Protein AF-A0A7S2YFL3-F1 (afdb_monomer_lite)

Organism: NCBI:txid265537

pLDDT: mean 71.17, std 20.52, range [33.47, 97.75]

Structure (mmCIF, N/CA/C/O backbone):
data_AF-A0A7S2YFL3-F1
#
_entry.id   AF-A0A7S2YFL3-F1
#
loop_
_atom_site.group_PDB
_atom_site.id
_atom_site.type_symbol
_atom_site.label_atom_id
_atom_site.label_alt_id
_atom_site.label_comp_id
_atom_site.label_asym_id
_atom_site.label_entity_id
_atom_site.label_seq_id
_atom_site.pdbx_PDB_ins_code
_atom_site.Cartn_x
_atom_site.Cartn_y
_atom_site.Cartn_z
_atom_site.occupancy
_atom_site.B_iso_or_equiv
_atom_site.auth_seq_id
_atom_site.auth_comp_id
_atom_site.auth_asym_id
_atom_site.auth_atom_id
_atom_site.pdbx_PDB_model_num
ATOM 1 N N . MET A 1 1 ? 20.846 2.052 51.255 1.00 55.03 1 MET A N 1
ATOM 2 C CA . MET A 1 1 ? 21.401 2.050 49.883 1.00 55.03 1 MET A CA 1
ATOM 3 C C . MET A 1 1 ? 22.553 3.037 49.890 1.00 55.03 1 MET A C 1
ATOM 5 O O . MET A 1 1 ? 22.279 4.226 49.940 1.00 55.03 1 MET A O 1
ATOM 9 N N . SER A 1 2 ? 23.793 2.555 50.015 1.00 68.94 2 SER A N 1
ATOM 10 C CA . SER A 1 2 ? 24.969 3.416 50.210 1.00 68.94 2 SER A CA 1
ATOM 11 C C . SER A 1 2 ? 25.243 4.272 48.972 1.00 68.94 2 SER A C 1
ATOM 13 O O . SER A 1 2 ? 24.961 3.845 47.849 1.00 68.94 2 SER A O 1
ATOM 15 N N . GLU A 1 3 ? 25.784 5.472 49.179 1.00 79.31 3 GLU A N 1
ATOM 16 C CA . GLU A 1 3 ? 26.173 6.408 48.111 1.00 79.31 3 GLU A CA 1
ATOM 17 C C . GLU A 1 3 ? 27.114 5.750 47.087 1.00 79.31 3 GLU A C 1
ATOM 19 O O . GLU A 1 3 ? 26.948 5.937 45.882 1.00 79.31 3 GLU A O 1
ATOM 24 N N . GLU A 1 4 ? 27.975 4.835 47.539 1.00 80.38 4 GLU A N 1
ATOM 25 C CA . GLU A 1 4 ? 28.845 4.023 46.676 1.00 80.38 4 GLU A CA 1
ATOM 26 C C . GLU A 1 4 ? 28.070 3.210 45.621 1.00 80.38 4 GLU A C 1
ATOM 28 O O . GLU A 1 4 ? 28.537 3.012 44.499 1.00 80.38 4 GLU A O 1
ATOM 33 N N . SER A 1 5 ? 26.848 2.762 45.931 1.00 79.00 5 SER A N 1
ATOM 34 C CA . SER A 1 5 ? 26.019 2.004 44.985 1.00 79.00 5 SER A CA 1
ATOM 35 C C . SER A 1 5 ? 25.449 2.886 43.868 1.00 79.00 5 SER A C 1
ATOM 37 O O . SER A 1 5 ? 25.236 2.418 42.744 1.00 79.00 5 SER A O 1
ATOM 39 N N . GLN A 1 6 ? 25.208 4.168 44.156 1.00 85.62 6 GLN A N 1
ATOM 40 C CA . GLN A 1 6 ? 24.747 5.132 43.157 1.00 85.62 6 GLN A CA 1
ATOM 41 C C . GLN A 1 6 ? 25.897 5.574 42.251 1.00 85.62 6 GLN A C 1
ATOM 43 O O . GLN A 1 6 ? 25.722 5.647 41.032 1.00 85.62 6 GLN A O 1
ATOM 48 N N . GLU A 1 7 ? 27.088 5.759 42.816 1.00 89.12 7 GLU A N 1
ATOM 49 C CA . GLU A 1 7 ? 28.276 6.146 42.059 1.00 89.12 7 GLU A CA 1
ATOM 50 C C . GLU A 1 7 ? 28.731 5.034 41.099 1.00 89.12 7 GLU A C 1
ATOM 52 O O . GLU A 1 7 ? 28.982 5.289 39.917 1.00 89.12 7 GLU A O 1
ATOM 57 N N . LEU A 1 8 ? 28.679 3.768 41.534 1.00 90.19 8 LEU A N 1
ATOM 58 C CA . LEU A 1 8 ? 28.994 2.620 40.677 1.00 90.19 8 LEU A CA 1
ATOM 59 C C . LEU A 1 8 ? 28.005 2.465 39.504 1.00 90.19 8 LEU A C 1
ATOM 61 O O . LEU A 1 8 ? 28.386 2.060 38.400 1.00 90.19 8 LEU A O 1
ATOM 65 N N . LYS A 1 9 ? 26.723 2.802 39.712 1.00 88.31 9 LYS A N 1
ATOM 66 C CA . LYS A 1 9 ? 25.710 2.807 38.641 1.00 88.31 9 LYS A CA 1
ATOM 67 C C . LYS A 1 9 ? 25.957 3.936 37.642 1.00 88.31 9 LYS A C 1
ATOM 69 O O . LYS A 1 9 ? 25.920 3.680 36.437 1.00 88.31 9 LYS A O 1
ATOM 74 N N . ALA A 1 10 ? 26.277 5.138 38.120 1.00 87.00 10 ALA A N 1
ATOM 75 C CA . ALA A 1 10 ? 26.606 6.274 37.262 1.00 87.00 10 ALA A CA 1
ATOM 76 C C . ALA A 1 10 ? 27.873 6.012 36.427 1.00 87.00 10 ALA A C 1
ATOM 78 O O . ALA A 1 10 ? 27.911 6.310 35.230 1.00 87.00 10 ALA A O 1
ATOM 79 N N . GLN A 1 11 ? 28.887 5.373 37.018 1.00 90.62 11 GLN A N 1
ATOM 80 C CA . GLN A 1 11 ? 30.124 5.024 36.322 1.00 90.62 11 GLN A CA 1
ATOM 81 C C . GLN A 1 11 ? 29.896 3.965 35.230 1.00 90.62 11 GLN A C 1
ATOM 83 O O . GLN A 1 11 ? 30.401 4.110 34.113 1.00 90.62 11 GLN A O 1
ATOM 88 N N . ARG A 1 12 ? 29.065 2.944 35.494 1.00 87.56 12 ARG A N 1
ATOM 89 C CA . ARG A 1 12 ? 28.670 1.941 34.484 1.00 87.56 12 ARG A CA 1
ATOM 90 C C . ARG A 1 12 ? 27.856 2.542 33.339 1.00 87.56 12 ARG A C 1
ATOM 92 O O . ARG A 1 12 ? 28.002 2.106 32.197 1.00 87.56 12 ARG A O 1
ATOM 99 N N . GLN A 1 13 ? 27.025 3.542 33.623 1.00 83.44 13 GLN A N 1
ATOM 100 C CA . GLN A 1 13 ? 26.236 4.225 32.599 1.00 83.44 13 GLN A CA 1
ATOM 101 C C . GLN A 1 13 ? 27.126 5.066 31.672 1.00 83.44 13 GLN A C 1
ATOM 103 O O . GLN A 1 13 ? 27.022 4.932 30.453 1.00 83.44 13 GLN A O 1
ATOM 108 N N . ARG A 1 14 ? 28.111 5.792 32.223 1.00 79.56 14 ARG A N 1
ATOM 109 C CA . ARG A 1 14 ? 29.118 6.516 31.422 1.00 79.56 14 ARG A CA 1
ATOM 110 C C . ARG A 1 14 ? 29.983 5.583 30.571 1.00 79.56 14 ARG A C 1
ATOM 112 O O . ARG A 1 14 ? 30.260 5.886 29.414 1.00 79.56 14 ARG A O 1
ATOM 119 N N . GLN A 1 15 ? 30.378 4.421 31.098 1.00 76.25 15 GLN A N 1
ATOM 120 C CA . GLN A 1 15 ? 31.144 3.437 30.319 1.00 76.25 15 GLN A CA 1
ATOM 121 C C . GLN A 1 15 ? 30.340 2.861 29.140 1.00 76.25 15 GLN A C 1
ATOM 123 O O . GLN A 1 15 ? 30.905 2.638 28.068 1.00 76.25 15 GLN A O 1
ATOM 128 N N . ARG A 1 16 ? 29.021 2.671 29.293 1.00 70.69 16 ARG A N 1
ATOM 129 C CA . ARG A 1 16 ? 28.143 2.234 28.191 1.00 70.69 16 ARG A CA 1
ATOM 130 C C . ARG A 1 16 ? 28.005 3.291 27.095 1.00 70.69 16 ARG A C 1
ATOM 132 O O . ARG A 1 16 ? 28.038 2.941 25.917 1.00 70.69 16 ARG A O 1
ATOM 139 N N . GLU A 1 17 ? 27.913 4.565 27.462 1.00 71.25 17 GLU A N 1
ATOM 140 C CA . GLU A 1 17 ? 27.829 5.663 26.491 1.00 71.25 17 GLU A CA 1
ATOM 141 C C . GLU A 1 17 ? 29.124 5.798 25.675 1.00 71.25 17 GLU A C 1
ATOM 143 O O . GLU A 1 17 ? 29.066 5.878 24.445 1.00 71.25 17 GLU A O 1
ATOM 148 N N . ILE A 1 18 ? 30.292 5.693 26.320 1.00 69.94 18 ILE A N 1
ATOM 149 C CA . ILE A 1 18 ? 31.605 5.786 25.654 1.00 69.94 18 ILE A CA 1
ATOM 150 C C . ILE A 1 18 ? 31.826 4.628 24.663 1.00 69.94 18 ILE A C 1
ATOM 152 O O . ILE A 1 18 ? 32.326 4.847 23.556 1.00 69.94 18 ILE A O 1
ATOM 156 N N . LEU A 1 19 ? 31.408 3.406 25.011 1.00 57.44 19 LEU A N 1
ATOM 157 C CA . LEU A 1 19 ? 31.523 2.248 24.116 1.00 57.44 19 LEU A CA 1
ATOM 158 C C . LEU A 1 19 ? 30.571 2.335 22.909 1.00 57.44 19 LEU A C 1
ATOM 160 O O . LEU A 1 19 ? 30.933 1.885 21.821 1.00 57.44 19 LEU A O 1
ATOM 164 N N . SER A 1 20 ? 29.403 2.972 23.057 1.00 57.84 20 SER A N 1
ATOM 165 C CA . SER A 1 20 ? 28.452 3.158 21.948 1.00 57.84 20 SER A CA 1
ATOM 166 C C . SER A 1 20 ? 28.956 4.151 20.890 1.00 57.84 20 SER A C 1
ATOM 168 O O . SER A 1 20 ? 28.834 3.900 19.691 1.00 57.84 20 SER A O 1
ATOM 170 N N . VAL A 1 21 ? 29.621 5.234 21.313 1.00 50.88 21 VAL A N 1
ATOM 171 C CA . VAL A 1 21 ? 30.167 6.257 20.404 1.00 50.88 21 VAL A CA 1
ATOM 172 C C . VAL A 1 21 ? 31.430 5.756 19.694 1.00 50.88 21 VAL A C 1
ATOM 174 O O . VAL A 1 21 ? 31.652 6.067 18.521 1.00 50.88 21 VAL A O 1
ATOM 177 N N . ALA A 1 22 ? 32.239 4.926 20.360 1.00 47.16 22 ALA A N 1
ATOM 178 C CA . ALA A 1 22 ? 33.417 4.305 19.755 1.00 47.16 22 ALA A CA 1
ATOM 179 C C . ALA A 1 22 ? 33.060 3.237 18.699 1.00 47.16 22 ALA A C 1
ATOM 181 O O . ALA A 1 22 ? 33.794 3.084 17.719 1.00 47.16 22 ALA A O 1
ATOM 182 N N . ALA A 1 23 ? 31.925 2.544 18.851 1.00 48.50 23 ALA A N 1
ATOM 183 C CA . ALA A 1 23 ? 31.435 1.566 17.877 1.00 48.50 23 ALA A CA 1
ATOM 184 C C . ALA A 1 23 ? 30.904 2.218 16.583 1.00 48.50 23 ALA A C 1
ATOM 186 O O . ALA A 1 23 ? 31.067 1.656 15.503 1.00 48.50 23 ALA A O 1
ATOM 187 N N . LEU A 1 24 ? 30.363 3.440 16.660 1.00 45.41 24 LEU A N 1
ATOM 188 C CA . LEU A 1 24 ? 29.862 4.201 15.503 1.00 45.41 24 LEU A CA 1
ATOM 189 C C . LEU A 1 24 ? 30.964 4.811 14.615 1.00 45.41 24 LEU A C 1
ATOM 191 O O . LEU A 1 24 ? 30.684 5.218 13.491 1.00 45.41 24 LEU A O 1
ATOM 195 N N . ARG A 1 25 ? 32.223 4.863 15.074 1.00 47.62 25 ARG A N 1
ATOM 196 C CA . ARG A 1 25 ? 33.345 5.445 14.307 1.00 47.62 25 ARG A CA 1
ATOM 197 C C . ARG A 1 25 ? 34.208 4.432 13.545 1.00 47.62 25 ARG A C 1
ATOM 199 O O . ARG A 1 25 ? 35.135 4.850 12.859 1.00 47.62 25 ARG A O 1
ATOM 206 N N . ARG A 1 26 ? 33.942 3.121 13.637 1.00 43.28 26 ARG A N 1
ATOM 207 C CA . ARG A 1 26 ? 34.804 2.076 13.035 1.00 43.28 26 ARG A CA 1
ATOM 208 C C . ARG A 1 26 ? 34.277 1.426 11.747 1.00 43.28 26 ARG A C 1
ATOM 210 O O . ARG A 1 26 ? 34.902 0.485 11.273 1.00 43.28 26 ARG A O 1
ATOM 217 N N . SER A 1 27 ? 33.199 1.924 11.139 1.00 40.47 27 SER A N 1
ATOM 218 C CA . SER A 1 27 ? 32.648 1.354 9.892 1.00 40.47 27 SER A CA 1
ATOM 219 C C . SER A 1 27 ? 32.588 2.334 8.710 1.00 40.47 27 SER A C 1
ATOM 221 O O . SER A 1 27 ? 31.642 2.293 7.928 1.00 40.47 27 SER A O 1
ATOM 223 N N . SER A 1 28 ? 33.587 3.207 8.549 1.00 39.91 28 SER A N 1
ATOM 224 C CA . SER A 1 28 ? 33.808 3.952 7.300 1.00 39.91 28 SER A CA 1
ATOM 225 C C . SER A 1 28 ? 34.981 3.345 6.524 1.00 39.91 28 SER A C 1
ATOM 227 O O . SER A 1 28 ? 36.141 3.724 6.675 1.00 39.91 28 SER A O 1
ATOM 229 N N . SER A 1 29 ? 34.679 2.360 5.679 1.00 39.62 29 SER A N 1
ATOM 230 C CA . SER A 1 29 ? 35.618 1.875 4.667 1.00 39.62 29 SER A CA 1
ATOM 231 C C . SER A 1 29 ? 35.897 2.990 3.656 1.00 39.62 29 SER A C 1
ATOM 233 O O . SER A 1 29 ? 34.984 3.484 2.993 1.00 39.62 29 SER A O 1
ATOM 235 N N . GLN A 1 30 ? 37.164 3.384 3.544 1.00 41.31 30 GLN A N 1
ATOM 236 C CA . GLN A 1 30 ? 37.657 4.315 2.535 1.00 41.31 30 GLN A CA 1
ATOM 237 C C . GLN A 1 30 ? 37.505 3.700 1.136 1.00 41.31 30 GLN A C 1
ATOM 239 O O . GLN A 1 30 ? 38.250 2.793 0.770 1.00 41.31 30 GLN A O 1
ATOM 244 N N . HIS A 1 31 ? 36.568 4.213 0.339 1.00 38.38 31 HIS A N 1
ATOM 245 C CA . HIS A 1 31 ? 36.616 4.058 -1.111 1.00 38.38 31 HIS A CA 1
ATOM 246 C C . HIS A 1 31 ? 37.280 5.287 -1.734 1.00 38.38 31 HIS A C 1
ATOM 248 O O . HIS A 1 31 ? 36.893 6.431 -1.512 1.00 38.38 31 HIS A O 1
ATOM 254 N N . THR A 1 32 ? 38.319 5.005 -2.510 1.00 40.81 32 THR A N 1
ATOM 255 C CA . THR A 1 32 ? 39.086 5.911 -3.364 1.00 40.81 32 THR A CA 1
ATOM 256 C C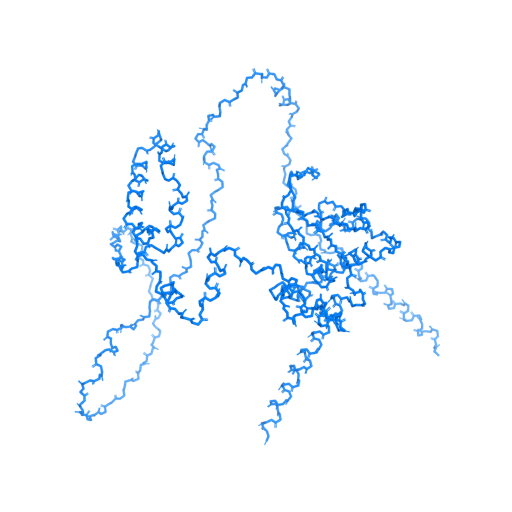 . THR A 1 32 ? 38.192 6.648 -4.372 1.00 40.81 32 THR A C 1
ATOM 258 O O . THR A 1 32 ? 37.488 5.975 -5.129 1.00 40.81 32 THR A O 1
ATOM 261 N N . PRO A 1 33 ? 38.248 7.989 -4.484 1.00 43.12 33 PRO A N 1
ATOM 262 C CA . PRO A 1 33 ? 37.564 8.699 -5.556 1.00 43.12 33 PRO A CA 1
ATOM 263 C C . PRO A 1 33 ? 38.352 8.561 -6.864 1.00 43.12 33 PRO A C 1
ATOM 265 O O . PRO A 1 33 ? 39.467 9.065 -7.013 1.00 43.12 33 PRO A O 1
ATOM 268 N N . THR A 1 34 ? 37.770 7.867 -7.837 1.00 37.84 34 THR A N 1
ATOM 269 C CA . THR A 1 34 ? 38.304 7.790 -9.196 1.00 37.84 34 THR A CA 1
ATOM 270 C C . THR A 1 34 ? 37.905 9.049 -9.973 1.00 37.84 34 THR A C 1
ATOM 272 O O . THR A 1 34 ? 36.742 9.257 -10.289 1.00 37.84 34 THR A O 1
ATOM 275 N N . ARG A 1 35 ? 38.914 9.873 -10.275 1.00 33.66 35 ARG A N 1
ATOM 276 C CA . ARG A 1 35 ? 39.102 10.642 -11.519 1.00 33.66 35 ARG A CA 1
ATOM 277 C C . ARG A 1 35 ? 37.896 11.457 -12.028 1.00 33.66 35 ARG A C 1
ATOM 279 O O . ARG A 1 35 ? 37.161 11.041 -12.916 1.00 33.66 35 ARG A O 1
ATOM 286 N N . THR A 1 36 ? 37.792 12.692 -11.546 1.00 34.31 36 THR A N 1
ATOM 287 C CA . THR A 1 36 ? 37.024 13.768 -12.185 1.00 34.31 36 THR A CA 1
ATOM 288 C C . THR A 1 36 ? 37.634 14.126 -13.545 1.00 34.31 36 THR A C 1
ATOM 290 O O . THR A 1 36 ? 38.773 14.584 -13.637 1.00 34.31 36 THR A O 1
ATOM 293 N N . ILE A 1 37 ? 36.869 13.924 -14.618 1.00 39.00 37 ILE A N 1
ATOM 294 C CA . ILE A 1 37 ? 37.142 14.522 -15.928 1.00 39.00 37 ILE A CA 1
ATOM 295 C C . ILE A 1 37 ? 36.659 15.971 -15.844 1.00 39.00 37 ILE A C 1
ATOM 297 O O . ILE A 1 37 ? 35.464 16.232 -15.726 1.00 39.00 37 ILE A O 1
ATOM 301 N N . ARG A 1 38 ? 37.603 16.917 -15.841 1.00 38.78 38 ARG A N 1
ATOM 302 C CA . ARG A 1 38 ? 37.312 18.342 -16.020 1.00 38.78 38 ARG A CA 1
ATOM 303 C C . ARG A 1 38 ? 36.912 18.557 -17.477 1.00 38.78 38 ARG A C 1
ATOM 305 O O . ARG A 1 38 ? 37.774 18.546 -18.349 1.00 38.78 38 ARG A O 1
ATOM 312 N N . LEU A 1 39 ? 35.619 18.732 -17.719 1.00 37.25 39 LEU A N 1
ATOM 313 C CA . LEU A 1 39 ? 35.116 19.335 -18.949 1.00 37.25 39 LEU A CA 1
ATOM 314 C C . LEU A 1 39 ? 35.449 20.827 -18.896 1.00 37.25 39 LEU A C 1
ATOM 316 O O . LEU A 1 39 ? 35.107 21.514 -17.932 1.00 37.25 39 LEU A O 1
ATOM 320 N N . THR A 1 40 ? 36.200 21.299 -19.884 1.00 52.91 40 THR A N 1
ATOM 321 C CA . THR A 1 40 ? 36.564 22.704 -20.036 1.00 52.91 40 THR A CA 1
ATOM 322 C C . THR A 1 40 ? 35.387 23.496 -20.599 1.00 52.91 40 THR A C 1
ATOM 324 O O . THR A 1 40 ? 34.601 23.020 -21.414 1.00 52.91 40 THR A O 1
ATOM 327 N N . GLU A 1 41 ? 35.309 24.757 -20.188 1.00 47.28 41 GLU A N 1
ATOM 328 C CA . GLU A 1 41 ? 34.313 25.777 -20.548 1.00 47.28 41 GLU A CA 1
ATOM 329 C C . GLU A 1 41 ? 34.207 26.061 -22.068 1.00 47.28 41 GLU A C 1
ATOM 331 O O . GLU A 1 41 ? 33.320 26.777 -22.527 1.00 47.28 41 GLU A O 1
ATOM 336 N N . GLN A 1 42 ? 35.077 25.446 -22.875 1.00 45.19 42 GLN A N 1
ATOM 337 C CA . GLN A 1 42 ? 35.158 25.607 -24.325 1.00 45.19 42 GLN A CA 1
ATOM 338 C C . GLN A 1 42 ? 34.064 24.836 -25.093 1.00 45.19 42 GLN A C 1
ATOM 340 O O . GLN A 1 42 ? 33.657 25.276 -26.167 1.00 45.19 42 GLN A O 1
ATOM 345 N N . GLU A 1 43 ? 33.522 23.744 -24.540 1.00 52.56 43 GLU A N 1
ATOM 346 C CA . GLU A 1 43 ? 32.467 22.958 -25.209 1.00 52.56 43 GLU A CA 1
ATOM 347 C C . GLU A 1 43 ? 31.071 23.596 -25.092 1.00 52.56 43 GLU A C 1
ATOM 349 O O . GLU A 1 43 ? 30.226 23.415 -25.969 1.00 52.56 43 GLU A O 1
ATOM 354 N N . HIS A 1 44 ? 30.828 24.426 -24.070 1.00 52.59 44 HIS A N 1
ATOM 355 C CA . HIS A 1 44 ? 29.552 25.144 -23.939 1.00 52.59 44 HIS A CA 1
ATOM 356 C C . HIS A 1 44 ? 29.400 26.303 -24.936 1.00 52.59 44 HIS A C 1
ATOM 358 O O . HIS A 1 44 ? 28.275 26.684 -25.256 1.00 52.59 44 HIS A O 1
ATOM 364 N N . GLN A 1 45 ? 30.498 26.835 -25.485 1.00 49.62 45 GLN A N 1
ATOM 365 C CA . GLN A 1 45 ? 30.431 27.907 -26.488 1.00 49.62 45 GLN A CA 1
ATOM 366 C C . GLN A 1 45 ? 30.225 27.393 -27.922 1.00 49.62 45 GLN A C 1
ATOM 368 O O . GLN A 1 45 ? 29.754 28.151 -28.769 1.00 49.62 45 GLN A O 1
ATOM 373 N N . GLN A 1 46 ? 30.499 26.114 -28.205 1.00 50.69 46 GLN A N 1
ATOM 374 C CA . GLN A 1 46 ? 30.244 25.526 -29.528 1.00 50.69 46 GLN A CA 1
ATOM 375 C C . GLN A 1 46 ? 28.798 25.031 -29.695 1.00 50.69 46 GLN A C 1
ATOM 377 O O . GLN A 1 46 ? 28.246 25.133 -30.788 1.00 50.69 46 GLN A O 1
ATOM 382 N N . ALA A 1 47 ? 28.125 24.623 -28.614 1.00 47.56 47 ALA A N 1
ATOM 383 C CA . ALA A 1 47 ? 26.725 24.182 -28.664 1.00 47.56 47 ALA A CA 1
ATOM 384 C C . ALA A 1 47 ? 25.709 25.315 -28.940 1.00 47.56 47 ALA A C 1
ATOM 386 O O . ALA A 1 47 ? 24.565 25.047 -29.298 1.00 47.56 47 ALA A O 1
ATOM 387 N N . ALA A 1 48 ? 26.109 26.584 -28.802 1.00 49.22 48 ALA A N 1
ATOM 388 C CA . ALA A 1 48 ? 25.230 27.736 -29.016 1.00 49.22 48 ALA A CA 1
ATOM 389 C C . ALA A 1 48 ? 25.204 28.254 -30.470 1.00 49.22 48 ALA A C 1
ATOM 391 O O . ALA A 1 48 ? 24.494 29.222 -30.746 1.00 49.22 48 ALA A O 1
ATOM 392 N N . ARG A 1 49 ? 25.969 27.657 -31.401 1.00 48.94 49 ARG A N 1
ATOM 393 C CA . ARG A 1 49 ? 26.185 28.238 -32.742 1.00 48.94 49 ARG A CA 1
ATOM 394 C C . ARG A 1 49 ? 25.654 27.452 -33.942 1.00 48.94 49 ARG A C 1
ATOM 396 O O . ARG A 1 49 ? 25.782 27.947 -35.056 1.00 48.94 49 ARG A O 1
ATOM 403 N N . GLU A 1 50 ? 24.996 26.311 -33.756 1.00 42.66 50 GLU A N 1
ATOM 404 C CA . GLU A 1 50 ? 24.507 25.503 -34.883 1.00 42.66 50 GLU A CA 1
ATOM 405 C C . GLU A 1 50 ? 22.980 25.350 -34.868 1.00 42.66 50 GLU A C 1
ATOM 407 O O . GLU A 1 50 ? 22.406 24.497 -34.197 1.00 42.66 50 GLU A O 1
ATOM 412 N N . GLN A 1 51 ? 22.304 26.203 -35.644 1.00 49.66 51 GLN A N 1
ATOM 413 C CA . GLN A 1 51 ? 20.904 26.028 -36.028 1.00 49.66 51 GLN A CA 1
ATOM 414 C C . GLN A 1 51 ? 20.821 25.174 -37.301 1.00 49.66 51 GLN A C 1
ATOM 416 O O . GLN A 1 51 ? 20.703 25.713 -38.394 1.00 49.66 51 GLN A O 1
ATOM 421 N N . THR A 1 52 ? 20.865 23.846 -37.181 1.00 51.81 52 THR A N 1
ATOM 422 C CA . THR A 1 52 ? 20.245 22.920 -38.154 1.00 51.81 52 THR A CA 1
ATOM 423 C C . THR A 1 52 ? 19.878 21.595 -37.464 1.00 51.81 52 THR A C 1
ATOM 425 O O . THR A 1 52 ? 20.557 21.188 -36.522 1.00 51.81 52 THR A O 1
ATOM 428 N N . PRO A 1 53 ? 18.784 20.918 -37.867 1.00 41.84 53 PRO A N 1
ATOM 429 C CA . PRO A 1 53 ? 18.324 19.697 -37.203 1.00 41.84 53 PRO A CA 1
ATOM 430 C C . PRO A 1 53 ? 19.208 18.487 -37.568 1.00 41.84 53 PRO A C 1
ATOM 432 O O . PRO A 1 53 ? 19.473 18.274 -38.753 1.00 41.84 53 PRO A O 1
ATOM 435 N N . PRO A 1 54 ? 19.637 17.643 -36.607 1.00 47.25 54 PRO A N 1
ATOM 436 C CA . PRO A 1 54 ? 20.513 16.524 -36.919 1.00 47.25 54 PRO A CA 1
ATOM 437 C C . PRO A 1 54 ? 19.722 15.300 -37.399 1.00 47.25 54 PRO A C 1
ATOM 439 O O . PRO A 1 54 ? 18.962 14.675 -36.658 1.00 47.25 54 PRO A O 1
ATOM 442 N N . THR A 1 55 ? 19.977 14.883 -38.637 1.00 47.28 55 THR A N 1
ATOM 443 C CA . THR A 1 55 ? 19.799 13.491 -39.071 1.00 47.28 55 THR A CA 1
ATOM 444 C C . THR A 1 55 ? 20.807 12.606 -38.336 1.00 47.28 55 THR A C 1
ATOM 446 O O . THR A 1 55 ? 22.004 12.639 -38.622 1.00 47.28 55 THR A O 1
ATOM 449 N N . HIS A 1 56 ? 20.331 11.806 -37.381 1.00 44.47 56 HIS A N 1
ATOM 450 C CA . HIS A 1 56 ? 21.152 10.854 -36.631 1.00 44.47 56 HIS A CA 1
ATOM 451 C C . HIS A 1 56 ? 21.687 9.746 -37.554 1.00 44.47 56 HIS A C 1
ATOM 453 O O . HIS A 1 56 ? 20.986 8.791 -37.886 1.00 44.47 56 HIS A O 1
ATOM 459 N N . ARG A 1 57 ? 22.957 9.851 -37.953 1.00 46.75 57 ARG A N 1
ATOM 460 C CA . ARG A 1 57 ? 23.690 8.770 -38.620 1.00 46.75 57 ARG A CA 1
ATOM 461 C C . ARG A 1 57 ? 24.374 7.923 -37.546 1.00 46.75 57 ARG A C 1
ATOM 463 O O . ARG A 1 57 ? 25.301 8.380 -36.885 1.00 46.75 57 ARG A O 1
ATOM 470 N N . VAL A 1 58 ? 23.878 6.706 -37.335 1.00 49.50 58 VAL A N 1
ATOM 471 C CA . VAL A 1 58 ? 24.455 5.740 -36.386 1.00 49.50 58 VAL A CA 1
ATOM 472 C C . VAL A 1 58 ? 25.805 5.266 -36.931 1.00 49.50 58 VAL A C 1
ATOM 474 O O . VAL A 1 58 ? 25.860 4.640 -37.988 1.00 49.50 58 VAL A O 1
ATOM 477 N N . THR A 1 59 ? 26.899 5.582 -36.237 1.00 67.94 59 THR A N 1
ATOM 478 C CA . THR A 1 59 ? 28.251 5.133 -36.599 1.00 67.94 59 THR A CA 1
ATOM 479 C C . THR A 1 59 ? 28.532 3.736 -36.043 1.00 67.94 59 THR A C 1
ATOM 481 O O . THR A 1 59 ? 28.009 3.352 -34.994 1.00 67.94 59 THR A O 1
ATOM 484 N N . LEU A 1 60 ? 29.369 2.962 -36.741 1.00 61.12 60 LEU A N 1
ATOM 485 C CA . LEU A 1 60 ? 29.703 1.574 -36.390 1.00 61.12 60 LEU A CA 1
ATOM 486 C C . LEU A 1 60 ? 30.330 1.447 -34.983 1.00 61.12 60 LEU A C 1
ATOM 488 O O . LEU A 1 60 ? 30.100 0.456 -34.292 1.00 61.12 60 LEU A O 1
ATOM 492 N N . GLU A 1 61 ? 31.049 2.473 -34.522 1.00 59.47 61 GLU A N 1
ATOM 493 C CA . GLU A 1 61 ? 31.624 2.542 -33.168 1.00 59.47 61 GLU A CA 1
ATOM 494 C C . GLU A 1 61 ? 30.556 2.648 -32.070 1.00 59.47 61 GLU A C 1
ATOM 496 O O . GLU A 1 61 ? 30.686 2.018 -31.020 1.00 59.47 61 GLU A O 1
ATOM 501 N N . SER A 1 62 ? 29.441 3.344 -32.329 1.00 57.47 62 SER A N 1
ATOM 502 C CA . SER A 1 62 ? 28.336 3.468 -31.361 1.00 57.47 62 SER A CA 1
ATOM 503 C C . SER A 1 62 ? 27.601 2.140 -31.110 1.00 57.47 62 SER A C 1
ATOM 505 O O . SER A 1 62 ? 27.004 1.937 -30.052 1.00 57.47 62 SER A O 1
ATOM 507 N N . LEU A 1 63 ? 27.684 1.193 -32.054 1.00 56.31 63 LEU A N 1
ATOM 508 C CA . LEU A 1 63 ? 27.139 -0.160 -31.901 1.00 56.31 63 LEU A CA 1
ATOM 509 C C . LEU A 1 63 ? 28.061 -1.080 -31.090 1.00 56.31 63 LEU A C 1
ATOM 511 O O . LEU A 1 63 ? 27.571 -2.008 -30.446 1.00 56.31 63 LEU A O 1
ATOM 515 N N . GLN A 1 64 ? 29.371 -0.820 -31.076 1.00 63.47 64 GLN A N 1
ATOM 516 C CA . GLN A 1 64 ? 30.348 -1.634 -30.343 1.00 63.47 64 GLN A CA 1
ATOM 517 C C . GLN A 1 64 ? 30.408 -1.303 -28.845 1.00 63.47 64 GLN A C 1
ATOM 519 O O . GLN A 1 64 ? 30.802 -2.156 -28.052 1.00 63.47 64 GLN A O 1
ATOM 524 N N . GLN A 1 65 ? 29.960 -0.109 -28.445 1.00 55.97 65 GLN A N 1
ATOM 525 C CA . GLN A 1 65 ? 29.967 0.352 -2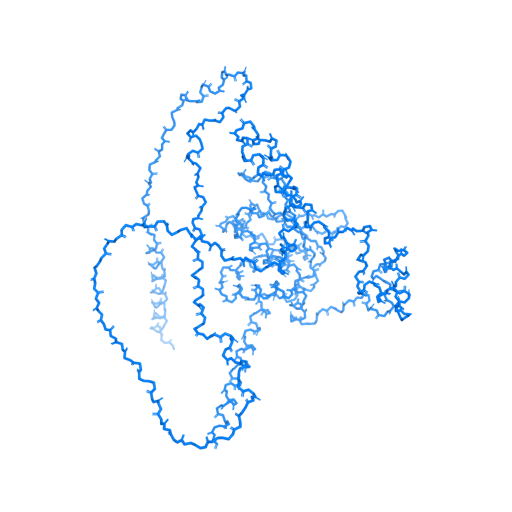7.050 1.00 55.97 65 GLN A CA 1
ATOM 526 C C . GLN A 1 65 ? 28.684 0.026 -26.267 1.00 55.97 65 GLN A C 1
ATOM 528 O O . GLN A 1 65 ? 28.551 0.405 -25.103 1.00 55.97 65 GLN A O 1
ATOM 533 N N . ARG A 1 66 ? 27.723 -0.697 -26.861 1.00 51.25 66 ARG A N 1
ATOM 534 C CA . ARG A 1 66 ? 26.531 -1.126 -26.119 1.00 51.25 66 ARG A CA 1
ATOM 535 C C . ARG A 1 66 ? 26.912 -2.167 -25.056 1.00 51.25 66 ARG A C 1
ATOM 537 O O . ARG A 1 66 ? 27.552 -3.164 -25.398 1.00 51.25 66 ARG A O 1
ATOM 544 N N . PRO A 1 67 ? 26.482 -2.003 -23.790 1.00 46.97 67 PRO A N 1
ATOM 545 C CA . PRO A 1 67 ? 26.714 -2.999 -22.753 1.00 46.97 67 PRO A CA 1
ATOM 546 C C . PRO A 1 67 ? 26.073 -4.321 -23.181 1.00 46.97 67 PRO A C 1
ATOM 548 O O . PRO A 1 67 ? 24.858 -4.415 -23.373 1.00 46.97 67 PRO A O 1
ATOM 551 N N . ARG A 1 68 ? 26.906 -5.347 -23.389 1.00 50.31 68 ARG A N 1
ATOM 552 C CA . ARG A 1 68 ? 26.440 -6.695 -23.720 1.00 50.31 68 ARG A CA 1
ATOM 553 C C . ARG A 1 68 ? 25.558 -7.182 -22.574 1.00 50.31 68 ARG A C 1
ATOM 555 O O . ARG A 1 68 ? 25.985 -7.202 -21.424 1.00 50.31 68 ARG A O 1
ATOM 562 N N . SER A 1 69 ? 24.323 -7.560 -22.897 1.00 50.03 69 SER A N 1
ATOM 563 C CA . SER A 1 69 ? 23.390 -8.169 -21.952 1.00 50.03 69 SER A CA 1
ATOM 564 C C . SER A 1 69 ? 24.066 -9.326 -21.213 1.00 50.03 69 SER A C 1
ATOM 566 O O . SER A 1 69 ? 24.663 -10.184 -21.866 1.00 50.03 69 SER A O 1
ATOM 568 N N . ASN A 1 70 ? 23.939 -9.349 -19.884 1.00 44.59 70 ASN A N 1
ATOM 569 C CA . ASN A 1 70 ? 24.436 -10.399 -18.992 1.00 44.59 70 ASN A CA 1
ATOM 570 C C . ASN A 1 70 ? 24.368 -11.799 -19.623 1.00 44.59 70 ASN A C 1
ATOM 572 O O . ASN A 1 70 ? 23.292 -12.245 -20.038 1.00 44.59 70 ASN A O 1
ATOM 576 N N . GLN A 1 71 ? 25.503 -12.509 -19.638 1.00 47.53 71 GLN A N 1
ATOM 577 C CA . GLN A 1 71 ? 25.524 -13.947 -19.892 1.00 47.53 71 GLN A CA 1
ATOM 578 C C . GLN A 1 71 ? 24.614 -14.614 -18.860 1.00 47.53 71 GLN A C 1
ATOM 580 O O . GLN A 1 71 ? 24.905 -14.650 -17.667 1.00 47.53 71 GLN A O 1
ATOM 585 N N . ARG A 1 72 ? 23.466 -15.118 -19.315 1.00 50.09 72 ARG A N 1
ATOM 586 C CA . ARG A 1 72 ? 22.646 -16.005 -18.499 1.00 50.09 72 ARG A CA 1
ATOM 587 C C . ARG A 1 72 ? 23.439 -17.289 -18.317 1.00 50.09 72 ARG A C 1
ATOM 589 O O . ARG A 1 72 ? 23.566 -18.057 -19.269 1.00 50.09 72 ARG A O 1
ATOM 596 N N . ASN A 1 73 ? 23.949 -17.511 -17.108 1.00 41.53 73 ASN A N 1
ATOM 597 C CA . ASN A 1 73 ? 24.413 -18.826 -16.690 1.00 41.53 73 ASN A CA 1
ATOM 598 C C . ASN A 1 73 ? 23.281 -19.817 -16.972 1.00 41.53 73 ASN A C 1
ATOM 600 O O . ASN A 1 73 ? 22.187 -19.714 -16.410 1.00 41.53 73 ASN A O 1
ATOM 604 N N . ARG A 1 74 ? 23.526 -20.714 -17.932 1.00 49.25 74 ARG A N 1
ATOM 605 C CA . ARG A 1 74 ? 22.644 -21.837 -18.231 1.00 49.25 74 ARG A CA 1
ATOM 606 C C . ARG A 1 74 ? 22.442 -22.607 -16.932 1.00 49.25 74 ARG A C 1
ATOM 608 O O . ARG A 1 74 ? 23.411 -22.965 -16.269 1.00 49.25 74 ARG A O 1
ATOM 615 N N . THR A 1 75 ? 21.188 -22.862 -16.584 1.00 44.12 75 THR A N 1
ATOM 616 C CA . THR A 1 75 ? 20.845 -23.908 -15.622 1.00 44.12 75 THR A CA 1
ATOM 617 C C . THR A 1 75 ? 21.538 -25.189 -16.102 1.00 44.12 75 THR A C 1
ATOM 619 O O . THR A 1 75 ? 21.374 -25.517 -17.283 1.00 44.12 75 THR A O 1
ATOM 622 N N . PRO A 1 76 ? 22.363 -25.863 -15.280 1.00 45.94 76 PRO A N 1
ATOM 623 C CA . PRO A 1 76 ? 23.003 -27.099 -15.707 1.00 45.94 76 PRO A CA 1
ATOM 624 C C . PRO A 1 76 ? 21.916 -28.085 -16.135 1.00 45.94 76 PRO A C 1
ATOM 626 O O . PRO A 1 76 ? 20.874 -28.183 -15.477 1.00 45.94 76 PRO A O 1
ATOM 629 N N . LEU A 1 77 ? 22.133 -28.746 -17.278 1.00 48.03 77 LEU A N 1
ATOM 630 C CA . LEU A 1 77 ? 21.244 -29.802 -17.744 1.00 48.03 77 LEU A CA 1
ATOM 631 C C . LEU A 1 77 ? 21.083 -30.810 -16.609 1.00 48.03 77 LEU A C 1
ATOM 633 O O . LEU A 1 77 ? 22.058 -31.294 -16.038 1.00 48.03 77 LEU A O 1
ATOM 637 N N . ARG A 1 78 ? 19.828 -31.081 -16.262 1.00 47.66 78 ARG A N 1
ATOM 638 C CA . ARG A 1 78 ? 19.474 -32.162 -15.356 1.00 47.66 78 ARG A CA 1
ATOM 639 C C . ARG A 1 78 ? 19.917 -33.449 -16.049 1.00 47.66 78 ARG A C 1
ATOM 641 O O . ARG A 1 78 ? 19.412 -33.729 -17.130 1.00 47.66 78 ARG A O 1
ATOM 648 N N . ASN A 1 79 ? 20.878 -34.163 -15.462 1.00 42.78 79 ASN A N 1
ATOM 649 C CA . ASN A 1 79 ? 21.324 -35.453 -15.980 1.00 42.78 79 ASN A CA 1
ATOM 650 C C . ASN A 1 79 ? 20.098 -36.345 -16.188 1.00 42.78 79 ASN A C 1
ATOM 652 O O . ASN A 1 79 ? 19.281 -36.503 -15.273 1.00 42.78 79 ASN A O 1
ATOM 656 N N . GLU A 1 80 ? 19.954 -36.857 -17.406 1.00 48.06 80 GLU A N 1
ATOM 657 C CA . GLU A 1 80 ? 18.938 -37.844 -17.729 1.00 48.06 80 GLU A CA 1
ATOM 658 C C . GLU A 1 80 ? 19.163 -39.064 -16.832 1.00 48.06 80 GLU A C 1
ATOM 660 O O . GLU A 1 80 ? 20.296 -39.479 -16.575 1.00 48.06 80 GLU A O 1
ATOM 665 N N . SER A 1 81 ? 18.073 -39.558 -16.251 1.00 47.88 81 SER A N 1
ATOM 666 C CA . SER A 1 81 ? 18.107 -40.747 -15.409 1.00 47.88 81 SER A CA 1
ATOM 667 C C . SER A 1 81 ? 18.581 -41.921 -16.275 1.00 47.88 81 SER A C 1
ATOM 669 O O . SER A 1 81 ? 18.058 -42.069 -17.376 1.00 47.88 81 SER A O 1
ATOM 671 N N . PRO A 1 82 ? 19.527 -42.762 -15.823 1.00 51.50 82 PRO A N 1
ATOM 672 C CA . PRO A 1 82 ? 20.052 -43.882 -16.613 1.00 51.50 82 PRO A CA 1
ATOM 673 C C . PRO A 1 82 ? 19.056 -45.049 -16.738 1.00 51.50 82 PRO A C 1
ATOM 675 O O . PRO A 1 82 ? 19.450 -46.159 -17.075 1.00 51.50 82 PRO A O 1
ATOM 678 N N . LEU A 1 83 ? 17.783 -44.819 -16.417 1.00 49.41 83 LEU A N 1
ATOM 679 C CA . LEU A 1 83 ? 16.735 -45.825 -16.438 1.00 49.41 83 LEU A CA 1
ATOM 680 C C . LEU A 1 83 ? 15.962 -45.693 -17.745 1.00 49.41 83 LEU A C 1
ATOM 682 O O . LEU A 1 83 ? 15.234 -44.720 -17.960 1.00 49.41 83 LEU A O 1
ATOM 686 N N . ASP A 1 84 ? 16.170 -46.682 -18.606 1.00 51.19 84 ASP A N 1
ATOM 687 C CA . ASP A 1 84 ? 15.497 -46.849 -19.883 1.00 51.19 84 ASP A CA 1
ATOM 688 C C . ASP A 1 84 ? 13.981 -47.030 -19.641 1.00 51.19 84 ASP A C 1
ATOM 690 O O . ASP A 1 84 ? 13.571 -47.975 -18.957 1.00 51.19 84 ASP A O 1
ATOM 694 N N . PRO A 1 85 ? 13.107 -46.132 -20.138 1.00 55.72 85 PRO A N 1
ATOM 695 C CA . PRO A 1 85 ? 11.663 -46.240 -19.923 1.00 55.72 85 PRO A CA 1
ATOM 696 C C . PRO A 1 85 ? 11.041 -47.494 -20.565 1.00 55.72 85 PRO A C 1
ATOM 698 O O . PRO A 1 85 ? 9.900 -47.832 -20.235 1.00 55.72 85 PRO A O 1
ATOM 701 N N . ASP A 1 86 ? 11.774 -48.206 -21.429 1.00 54.88 86 ASP A N 1
ATOM 702 C CA . ASP A 1 86 ? 11.335 -49.471 -22.026 1.00 54.88 86 ASP A CA 1
ATOM 703 C C . ASP A 1 86 ? 11.598 -50.709 -21.147 1.00 54.88 86 ASP A C 1
ATOM 705 O O . ASP A 1 86 ? 11.030 -51.777 -21.408 1.00 54.88 86 ASP A O 1
ATOM 709 N N . GLU A 1 87 ? 12.367 -50.584 -20.059 1.00 54.59 87 GLU A N 1
ATOM 710 C CA . GLU A 1 87 ? 12.658 -51.707 -19.155 1.00 54.59 87 GLU A CA 1
ATOM 711 C C . GLU A 1 87 ? 11.446 -52.057 -18.263 1.00 54.59 87 GLU A 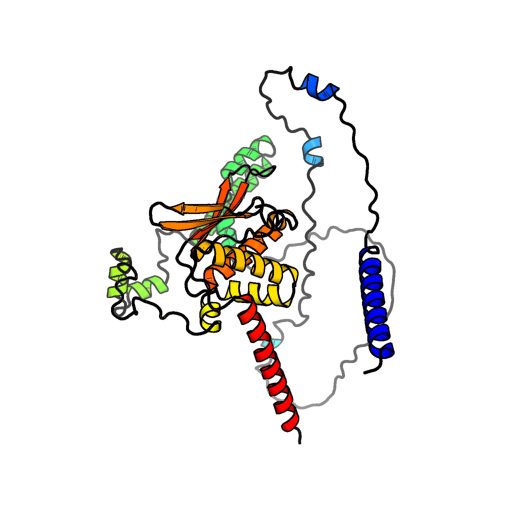C 1
ATOM 713 O O . GLU A 1 87 ? 11.161 -53.226 -18.011 1.00 54.59 87 GLU A O 1
ATOM 718 N N . PHE A 1 88 ? 10.608 -51.071 -17.917 1.00 50.31 88 PHE A N 1
ATOM 719 C CA . PHE A 1 88 ? 9.401 -51.272 -17.094 1.00 50.31 88 PHE A CA 1
ATOM 720 C C . PHE A 1 88 ? 8.209 -51.910 -17.827 1.00 50.31 88 PHE A C 1
ATOM 722 O O . PHE A 1 88 ? 7.188 -52.213 -17.205 1.00 50.31 88 PHE A O 1
ATOM 729 N N . ARG A 1 89 ? 8.293 -52.121 -19.148 1.00 50.66 89 ARG A N 1
ATOM 730 C CA . ARG A 1 89 ? 7.182 -52.678 -19.943 1.00 50.66 89 ARG A CA 1
ATOM 731 C C . ARG A 1 89 ? 7.275 -54.174 -20.227 1.00 50.66 89 ARG A C 1
ATOM 733 O O . ARG A 1 89 ? 6.326 -54.718 -20.788 1.00 50.66 89 ARG A O 1
ATOM 740 N N . ARG A 1 90 ? 8.360 -54.858 -19.845 1.00 49.34 90 ARG A N 1
ATOM 741 C CA . ARG A 1 90 ? 8.556 -56.283 -20.187 1.00 49.34 90 ARG A CA 1
ATOM 742 C C . ARG A 1 90 ? 8.274 -57.288 -19.066 1.00 49.34 90 ARG A C 1
ATOM 744 O O . ARG A 1 90 ? 8.333 -58.483 -19.330 1.00 49.34 90 ARG A O 1
ATOM 751 N N . GLU A 1 91 ? 7.895 -56.860 -17.862 1.00 44.53 91 GLU A N 1
ATOM 752 C CA . GLU A 1 91 ? 7.870 -57.765 -16.695 1.00 44.53 91 GLU A CA 1
ATOM 753 C C . GLU A 1 91 ? 6.506 -58.349 -16.280 1.00 44.53 91 GLU A C 1
ATOM 755 O O . GLU A 1 91 ? 6.420 -59.057 -15.283 1.00 44.53 91 GLU A O 1
ATOM 760 N N . THR A 1 92 ? 5.424 -58.147 -17.041 1.00 49.44 92 THR A N 1
ATOM 761 C CA . THR A 1 92 ? 4.091 -58.684 -16.668 1.00 49.44 92 THR A CA 1
ATOM 762 C C . THR A 1 92 ? 3.676 -59.984 -17.363 1.00 49.44 92 THR A C 1
ATOM 764 O O . THR A 1 92 ? 2.528 -60.402 -17.237 1.00 49.44 92 THR A O 1
ATOM 767 N N . SER A 1 93 ? 4.570 -60.693 -18.061 1.00 48.66 93 SER A N 1
ATOM 768 C CA . SER A 1 93 ? 4.196 -61.984 -18.668 1.00 48.66 93 SER A CA 1
ATOM 769 C C . SER A 1 93 ? 5.347 -62.987 -18.807 1.00 48.66 93 SER A C 1
ATOM 771 O O . SER A 1 93 ? 5.946 -63.105 -19.871 1.00 48.66 93 SER A O 1
ATOM 773 N N . ARG A 1 94 ? 5.613 -63.730 -17.717 1.00 39.03 94 ARG A N 1
ATOM 774 C CA . ARG A 1 94 ? 6.152 -65.116 -17.597 1.00 39.03 94 ARG A CA 1
ATOM 775 C C . ARG A 1 94 ? 6.596 -65.276 -16.130 1.00 39.03 94 ARG A C 1
ATOM 777 O O . ARG A 1 94 ? 7.402 -64.500 -15.656 1.00 39.03 94 ARG A O 1
ATOM 784 N N . GLY A 1 95 ? 6.040 -66.143 -15.289 1.00 37.47 95 GLY A N 1
ATOM 785 C CA . GLY A 1 95 ? 5.845 -67.573 -15.500 1.00 37.47 95 GLY A CA 1
ATOM 786 C C . GLY A 1 95 ? 7.073 -68.345 -14.994 1.00 37.47 95 GLY A C 1
ATOM 787 O O . GLY A 1 95 ? 7.989 -68.557 -15.770 1.00 37.47 95 GLY A O 1
ATOM 788 N N . ARG A 1 96 ? 7.058 -68.736 -13.706 1.00 40.62 96 ARG A N 1
ATOM 789 C CA . ARG A 1 96 ? 7.801 -69.842 -13.048 1.00 40.62 96 ARG A CA 1
ATOM 790 C C . ARG A 1 96 ? 9.215 -70.197 -13.563 1.00 40.62 96 ARG A C 1
ATOM 792 O O . ARG A 1 96 ? 9.334 -70.934 -14.532 1.00 40.62 96 ARG A O 1
ATOM 799 N N . SER A 1 97 ? 10.231 -69.941 -12.734 1.00 37.78 97 SER A N 1
ATOM 800 C CA . SER A 1 97 ? 11.192 -70.971 -12.285 1.00 37.78 97 SER A CA 1
ATOM 801 C C . SER A 1 97 ? 12.116 -70.436 -11.186 1.00 37.78 97 SER A C 1
ATOM 803 O O . SER A 1 97 ? 12.605 -69.315 -11.265 1.00 37.78 97 SER A O 1
ATOM 805 N N . ASN A 1 98 ? 12.344 -71.276 -10.178 1.00 41.47 98 ASN A N 1
ATOM 806 C CA . ASN A 1 98 ? 13.369 -71.138 -9.146 1.00 41.47 98 ASN A CA 1
ATOM 807 C C . ASN A 1 98 ? 14.773 -70.990 -9.758 1.00 41.47 98 ASN A C 1
ATOM 809 O O . ASN A 1 98 ? 15.031 -71.585 -10.800 1.00 41.47 98 ASN A O 1
ATOM 813 N N . VAL A 1 99 ? 15.667 -70.272 -9.072 1.00 41.00 99 VAL A N 1
ATOM 814 C CA . VAL A 1 99 ? 17.020 -70.676 -8.620 1.00 41.00 99 VAL A CA 1
ATOM 815 C C . VAL A 1 99 ? 17.797 -69.408 -8.209 1.00 41.00 99 VAL A C 1
ATOM 817 O O . VAL A 1 99 ? 17.622 -68.328 -8.763 1.00 41.00 99 VAL A O 1
ATOM 820 N N . SER A 1 100 ? 18.587 -69.569 -7.150 1.00 40.28 100 SER A N 1
ATOM 821 C CA . SER A 1 100 ? 19.460 -68.621 -6.458 1.00 40.28 100 SER A CA 1
ATOM 822 C C . SER A 1 100 ? 20.454 -67.854 -7.337 1.00 40.28 100 SER A C 1
ATOM 824 O O . SER A 1 100 ? 21.020 -68.437 -8.249 1.00 40.28 100 SER A O 1
ATOM 826 N N . GLU A 1 101 ? 20.788 -66.617 -6.961 1.00 39.81 101 GLU A N 1
ATOM 827 C CA . GLU A 1 101 ? 22.100 -66.222 -6.400 1.00 39.81 101 GLU A CA 1
ATOM 828 C C . GLU A 1 101 ? 22.232 -64.693 -6.318 1.00 39.81 101 GLU A C 1
ATOM 830 O O . GLU A 1 101 ? 21.697 -63.942 -7.130 1.00 39.81 101 GLU A O 1
ATOM 835 N N . GLY A 1 102 ? 22.917 -64.225 -5.272 1.00 48.06 102 GLY A N 1
ATOM 836 C CA . GLY A 1 102 ? 23.061 -62.812 -4.947 1.00 48.06 102 GLY A CA 1
ATOM 837 C C . GLY A 1 102 ? 24.094 -62.086 -5.808 1.00 48.06 102 GLY A C 1
ATOM 838 O O . GLY A 1 102 ? 25.261 -62.460 -5.846 1.00 48.06 102 GLY A O 1
ATOM 839 N N . GLY A 1 103 ? 23.680 -60.969 -6.406 1.00 38.50 103 GLY A N 1
ATOM 840 C CA . GLY A 1 103 ? 24.564 -59.982 -7.025 1.00 38.50 103 GLY A CA 1
ATOM 841 C C . GLY A 1 103 ? 24.666 -58.717 -6.174 1.00 38.50 103 GLY A C 1
ATOM 842 O O . GLY A 1 103 ? 23.882 -57.786 -6.334 1.00 38.50 103 GLY A O 1
ATOM 843 N N . ARG A 1 104 ? 25.642 -58.671 -5.260 1.00 38.53 104 ARG A N 1
ATOM 844 C CA . ARG A 1 104 ? 26.078 -57.441 -4.576 1.00 38.53 104 ARG A CA 1
ATOM 845 C C . ARG A 1 104 ? 26.630 -56.461 -5.621 1.00 38.53 104 ARG A C 1
ATOM 847 O O . ARG A 1 104 ? 27.673 -56.722 -6.213 1.00 38.53 104 ARG A O 1
ATOM 854 N N . ILE A 1 105 ? 25.980 -55.314 -5.809 1.00 43.41 105 ILE A N 1
ATOM 855 C CA . ILE A 1 105 ? 26.520 -54.211 -6.617 1.00 43.41 105 ILE A CA 1
ATOM 856 C C . ILE A 1 105 ? 27.574 -53.478 -5.774 1.00 43.41 105 ILE A C 1
ATOM 858 O O . ILE A 1 105 ? 27.261 -52.632 -4.939 1.00 43.41 105 ILE A O 1
ATOM 862 N N . THR A 1 106 ? 28.844 -53.839 -5.955 1.00 34.22 106 THR A N 1
ATOM 863 C CA . THR A 1 106 ? 29.997 -53.123 -5.389 1.00 34.22 106 THR A CA 1
ATOM 864 C C . THR A 1 106 ? 30.370 -51.938 -6.279 1.00 34.22 106 THR A C 1
ATOM 866 O O . THR A 1 106 ? 30.930 -52.121 -7.357 1.00 34.22 106 THR A O 1
ATOM 869 N N . ILE A 1 107 ? 30.111 -50.715 -5.813 1.00 40.56 107 ILE A N 1
ATOM 870 C CA . ILE A 1 107 ? 30.631 -49.480 -6.417 1.00 40.56 107 ILE A CA 1
ATOM 871 C C . ILE A 1 107 ? 32.087 -49.308 -5.957 1.00 40.56 107 ILE A C 1
ATOM 873 O O . ILE A 1 107 ? 32.344 -49.046 -4.783 1.00 40.56 107 ILE A O 1
ATOM 877 N N . ARG A 1 108 ? 33.052 -49.466 -6.870 1.00 38.09 108 ARG A N 1
ATOM 878 C CA . ARG A 1 108 ? 34.453 -49.055 -6.659 1.00 38.09 108 ARG A CA 1
ATOM 879 C C . ARG A 1 108 ? 34.673 -47.653 -7.244 1.00 38.09 108 ARG A C 1
ATOM 881 O O . ARG A 1 108 ? 34.364 -47.465 -8.419 1.00 38.09 108 ARG A O 1
ATOM 888 N N . PRO A 1 109 ? 35.267 -46.697 -6.510 1.00 42.38 109 PRO A N 1
ATOM 889 C CA . PRO A 1 109 ? 35.790 -45.472 -7.100 1.00 42.38 109 PRO A CA 1
ATOM 890 C C . PRO A 1 109 ? 37.233 -45.708 -7.575 1.00 42.38 109 PRO A C 1
ATOM 892 O O . PRO A 1 109 ? 38.146 -45.886 -6.771 1.00 42.38 109 PRO A O 1
ATOM 895 N N . GLY A 1 110 ? 37.436 -45.745 -8.893 1.00 34.66 110 GLY A N 1
ATOM 896 C CA . GLY A 1 110 ? 38.760 -45.754 -9.517 1.00 34.66 110 GLY A CA 1
ATOM 897 C C . GLY A 1 110 ? 39.221 -44.330 -9.813 1.00 34.66 110 GLY A C 1
ATOM 898 O O . GLY A 1 110 ? 38.594 -43.622 -10.596 1.00 34.66 110 GLY A O 1
ATOM 899 N N . ALA A 1 111 ? 40.301 -43.915 -9.159 1.00 39.38 111 ALA A N 1
ATOM 900 C CA . ALA A 1 111 ? 40.971 -42.641 -9.364 1.00 39.38 111 ALA A CA 1
ATOM 901 C C . ALA A 1 111 ? 41.852 -42.642 -10.627 1.00 39.38 111 ALA A C 1
ATOM 903 O O . ALA A 1 111 ? 42.533 -43.622 -10.908 1.00 39.38 111 ALA A O 1
ATOM 904 N N . GLY A 1 112 ? 41.907 -41.484 -11.293 1.00 37.09 112 GLY A N 1
ATOM 905 C CA . GLY A 1 112 ? 43.097 -40.971 -11.976 1.00 37.09 112 GLY A CA 1
ATOM 906 C C . GLY A 1 112 ? 43.422 -41.519 -13.367 1.00 37.09 112 GLY A C 1
ATOM 907 O O . GLY A 1 112 ? 44.076 -42.546 -13.505 1.00 37.09 112 GLY A O 1
ATOM 908 N N . THR A 1 113 ? 43.144 -40.731 -14.408 1.00 34.03 113 THR A N 1
ATOM 909 C CA . THR A 1 113 ? 44.071 -40.598 -15.547 1.00 34.03 113 THR A CA 1
ATOM 910 C C . THR A 1 113 ? 43.876 -39.246 -16.225 1.00 34.03 113 THR A C 1
ATOM 912 O O . THR A 1 113 ? 42.753 -38.787 -16.426 1.00 34.03 113 THR A O 1
ATOM 915 N N . ALA A 1 114 ? 44.990 -38.581 -16.506 1.00 35.34 114 ALA A N 1
ATOM 916 C CA . ALA A 1 114 ? 45.072 -37.229 -17.026 1.00 35.34 114 ALA A CA 1
ATOM 917 C C . ALA A 1 114 ? 45.516 -37.214 -18.501 1.00 35.34 114 ALA A C 1
ATOM 919 O O . ALA A 1 114 ? 46.140 -38.157 -18.974 1.00 35.34 114 ALA A O 1
ATOM 920 N N . VAL A 1 115 ? 45.294 -36.050 -19.124 1.00 36.03 115 VAL A N 1
ATOM 921 C CA . VAL A 1 115 ? 45.961 -35.486 -20.316 1.00 36.03 115 VAL A CA 1
ATOM 922 C C . VAL A 1 115 ? 45.529 -36.006 -21.694 1.00 36.03 115 VAL A C 1
ATOM 924 O O . VAL A 1 115 ? 45.740 -37.154 -22.062 1.00 36.03 115 VAL A O 1
ATOM 927 N N . GLY A 1 116 ? 45.029 -35.071 -22.510 1.00 33.47 116 GLY A N 1
ATOM 928 C CA . GLY A 1 116 ? 44.864 -35.236 -23.952 1.00 33.47 116 GLY A CA 1
ATOM 929 C C . GLY A 1 116 ? 44.072 -34.092 -24.580 1.00 33.47 116 GLY A C 1
ATOM 930 O O . GLY A 1 116 ? 42.875 -34.213 -24.812 1.00 33.47 116 GLY A O 1
ATOM 931 N N . THR A 1 117 ? 44.728 -32.961 -24.841 1.00 44.72 117 THR A N 1
ATOM 932 C CA . THR A 1 117 ? 44.209 -31.884 -25.696 1.00 44.72 117 THR A CA 1
ATOM 933 C C . THR A 1 117 ? 44.016 -32.402 -27.119 1.00 44.72 117 THR A C 1
ATOM 935 O O . THR A 1 117 ? 44.999 -32.636 -27.821 1.00 44.72 117 THR A O 1
ATOM 938 N N . VAL A 1 118 ? 42.765 -32.544 -27.559 1.00 36.66 118 VAL A N 1
ATOM 939 C CA . VAL A 1 118 ? 42.423 -32.808 -28.962 1.00 36.66 118 VAL A CA 1
ATOM 940 C C . VAL A 1 118 ? 41.413 -31.758 -29.426 1.00 36.66 118 VAL A C 1
ATOM 942 O O . VAL A 1 118 ? 40.478 -31.408 -28.709 1.00 36.66 118 VAL A O 1
ATOM 945 N N . ALA A 1 119 ? 41.688 -31.202 -30.604 1.00 37.06 119 ALA A N 1
ATOM 946 C CA . ALA A 1 119 ? 41.000 -30.098 -31.262 1.00 37.06 119 ALA A CA 1
ATOM 947 C C . ALA A 1 119 ? 39.463 -30.246 -31.315 1.00 37.06 119 ALA A C 1
ATOM 949 O O . ALA A 1 119 ? 38.956 -31.368 -31.355 1.00 37.06 119 ALA A O 1
ATOM 950 N N . PRO A 1 120 ? 38.699 -29.136 -31.394 1.00 41.78 120 PRO A N 1
ATOM 951 C CA . PRO A 1 120 ? 37.251 -29.209 -31.506 1.00 41.78 120 PRO A CA 1
ATOM 952 C C . PRO A 1 120 ? 36.870 -29.700 -32.907 1.00 41.78 120 PRO A C 1
ATOM 954 O O . PRO A 1 120 ? 36.719 -28.918 -33.848 1.00 41.78 120 PRO A O 1
ATOM 957 N N . MET A 1 121 ? 36.686 -31.012 -33.047 1.00 37.38 121 MET A N 1
ATOM 958 C CA . MET A 1 121 ? 35.855 -31.563 -34.108 1.00 37.38 121 MET A CA 1
ATOM 959 C C . MET A 1 121 ? 34.460 -30.955 -33.948 1.00 37.38 121 MET A C 1
ATOM 961 O O . MET A 1 121 ? 33.794 -31.149 -32.931 1.00 37.38 121 MET A O 1
ATOM 965 N N . ARG A 1 122 ? 34.022 -30.183 -34.948 1.00 44.91 122 ARG A N 1
ATOM 966 C CA . ARG A 1 122 ? 32.625 -29.766 -35.083 1.00 44.91 122 ARG A CA 1
ATOM 967 C C . ARG A 1 122 ? 31.783 -31.018 -35.299 1.00 44.91 122 ARG A C 1
ATOM 969 O O . ARG A 1 122 ? 31.571 -31.441 -36.432 1.00 44.91 122 ARG A O 1
ATOM 976 N N . ILE A 1 123 ? 31.313 -31.598 -34.202 1.00 38.72 123 ILE A N 1
ATOM 977 C CA . ILE A 1 123 ? 30.181 -32.512 -34.213 1.00 38.72 123 ILE A CA 1
ATOM 978 C C . ILE A 1 123 ? 29.013 -31.687 -34.746 1.00 38.72 123 ILE A C 1
ATOM 980 O O . ILE A 1 123 ? 28.612 -30.681 -34.157 1.00 38.72 123 ILE A O 1
ATOM 984 N N . ARG A 1 124 ? 28.531 -32.062 -35.928 1.00 46.47 124 ARG A N 1
ATOM 985 C CA . ARG A 1 124 ? 27.272 -31.572 -36.469 1.00 46.47 124 ARG A CA 1
ATOM 986 C C . ARG A 1 124 ? 26.198 -32.140 -35.544 1.00 46.47 124 ARG A C 1
ATOM 988 O O . ARG A 1 124 ? 25.818 -33.290 -35.702 1.00 46.47 124 ARG A O 1
ATOM 995 N N . GLU A 1 125 ? 25.819 -31.375 -34.518 1.00 45.72 125 GLU A N 1
ATOM 996 C CA . GLU A 1 125 ? 24.687 -31.694 -33.645 1.00 45.72 125 GLU A CA 1
ATOM 997 C C . GLU A 1 125 ? 23.441 -31.812 -34.529 1.00 45.72 125 GLU A C 1
ATOM 999 O O . GLU A 1 125 ? 22.808 -30.816 -34.891 1.00 45.72 125 GLU A O 1
ATOM 1004 N N . GLU A 1 126 ? 23.109 -33.040 -34.921 1.00 46.06 126 GLU A N 1
ATOM 1005 C CA . GLU A 1 126 ? 21.761 -33.373 -35.344 1.00 46.06 126 GLU A CA 1
ATOM 1006 C C . GLU A 1 126 ? 20.868 -33.107 -34.139 1.00 46.06 126 GLU A C 1
ATOM 1008 O O . GLU A 1 126 ? 20.943 -33.757 -33.098 1.00 46.06 126 GLU A O 1
ATOM 1013 N N . SER A 1 127 ? 20.111 -32.020 -34.247 1.00 47.47 127 SER A N 1
ATOM 1014 C CA . SER A 1 127 ? 19.179 -31.609 -33.213 1.00 47.47 127 SER A CA 1
ATOM 1015 C C . SER A 1 127 ? 18.173 -32.745 -33.039 1.00 47.47 127 SER A C 1
ATOM 1017 O O . SER A 1 127 ? 17.570 -33.121 -34.045 1.00 47.47 127 SER A O 1
ATOM 1019 N N . PRO A 1 128 ? 17.960 -33.282 -31.824 1.00 49.00 128 PRO A N 1
ATOM 1020 C CA . PRO A 1 128 ? 16.971 -34.329 -31.626 1.00 49.00 128 PRO A CA 1
ATOM 1021 C C . PRO A 1 128 ? 15.630 -33.829 -32.158 1.00 49.00 128 PRO A C 1
ATOM 1023 O O . PRO A 1 128 ? 15.208 -32.708 -31.836 1.00 49.00 128 PRO A O 1
ATOM 1026 N N . GLU A 1 129 ? 15.009 -34.634 -33.021 1.00 52.91 129 GLU A N 1
ATOM 1027 C CA . GLU A 1 129 ? 13.714 -34.346 -33.623 1.00 52.91 129 GLU A CA 1
ATOM 1028 C C . GLU A 1 129 ? 12.732 -34.012 -32.502 1.00 52.91 129 GLU A C 1
ATOM 1030 O O . GLU A 1 129 ? 12.332 -34.853 -31.694 1.00 52.91 129 GLU A O 1
ATOM 1035 N N . ARG A 1 130 ? 12.397 -32.725 -32.382 1.00 48.97 130 ARG A N 1
ATOM 1036 C CA . ARG A 1 130 ? 11.440 -32.275 -31.378 1.00 48.97 130 ARG A CA 1
ATOM 1037 C C . ARG A 1 130 ? 10.120 -32.968 -31.676 1.00 48.97 130 ARG A C 1
ATOM 1039 O O . ARG A 1 130 ? 9.602 -32.836 -32.779 1.00 48.97 130 ARG A O 1
ATOM 1046 N N . SER A 1 131 ? 9.581 -33.658 -30.674 1.00 51.75 131 SER A N 1
ATOM 1047 C CA . SER A 1 131 ? 8.250 -34.263 -30.705 1.00 51.75 131 SER A CA 1
ATOM 1048 C C . SER A 1 131 ? 7.240 -33.344 -31.400 1.00 51.75 131 SER A C 1
ATOM 1050 O O . SER A 1 131 ? 6.892 -32.279 -30.885 1.00 51.75 131 SER A O 1
ATOM 1052 N N . ALA A 1 132 ? 6.749 -33.780 -32.564 1.00 56.22 132 ALA A N 1
ATOM 1053 C CA . ALA A 1 132 ? 5.766 -33.062 -33.377 1.00 56.22 132 ALA A CA 1
ATOM 1054 C C . ALA A 1 132 ? 4.413 -32.858 -32.664 1.00 56.22 132 ALA A C 1
ATOM 1056 O O . ALA A 1 132 ? 3.546 -32.145 -33.160 1.00 56.22 132 ALA A O 1
ATOM 1057 N N . LYS A 1 133 ? 4.216 -33.476 -31.490 1.00 56.69 133 LYS A N 1
ATOM 1058 C CA . LYS A 1 133 ? 2.945 -33.472 -30.754 1.00 56.69 133 LYS A CA 1
ATOM 1059 C C . LYS A 1 133 ? 2.733 -32.248 -29.865 1.00 56.69 133 LYS A C 1
ATOM 1061 O O . LYS A 1 133 ? 1.621 -32.046 -29.389 1.00 56.69 133 LYS A O 1
ATOM 1066 N N . GLN A 1 134 ? 3.758 -31.433 -29.619 1.00 58.78 134 GLN A N 1
ATOM 1067 C CA . GLN A 1 134 ? 3.601 -30.197 -28.852 1.00 58.78 134 GLN A CA 1
ATOM 1068 C C . GLN A 1 134 ? 3.979 -29.004 -29.717 1.00 58.78 134 GLN A C 1
ATOM 1070 O O . GLN A 1 134 ? 5.137 -28.591 -29.788 1.00 58.78 134 GLN A O 1
ATOM 1075 N N . GLY A 1 135 ? 2.964 -28.445 -30.376 1.00 59.59 135 GLY A N 1
ATOM 1076 C CA . GLY A 1 135 ? 3.083 -27.156 -31.038 1.00 59.59 135 GLY A CA 1
ATOM 1077 C C . GLY A 1 135 ? 3.572 -26.057 -30.077 1.00 59.59 135 GLY A C 1
ATOM 1078 O O . GLY A 1 135 ? 3.613 -26.234 -28.853 1.00 59.59 135 GLY A O 1
ATOM 1079 N N . PRO A 1 136 ? 3.970 -24.892 -30.611 1.00 61.84 136 PRO A N 1
ATOM 1080 C CA . PRO A 1 136 ? 4.390 -23.751 -29.806 1.00 61.84 136 PRO A CA 1
ATOM 1081 C C . PRO A 1 136 ? 3.380 -23.432 -28.692 1.00 61.84 136 PRO A C 1
ATOM 1083 O O . PRO A 1 136 ? 2.186 -23.306 -28.944 1.00 61.84 136 PRO A O 1
ATOM 1086 N N . SER A 1 137 ? 3.853 -23.265 -27.452 1.00 67.25 137 SER A N 1
ATOM 1087 C CA . SER A 1 137 ? 2.963 -22.945 -26.328 1.00 67.25 137 SER A CA 1
ATOM 1088 C C . SER A 1 137 ? 2.160 -21.664 -26.585 1.00 67.25 137 SER A C 1
ATOM 1090 O O . SER A 1 137 ? 2.649 -20.730 -27.222 1.00 67.25 137 SER A O 1
ATOM 1092 N N . HIS A 1 138 ? 0.954 -21.567 -26.021 1.00 60.44 138 HIS A N 1
ATOM 1093 C CA . HIS A 1 138 ? 0.052 -20.417 -26.197 1.00 60.44 138 HIS A CA 1
ATOM 1094 C C . HIS A 1 138 ? 0.730 -19.055 -25.926 1.00 60.44 138 HIS A C 1
ATOM 1096 O O . HIS A 1 138 ? 0.508 -18.063 -26.619 1.00 60.44 138 HIS A O 1
ATOM 1102 N N . ARG A 1 139 ? 1.647 -19.004 -24.950 1.00 66.88 139 ARG A N 1
ATOM 1103 C CA . ARG A 1 139 ? 2.450 -17.805 -24.654 1.00 66.88 139 ARG A CA 1
ATOM 1104 C C . ARG A 1 139 ? 3.407 -17.434 -25.792 1.00 66.88 139 ARG A C 1
ATOM 1106 O O . ARG A 1 139 ? 3.667 -16.252 -25.998 1.00 66.88 139 ARG A O 1
ATOM 1113 N N . LYS A 1 140 ? 3.957 -18.424 -26.495 1.00 67.56 140 LYS A N 1
ATOM 1114 C CA . LYS A 1 140 ? 4.857 -18.234 -27.637 1.00 67.56 140 LYS A CA 1
ATOM 1115 C C . LYS A 1 140 ? 4.086 -17.747 -28.868 1.00 67.56 140 LYS A C 1
ATOM 1117 O O . LYS A 1 140 ? 4.536 -16.794 -29.489 1.00 67.56 140 LYS A O 1
ATOM 1122 N N . VAL A 1 141 ? 2.893 -18.293 -29.118 1.00 63.62 141 VAL A N 1
ATOM 1123 C CA . VAL A 1 141 ? 1.987 -17.830 -30.188 1.00 63.62 141 VAL A CA 1
ATOM 1124 C C . VAL A 1 141 ? 1.557 -16.375 -29.964 1.00 63.62 141 VAL A C 1
ATOM 1126 O O . VAL A 1 141 ? 1.650 -15.554 -30.870 1.00 63.62 141 VAL A O 1
ATOM 1129 N N . ARG A 1 142 ? 1.193 -15.996 -28.729 1.00 67.81 142 ARG A N 1
ATOM 1130 C CA . ARG A 1 142 ? 0.864 -14.594 -28.399 1.00 67.81 142 ARG A CA 1
ATOM 1131 C C . ARG A 1 142 ? 2.025 -13.625 -28.616 1.00 67.81 142 ARG A C 1
ATOM 1133 O O . ARG A 1 142 ? 1.798 -12.499 -29.037 1.00 67.81 142 ARG A O 1
ATOM 1140 N N . ARG A 1 143 ? 3.258 -14.045 -28.319 1.00 67.25 143 ARG A N 1
ATOM 1141 C CA . ARG A 1 143 ? 4.449 -13.224 -28.585 1.00 67.25 143 ARG A CA 1
ATOM 1142 C C . ARG A 1 143 ? 4.649 -13.031 -30.080 1.00 67.25 143 ARG A C 1
ATOM 1144 O O . ARG A 1 143 ? 4.778 -11.897 -30.506 1.00 67.25 143 ARG A O 1
ATOM 1151 N N . TRP A 1 144 ? 4.545 -14.103 -30.861 1.00 67.06 144 TRP A N 1
ATOM 1152 C CA . TRP A 1 144 ? 4.620 -14.014 -32.317 1.00 67.06 144 TRP A CA 1
ATOM 1153 C C . TRP A 1 144 ? 3.535 -13.129 -32.936 1.00 67.06 144 TRP A C 1
ATOM 1155 O O . TRP A 1 144 ? 3.820 -12.424 -33.893 1.00 67.06 144 TRP A O 1
ATOM 1165 N N . ASN A 1 145 ? 2.326 -13.106 -32.371 1.00 62.12 145 ASN A N 1
ATOM 1166 C CA . ASN A 1 145 ? 1.259 -12.218 -32.846 1.00 62.12 145 ASN A CA 1
ATOM 1167 C C . ASN A 1 145 ? 1.489 -10.739 -32.486 1.00 62.12 145 ASN A C 1
ATOM 1169 O O . ASN A 1 145 ? 1.004 -9.861 -33.195 1.00 62.12 145 ASN A O 1
ATOM 1173 N N . ASN A 1 146 ? 2.207 -10.460 -31.394 1.00 64.00 146 ASN A N 1
ATOM 1174 C CA . ASN A 1 146 ? 2.515 -9.095 -30.955 1.00 64.00 146 ASN A CA 1
ATOM 1175 C C . ASN A 1 146 ? 3.784 -8.538 -31.614 1.00 64.00 146 ASN A C 1
ATOM 1177 O O . ASN A 1 146 ? 3.908 -7.329 -31.810 1.00 64.00 146 ASN A O 1
ATOM 1181 N N . ASP A 1 147 ? 4.723 -9.416 -31.952 1.00 66.06 147 ASP A N 1
ATOM 1182 C CA . ASP A 1 147 ? 5.921 -9.077 -32.697 1.00 66.06 147 ASP A CA 1
ATOM 1183 C C . ASP A 1 147 ? 5.486 -8.866 -34.156 1.00 66.06 147 ASP A C 1
ATOM 1185 O O . ASP A 1 147 ? 5.369 -9.813 -34.923 1.00 66.06 147 ASP A O 1
ATOM 1189 N N . HIS A 1 148 ? 5.155 -7.629 -34.542 1.00 70.81 148 HIS A N 1
ATOM 1190 C CA . HIS A 1 148 ? 4.779 -7.269 -35.916 1.00 70.81 148 HIS A CA 1
ATOM 1191 C C . HIS A 1 148 ? 5.943 -7.519 -36.896 1.00 70.81 148 HIS A C 1
ATOM 1193 O O . HIS A 1 148 ? 6.597 -6.577 -37.353 1.00 70.81 148 HIS A O 1
ATOM 1199 N N . PHE A 1 149 ? 6.201 -8.785 -37.231 1.00 72.81 149 PHE A N 1
ATOM 1200 C CA . PHE A 1 149 ? 7.352 -9.228 -38.015 1.00 72.81 149 PHE A CA 1
ATOM 1201 C C . PHE A 1 149 ? 7.431 -8.556 -39.387 1.00 72.81 149 PHE A C 1
ATOM 1203 O O . PHE A 1 149 ? 8.527 -8.391 -39.903 1.00 72.81 149 PHE A O 1
ATOM 1210 N N . ASP A 1 150 ? 6.311 -8.078 -39.933 1.00 70.38 150 ASP A N 1
ATOM 1211 C CA . ASP A 1 150 ? 6.276 -7.278 -41.163 1.00 70.38 150 ASP A CA 1
ATOM 1212 C C . ASP A 1 150 ? 7.003 -5.945 -41.039 1.00 70.38 150 ASP A C 1
ATOM 1214 O O . ASP A 1 150 ? 7.784 -5.575 -41.911 1.00 70.38 150 ASP A O 1
ATOM 1218 N N . LYS A 1 151 ? 6.747 -5.219 -39.946 1.00 76.12 151 LYS A N 1
ATOM 1219 C CA . LYS A 1 151 ? 7.347 -3.903 -39.707 1.00 76.12 151 LYS A CA 1
ATOM 1220 C C . LYS A 1 151 ? 8.844 -4.057 -39.463 1.00 76.12 151 LYS A C 1
ATOM 1222 O O . LYS A 1 151 ? 9.640 -3.304 -40.006 1.00 76.12 151 LYS A O 1
ATOM 1227 N N . LEU A 1 152 ? 9.207 -5.098 -38.718 1.00 77.19 152 LEU A N 1
ATOM 1228 C CA . LEU A 1 152 ? 10.588 -5.416 -38.374 1.00 77.19 152 LEU A CA 1
ATOM 1229 C C . LEU A 1 152 ? 11.368 -5.954 -39.591 1.00 77.19 152 LEU A C 1
ATOM 1231 O O . LEU A 1 152 ? 12.529 -5.610 -39.788 1.00 77.19 152 LEU A O 1
ATOM 1235 N N . ALA A 1 153 ? 10.725 -6.730 -40.468 1.00 81.75 153 ALA A N 1
ATOM 1236 C CA . ALA A 1 153 ? 11.308 -7.147 -41.740 1.00 81.75 153 ALA A CA 1
ATOM 1237 C C . ALA A 1 153 ? 11.494 -5.964 -42.702 1.00 81.75 153 ALA A C 1
ATOM 1239 O O . ALA A 1 153 ? 12.539 -5.882 -43.342 1.00 81.75 153 ALA A O 1
ATOM 1240 N N . ALA A 1 154 ? 10.533 -5.035 -42.779 1.00 83.88 154 ALA A N 1
ATOM 1241 C CA . ALA A 1 154 ? 10.649 -3.826 -43.596 1.00 83.88 154 ALA A CA 1
ATOM 1242 C C . ALA A 1 154 ? 11.770 -2.893 -43.103 1.00 83.88 154 ALA A C 1
ATOM 1244 O O . ALA A 1 154 ? 12.491 -2.322 -43.916 1.00 83.88 154 ALA A O 1
ATOM 1245 N N . GLU A 1 155 ? 11.959 -2.788 -41.786 1.00 85.44 155 GLU A N 1
ATOM 1246 C CA . GLU A 1 155 ? 13.040 -2.009 -41.169 1.00 85.44 155 GLU A CA 1
ATOM 1247 C C . GLU A 1 155 ? 14.425 -2.630 -41.410 1.00 85.44 155 GLU A C 1
ATOM 1249 O O . GLU A 1 155 ? 15.403 -1.915 -41.624 1.00 85.44 155 GLU A O 1
ATOM 1254 N N . ILE A 1 156 ? 14.523 -3.965 -41.409 1.00 87.50 156 ILE A N 1
ATOM 1255 C CA . ILE A 1 156 ? 15.796 -4.683 -41.575 1.00 87.50 156 ILE A CA 1
ATOM 1256 C C . ILE A 1 156 ? 16.124 -4.953 -43.048 1.00 87.50 156 ILE A C 1
ATOM 1258 O O . ILE A 1 156 ? 17.296 -5.106 -43.383 1.00 87.50 156 ILE A O 1
ATOM 1262 N N . ALA A 1 157 ? 15.145 -4.949 -43.955 1.00 87.62 157 ALA A N 1
ATOM 1263 C CA . ALA A 1 157 ? 15.359 -5.173 -45.387 1.00 87.62 157 ALA A CA 1
ATOM 1264 C C . ALA A 1 157 ? 16.489 -4.327 -46.021 1.00 87.62 157 ALA A C 1
ATOM 1266 O O . ALA A 1 157 ? 17.240 -4.896 -46.818 1.00 87.62 157 ALA A O 1
ATOM 1267 N N . PRO A 1 158 ? 16.690 -3.039 -45.659 1.00 89.25 158 PRO A N 1
ATOM 1268 C CA . PRO A 1 158 ? 17.801 -2.231 -46.166 1.00 89.25 158 PRO A CA 1
ATOM 1269 C C . PRO A 1 158 ? 19.179 -2.703 -45.682 1.00 89.25 158 PRO A C 1
ATOM 1271 O O . PRO A 1 158 ? 20.177 -2.449 -46.347 1.00 89.25 158 PRO A O 1
ATOM 1274 N N . SER A 1 159 ? 19.248 -3.367 -44.523 1.00 87.25 159 SER A N 1
ATOM 1275 C CA . SER A 1 159 ? 20.506 -3.783 -43.885 1.00 87.25 159 SER A CA 1
ATOM 1276 C C . SER A 1 159 ? 20.838 -5.261 -44.101 1.00 87.25 159 SER A C 1
ATOM 1278 O O . SER A 1 159 ? 22.004 -5.615 -44.252 1.00 87.25 159 SER A O 1
ATOM 1280 N N . SER A 1 160 ? 19.834 -6.142 -44.143 1.00 89.62 160 SER A N 1
ATOM 1281 C CA . SER A 1 160 ? 20.021 -7.571 -44.392 1.00 89.62 160 SER A CA 1
ATOM 1282 C C . SER A 1 160 ? 18.791 -8.197 -45.040 1.00 89.62 160 SER A C 1
ATOM 1284 O O . SER A 1 160 ? 17.799 -8.539 -44.389 1.00 89.62 160 SER A O 1
ATOM 1286 N N . LYS A 1 161 ? 18.898 -8.430 -46.350 1.00 86.75 161 LYS A N 1
ATOM 1287 C CA . LYS A 1 161 ? 17.850 -9.076 -47.148 1.00 86.75 161 LYS A CA 1
ATOM 1288 C C . LYS A 1 161 ? 17.562 -10.507 -46.677 1.00 86.75 161 LYS A C 1
ATOM 1290 O O . LYS A 1 161 ? 16.407 -10.911 -46.630 1.00 86.75 161 LYS A O 1
ATOM 1295 N N . ALA A 1 162 ? 18.589 -11.257 -46.269 1.00 86.12 162 ALA A N 1
ATOM 1296 C CA . ALA A 1 162 ? 18.430 -12.628 -45.780 1.00 86.12 162 ALA A CA 1
ATOM 1297 C C . ALA A 1 162 ? 17.667 -12.689 -44.443 1.00 86.12 162 ALA A C 1
ATOM 1299 O O . ALA A 1 162 ? 16.797 -13.542 -44.267 1.00 86.12 162 ALA A O 1
ATOM 1300 N N . ALA A 1 163 ? 17.943 -11.757 -43.523 1.00 77.38 163 ALA A N 1
ATOM 1301 C CA . ALA A 1 163 ? 17.231 -11.678 -42.249 1.00 77.38 163 ALA A CA 1
ATOM 1302 C C . ALA A 1 163 ? 15.771 -11.241 -42.441 1.00 77.38 163 ALA A C 1
ATOM 1304 O O . ALA A 1 163 ? 14.873 -11.834 -41.847 1.00 77.38 163 ALA A O 1
ATOM 1305 N N . ALA A 1 164 ? 15.519 -10.266 -43.321 1.00 84.44 164 ALA A N 1
ATOM 1306 C CA . ALA A 1 164 ? 14.162 -9.840 -43.658 1.00 84.44 164 ALA A CA 1
ATOM 1307 C C . ALA A 1 164 ? 13.329 -10.985 -44.266 1.00 84.44 164 ALA A C 1
ATOM 1309 O O . ALA A 1 164 ? 12.184 -11.193 -43.868 1.00 84.44 164 ALA A O 1
ATOM 1310 N N . VAL A 1 165 ? 13.917 -11.792 -45.158 1.00 85.94 165 VAL A N 1
ATOM 1311 C CA . VAL A 1 165 ? 13.257 -12.980 -45.732 1.00 85.94 165 VAL A CA 1
ATOM 1312 C C . VAL A 1 165 ? 12.977 -14.046 -44.666 1.00 85.94 165 VAL A C 1
ATOM 1314 O O . VAL A 1 165 ? 11.894 -14.626 -44.663 1.00 85.94 165 VAL A O 1
ATOM 1317 N N . ALA A 1 166 ? 13.899 -14.280 -43.726 1.00 82.25 166 ALA A N 1
ATOM 1318 C CA . ALA A 1 166 ? 13.681 -15.225 -42.627 1.00 82.25 166 ALA A CA 1
ATOM 1319 C C . ALA A 1 166 ? 12.539 -14.788 -41.687 1.00 82.25 166 ALA A C 1
ATOM 1321 O O . ALA A 1 166 ? 11.761 -15.630 -41.242 1.00 82.25 166 ALA A O 1
ATOM 1322 N N . LEU A 1 167 ? 12.397 -13.484 -41.423 1.00 81.12 167 LEU A N 1
ATOM 1323 C CA . LEU A 1 167 ? 11.293 -12.935 -40.626 1.00 81.12 167 LEU A CA 1
ATOM 1324 C C . LEU A 1 167 ? 9.946 -13.037 -41.353 1.00 81.12 167 LEU A C 1
ATOM 1326 O O . LEU A 1 167 ? 8.950 -13.424 -40.742 1.00 81.12 167 LEU A O 1
ATOM 1330 N N . LEU A 1 168 ? 9.918 -12.759 -42.660 1.00 83.62 168 LEU A N 1
ATOM 1331 C CA . LEU A 1 168 ? 8.717 -12.938 -43.483 1.00 83.62 168 LEU A CA 1
ATOM 1332 C C . LEU A 1 168 ? 8.300 -14.413 -43.565 1.00 83.62 168 LEU A C 1
ATOM 1334 O O . LEU A 1 168 ? 7.111 -14.717 -43.467 1.00 83.62 168 LEU A O 1
ATOM 1338 N N . LYS A 1 169 ? 9.267 -15.333 -43.658 1.00 83.88 169 LYS A N 1
ATOM 1339 C CA . LYS A 1 169 ? 9.009 -16.776 -43.589 1.00 83.88 169 LYS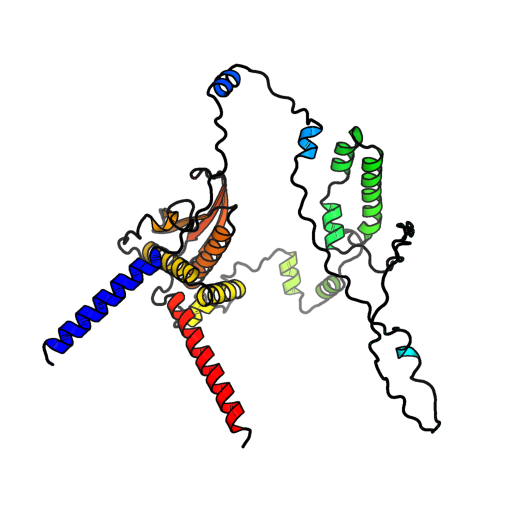 A CA 1
ATOM 1340 C C . LYS A 1 169 ? 8.484 -17.191 -42.211 1.00 83.88 169 LYS A C 1
ATOM 1342 O O . LYS A 1 169 ? 7.500 -17.910 -42.135 1.00 83.88 169 LYS A O 1
ATOM 1347 N N . GLY A 1 170 ? 9.049 -16.656 -41.126 1.00 74.81 170 GLY A N 1
ATOM 1348 C CA . GLY A 1 170 ? 8.546 -16.880 -39.766 1.00 74.81 170 GLY A CA 1
ATOM 1349 C C . GLY A 1 170 ? 7.108 -16.391 -39.557 1.00 74.81 170 GLY A C 1
ATOM 1350 O O . GLY A 1 170 ? 6.346 -17.018 -38.823 1.00 74.81 170 GLY A O 1
ATOM 1351 N N . LYS A 1 171 ? 6.697 -15.317 -40.244 1.00 74.06 171 LYS A N 1
ATOM 1352 C CA . LYS A 1 171 ? 5.294 -14.882 -40.280 1.00 74.06 171 LYS A CA 1
ATOM 1353 C C . LYS A 1 171 ? 4.404 -15.858 -41.053 1.00 74.06 171 LYS A C 1
ATOM 1355 O O . LYS A 1 171 ? 3.301 -16.134 -40.593 1.00 74.06 171 LYS A O 1
ATOM 1360 N N . GLN A 1 172 ? 4.842 -16.359 -42.209 1.00 71.88 172 GLN A N 1
ATOM 1361 C CA . GLN A 1 172 ? 4.097 -17.386 -42.951 1.00 71.88 172 GLN A CA 1
ATOM 1362 C C . GLN A 1 172 ? 3.940 -18.660 -42.113 1.00 71.88 172 GLN A C 1
ATOM 1364 O O . GLN A 1 172 ? 2.837 -19.187 -42.005 1.00 71.88 172 GLN A O 1
ATOM 1369 N N . ASP A 1 173 ? 4.999 -19.073 -41.419 1.00 70.12 173 ASP A N 1
ATOM 1370 C CA . ASP A 1 173 ? 4.950 -20.207 -40.500 1.00 70.12 173 ASP A CA 1
ATOM 1371 C C . ASP A 1 173 ? 4.000 -19.936 -39.323 1.00 70.12 173 ASP A C 1
ATOM 1373 O O . ASP A 1 173 ? 3.289 -20.836 -38.892 1.00 70.12 173 ASP A O 1
ATOM 1377 N N . ALA A 1 174 ? 3.902 -18.695 -38.830 1.00 65.00 174 ALA A N 1
ATOM 1378 C CA . ALA A 1 174 ? 2.938 -18.335 -37.789 1.00 65.00 174 ALA A CA 1
ATOM 1379 C C . ALA A 1 174 ? 1.473 -18.531 -38.228 1.00 65.00 174 ALA A C 1
ATOM 1381 O O . ALA A 1 174 ? 0.641 -18.836 -37.374 1.00 65.00 174 ALA A O 1
ATOM 1382 N N . TYR A 1 175 ? 1.155 -18.412 -39.526 1.00 63.19 175 TYR A N 1
ATOM 1383 C CA . TYR A 1 175 ? -0.180 -18.741 -40.045 1.00 63.19 175 TYR A CA 1
ATOM 1384 C C . TYR A 1 175 ? -0.495 -20.238 -39.941 1.00 63.19 175 TYR A C 1
ATOM 1386 O O . TYR A 1 175 ? -1.619 -20.572 -39.586 1.00 63.19 175 TYR A O 1
ATOM 1394 N N . LEU A 1 176 ? 0.488 -21.127 -40.130 1.00 62.97 176 LEU A N 1
ATOM 1395 C CA . LEU A 1 176 ? 0.306 -22.583 -39.985 1.00 62.97 176 LEU A CA 1
ATOM 1396 C C . LEU A 1 176 ? -0.043 -23.010 -38.549 1.00 62.97 176 LEU A C 1
ATOM 1398 O O . LEU A 1 176 ? -0.599 -24.080 -38.335 1.00 62.97 176 LEU A O 1
ATOM 1402 N N . TYR A 1 177 ? 0.271 -22.177 -37.552 1.00 58.59 177 TYR A N 1
ATOM 1403 C CA . TYR A 1 177 ? -0.081 -22.412 -36.144 1.00 58.59 177 TYR A CA 1
ATOM 1404 C C . TYR A 1 177 ? -1.269 -21.558 -35.676 1.00 58.59 177 TYR A C 1
ATOM 1406 O O . TYR A 1 177 ? -1.599 -21.549 -34.486 1.00 58.59 177 TYR A O 1
ATOM 1414 N N . ARG A 1 178 ? -1.890 -20.804 -36.592 1.00 52.91 178 ARG A N 1
ATOM 1415 C CA . ARG A 1 178 ? -3.003 -19.890 -36.313 1.00 52.91 178 ARG A CA 1
ATOM 1416 C C . ARG A 1 178 ? -4.355 -20.608 -36.264 1.00 52.91 178 ARG A C 1
ATOM 1418 O O . ARG A 1 178 ? -5.260 -20.100 -35.606 1.00 52.91 178 ARG A O 1
ATOM 1425 N N . ASP A 1 179 ? -4.434 -21.821 -36.810 1.00 48.09 179 ASP A N 1
ATOM 1426 C CA . ASP A 1 179 ? -5.613 -22.705 -36.760 1.00 48.09 179 ASP A CA 1
ATOM 1427 C C . ASP A 1 179 ? -6.018 -23.130 -35.339 1.00 48.09 179 ASP A C 1
ATOM 1429 O O . ASP A 1 179 ? -7.077 -23.713 -35.136 1.00 48.09 179 ASP A O 1
ATOM 1433 N N . VAL A 1 180 ? -5.223 -22.806 -34.312 1.00 53.09 180 VAL A N 1
ATOM 1434 C CA . VAL A 1 180 ? -5.598 -23.106 -32.924 1.00 53.09 180 VAL A CA 1
ATOM 1435 C C . VAL A 1 180 ? -6.689 -22.161 -32.402 1.00 53.09 180 VAL A C 1
ATOM 1437 O O . VAL A 1 180 ? -7.398 -22.538 -31.474 1.00 53.09 180 VAL A O 1
ATOM 1440 N N . ILE A 1 181 ? -6.869 -20.952 -32.958 1.00 50.53 181 ILE A N 1
ATOM 1441 C CA . ILE A 1 181 ? -7.945 -20.039 -32.523 1.00 50.53 181 ILE A CA 1
ATOM 1442 C C . ILE A 1 181 ? -8.410 -19.162 -33.694 1.00 50.53 181 ILE A C 1
ATOM 1444 O O . ILE A 1 181 ? -8.022 -17.996 -33.805 1.00 50.53 181 ILE A O 1
ATOM 1448 N N . ASN A 1 182 ? -9.277 -19.708 -34.546 1.00 47.44 182 ASN A N 1
ATOM 1449 C CA . ASN A 1 182 ? -10.154 -18.901 -35.389 1.00 47.44 182 ASN A CA 1
ATOM 1450 C C . ASN A 1 182 ? -11.443 -18.638 -34.577 1.00 47.44 182 ASN A C 1
ATOM 1452 O O . ASN A 1 182 ? -12.194 -19.574 -34.321 1.00 47.44 182 ASN A O 1
ATOM 1456 N N . PRO A 1 183 ? -11.715 -17.413 -34.086 1.00 51.78 183 PRO A N 1
ATOM 1457 C CA . PRO A 1 183 ? -12.887 -17.152 -33.239 1.00 51.78 183 PRO A CA 1
ATOM 1458 C C . PRO A 1 183 ? -14.222 -17.239 -33.995 1.00 51.78 183 PRO A C 1
ATOM 1460 O O . PRO A 1 183 ? -15.273 -17.238 -33.361 1.00 51.78 183 PRO A O 1
ATOM 1463 N N . ALA A 1 184 ? -14.184 -17.289 -35.329 1.00 55.31 184 ALA A N 1
ATOM 1464 C CA . ALA A 1 184 ? -15.366 -17.378 -36.180 1.00 55.31 184 ALA A CA 1
ATOM 1465 C C . ALA A 1 184 ? -15.758 -18.823 -36.539 1.00 55.31 184 ALA A C 1
ATOM 1467 O O . ALA A 1 184 ? -16.899 -19.044 -36.928 1.00 55.31 184 ALA A O 1
ATOM 1468 N N . GLU A 1 185 ? -14.855 -19.797 -36.389 1.00 55.53 185 GLU A N 1
ATOM 1469 C CA . GLU A 1 185 ? -15.059 -21.162 -36.887 1.0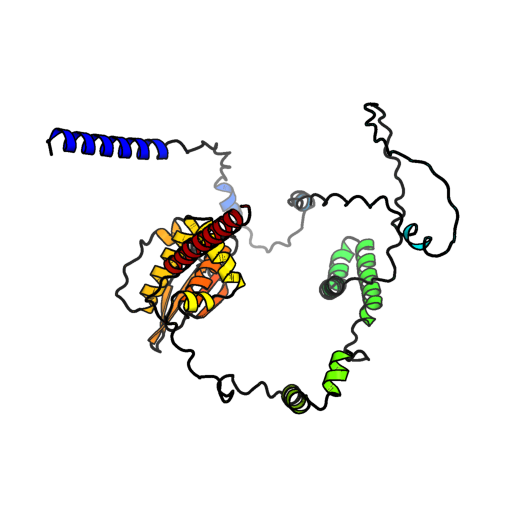0 55.53 185 GLU A CA 1
ATOM 1470 C C . GLU A 1 185 ? -14.647 -22.188 -35.807 1.00 55.53 185 GLU A C 1
ATOM 1472 O O . GLU A 1 185 ? -13.478 -22.372 -35.479 1.00 55.53 185 GLU A O 1
ATOM 1477 N N . ASP A 1 186 ? -15.665 -22.819 -35.217 1.00 54.28 186 ASP A N 1
ATOM 1478 C CA . ASP A 1 186 ? -15.673 -24.201 -34.712 1.00 54.28 186 ASP A CA 1
ATOM 1479 C C . ASP A 1 186 ? -14.992 -24.632 -33.406 1.00 54.28 186 ASP A C 1
ATOM 1481 O O . ASP A 1 186 ? -15.013 -25.818 -33.095 1.00 54.28 186 ASP A O 1
ATOM 1485 N N . ASN A 1 187 ? -14.552 -23.731 -32.524 1.00 55.25 187 ASN A N 1
ATOM 1486 C CA . ASN A 1 187 ? -14.209 -24.133 -31.147 1.00 55.25 187 ASN A CA 1
ATOM 1487 C C . ASN A 1 187 ? -14.953 -23.316 -30.086 1.00 55.25 187 ASN A C 1
ATOM 1489 O O . ASN A 1 187 ? -14.347 -22.643 -29.247 1.00 55.25 187 ASN A O 1
ATOM 1493 N N . LYS A 1 188 ? -16.290 -23.430 -30.054 1.00 57.75 188 LYS A N 1
ATOM 1494 C CA . LYS A 1 188 ? -16.992 -23.283 -28.768 1.00 57.75 188 LYS A CA 1
ATOM 1495 C C . LYS A 1 188 ? -16.425 -24.383 -27.879 1.00 57.75 188 LYS A C 1
ATOM 1497 O O . LYS A 1 188 ? -16.654 -25.559 -28.144 1.00 57.75 188 LYS A O 1
ATOM 1502 N N . SER A 1 189 ? -15.611 -24.008 -26.893 1.00 67.50 189 SER A N 1
ATOM 1503 C CA . SER A 1 189 ? -15.018 -24.974 -25.971 1.00 67.50 189 SER A CA 1
ATOM 1504 C C . SER A 1 189 ? -16.116 -25.895 -25.437 1.00 67.50 189 SER A C 1
ATOM 1506 O O . SER A 1 189 ? -17.229 -25.431 -25.198 1.00 67.50 189 SER A O 1
ATOM 1508 N N . GLU A 1 190 ? -15.846 -27.185 -25.224 1.00 74.75 190 GLU A N 1
ATOM 1509 C CA . GLU A 1 190 ? -16.858 -28.098 -24.662 1.00 74.75 190 GLU A CA 1
ATOM 1510 C C . GLU A 1 190 ? -17.488 -27.537 -23.378 1.00 74.75 190 GLU A C 1
ATOM 1512 O O . GLU A 1 190 ? -18.668 -27.746 -23.117 1.00 74.75 190 GLU A O 1
ATOM 1517 N N . SER A 1 191 ? -16.722 -26.759 -22.609 1.00 71.88 191 SER A N 1
ATOM 1518 C CA . SER A 1 191 ? -17.212 -25.996 -21.462 1.00 71.88 191 SER A CA 1
ATOM 1519 C C . SER A 1 191 ? -18.253 -24.934 -21.826 1.00 71.88 191 SER A C 1
ATOM 1521 O O . SER A 1 191 ? -19.251 -24.816 -21.125 1.00 71.88 191 SER A O 1
ATOM 1523 N N . MET A 1 192 ? -18.062 -24.193 -22.920 1.00 74.25 192 MET A N 1
ATOM 1524 C CA . MET A 1 192 ? -19.042 -23.239 -23.438 1.00 74.25 192 MET A CA 1
ATOM 1525 C C . MET A 1 192 ? -20.278 -23.972 -23.958 1.00 74.25 192 MET A C 1
ATOM 1527 O O . MET A 1 192 ? -21.393 -23.557 -23.680 1.00 74.25 192 MET A O 1
ATOM 1531 N N . THR A 1 193 ? -20.112 -25.097 -24.653 1.00 79.75 193 THR A N 1
ATOM 1532 C CA . THR A 1 193 ? -21.248 -25.892 -25.137 1.00 79.75 193 THR A CA 1
ATOM 1533 C C . THR A 1 193 ? -22.057 -26.476 -23.978 1.00 79.75 193 THR A C 1
ATOM 1535 O O . THR A 1 193 ? -23.279 -26.364 -23.987 1.00 79.75 193 THR A O 1
ATOM 1538 N N . ARG A 1 194 ? -21.397 -26.999 -22.934 1.00 81.88 194 ARG A N 1
ATOM 1539 C CA . ARG A 1 194 ? -22.058 -27.445 -21.696 1.00 81.88 194 ARG A CA 1
ATOM 1540 C C . ARG A 1 194 ? -22.770 -26.294 -20.996 1.00 81.88 194 ARG A C 1
ATOM 1542 O O . ARG A 1 194 ? -23.931 -26.443 -20.656 1.00 81.88 194 ARG A O 1
ATOM 1549 N N . PHE A 1 195 ? -22.135 -25.131 -20.867 1.00 80.12 195 PHE A N 1
ATOM 1550 C CA . PHE A 1 195 ? -22.772 -23.934 -20.309 1.00 80.12 195 PHE A CA 1
ATOM 1551 C C . PHE A 1 195 ? -24.010 -23.487 -21.116 1.00 80.12 195 PHE A C 1
ATOM 1553 O O . PHE A 1 195 ? -25.032 -23.098 -20.556 1.00 80.12 195 PHE A O 1
ATOM 1560 N N . MET A 1 196 ? -23.962 -23.600 -22.447 1.00 81.06 196 MET A N 1
ATOM 1561 C CA . MET A 1 196 ? -25.089 -23.295 -23.339 1.00 81.06 196 MET A CA 1
ATOM 1562 C C . MET A 1 196 ? -26.185 -24.375 -23.345 1.00 81.06 196 MET A C 1
ATOM 1564 O O . MET A 1 196 ? -27.294 -24.105 -23.801 1.00 81.06 196 MET A O 1
ATOM 1568 N N . GLN A 1 197 ? -25.915 -25.584 -22.856 1.00 86.94 197 GLN A N 1
ATOM 1569 C CA . GLN A 1 197 ? -26.882 -26.689 -22.808 1.00 86.94 197 GLN A CA 1
ATOM 1570 C C . GLN A 1 197 ? -27.424 -26.954 -21.399 1.00 86.94 197 GLN A C 1
ATOM 1572 O O . GLN A 1 197 ? -28.476 -27.573 -21.267 1.00 86.94 197 GLN A O 1
ATOM 1577 N N . ASP A 1 198 ? -26.742 -26.479 -20.358 1.00 86.81 198 ASP A N 1
ATOM 1578 C CA . ASP A 1 198 ? -27.156 -26.663 -18.973 1.00 86.81 198 ASP A CA 1
ATOM 1579 C C . ASP A 1 198 ? -28.412 -25.835 -18.664 1.00 86.81 198 ASP A C 1
ATOM 1581 O O . ASP A 1 198 ? -28.384 -24.602 -18.623 1.00 86.81 198 ASP A O 1
ATOM 1585 N N . GLY A 1 199 ? -29.535 -26.529 -18.461 1.00 86.38 199 GLY A N 1
ATOM 1586 C CA . GLY A 1 199 ? -30.816 -25.915 -18.118 1.00 86.38 199 GLY A CA 1
ATOM 1587 C C . GLY A 1 199 ? -30.832 -25.290 -16.723 1.00 86.38 199 GLY A C 1
ATOM 1588 O O . GLY A 1 199 ? -31.610 -24.372 -16.488 1.00 86.38 199 GLY A O 1
ATOM 1589 N N . THR A 1 200 ? -29.950 -25.723 -15.816 1.00 88.94 200 THR A N 1
ATOM 1590 C CA . THR A 1 200 ? -29.872 -25.159 -14.456 1.00 88.94 200 THR A CA 1
ATOM 1591 C C . THR A 1 200 ? -29.235 -23.769 -14.431 1.00 88.94 200 THR A C 1
ATOM 1593 O O . THR A 1 200 ? -29.470 -22.996 -13.507 1.00 88.94 200 THR A O 1
ATOM 1596 N N . LEU A 1 201 ? -28.463 -23.430 -15.469 1.00 81.62 201 LEU A N 1
ATOM 1597 C CA . LEU A 1 201 ? -27.764 -22.152 -15.621 1.00 81.62 201 LEU A CA 1
ATOM 1598 C C . LEU A 1 201 ? -28.461 -21.213 -16.613 1.00 81.62 201 LEU A C 1
ATOM 1600 O O . LEU A 1 201 ? -27.863 -20.224 -17.038 1.00 81.62 201 LEU A O 1
ATOM 1604 N N . HIS A 1 202 ? -29.708 -21.509 -16.996 1.00 84.69 202 HIS A N 1
ATOM 1605 C CA . HIS A 1 202 ? -30.452 -20.739 -17.991 1.00 84.69 202 HIS A CA 1
ATOM 1606 C C . HIS A 1 202 ? -30.537 -19.247 -17.635 1.00 84.69 202 HIS A C 1
ATOM 1608 O O . HIS A 1 202 ? -30.210 -18.404 -18.468 1.00 84.69 202 HIS A O 1
ATOM 1614 N N . ASP A 1 203 ? -30.876 -18.934 -16.384 1.00 79.25 203 ASP A N 1
ATOM 1615 C CA . ASP A 1 203 ? -31.075 -17.554 -15.930 1.00 79.25 203 ASP A CA 1
ATOM 1616 C C . ASP A 1 203 ? -29.754 -16.776 -15.867 1.00 79.25 203 ASP A C 1
ATOM 1618 O O . ASP A 1 203 ? -29.652 -15.673 -16.395 1.00 79.25 203 ASP A O 1
ATOM 1622 N N . VAL A 1 204 ? -28.700 -17.384 -15.310 1.00 75.69 204 VAL A N 1
ATOM 1623 C CA . VAL A 1 204 ? -27.349 -16.788 -15.238 1.00 75.69 204 VAL A CA 1
ATOM 1624 C C . VAL A 1 204 ? -26.789 -16.530 -16.636 1.00 75.69 204 VAL A C 1
ATOM 1626 O O . VAL A 1 204 ? -26.110 -15.533 -16.886 1.00 75.69 204 VAL A O 1
ATOM 1629 N N . ARG A 1 205 ? -27.071 -17.441 -17.568 1.00 83.69 205 ARG A N 1
ATOM 1630 C CA . ARG A 1 205 ? -26.673 -17.317 -18.964 1.00 83.69 205 ARG A CA 1
ATOM 1631 C C . ARG A 1 205 ? -27.403 -16.164 -19.646 1.00 83.69 205 ARG A C 1
ATOM 1633 O O . ARG A 1 205 ? -26.739 -15.369 -20.305 1.00 83.69 205 ARG A O 1
ATOM 1640 N N . ASN A 1 206 ? -28.721 -16.064 -19.489 1.00 82.62 206 ASN A N 1
ATOM 1641 C CA . ASN A 1 206 ? -29.494 -14.970 -20.076 1.00 82.62 206 ASN A CA 1
ATOM 1642 C C . ASN A 1 206 ? -29.031 -13.624 -19.502 1.00 82.62 206 ASN A C 1
ATOM 1644 O O . ASN A 1 206 ? -28.698 -12.743 -20.284 1.00 82.62 206 ASN A O 1
ATOM 1648 N N . GLN A 1 207 ? -28.819 -13.522 -18.185 1.00 75.62 207 GLN A N 1
ATOM 1649 C CA . GLN A 1 207 ? -28.244 -12.327 -17.547 1.00 75.62 207 GLN A CA 1
ATOM 1650 C C . GLN A 1 207 ? -26.877 -11.943 -18.138 1.00 75.62 207 GLN A C 1
ATOM 1652 O O . GLN A 1 207 ? -26.622 -10.783 -18.462 1.00 75.62 207 GLN A O 1
ATOM 1657 N N . PHE A 1 208 ? -25.993 -12.925 -18.348 1.00 75.69 208 PHE A N 1
ATOM 1658 C CA . PHE A 1 208 ? -24.680 -12.688 -18.948 1.00 75.69 208 PHE A CA 1
ATOM 1659 C C . PHE A 1 208 ? -24.767 -12.192 -20.402 1.00 75.69 208 PHE A C 1
ATOM 1661 O O . PHE A 1 208 ? -24.031 -11.278 -20.780 1.00 75.69 208 PHE A O 1
ATOM 1668 N N . PHE A 1 209 ? -25.640 -12.782 -21.227 1.00 77.94 209 PHE A N 1
ATOM 1669 C CA . PHE A 1 209 ? -25.778 -12.421 -22.645 1.00 77.94 209 PHE A CA 1
ATOM 1670 C C . PHE A 1 209 ? -26.596 -11.149 -22.879 1.00 77.94 209 PHE A C 1
ATOM 1672 O O . PHE A 1 209 ? -26.316 -10.423 -23.831 1.00 77.94 209 PHE A O 1
ATOM 1679 N N . GLU A 1 210 ? -27.555 -10.850 -22.008 1.00 82.00 210 GLU A N 1
ATOM 1680 C CA . GLU A 1 210 ? -28.340 -9.612 -22.029 1.00 82.00 210 GLU A CA 1
ATOM 1681 C C . GLU A 1 210 ? -27.538 -8.417 -21.492 1.00 82.00 210 GLU A C 1
ATOM 1683 O O . GLU A 1 210 ? -27.969 -7.270 -21.595 1.00 82.00 210 GLU A O 1
ATOM 1688 N N . GLY A 1 211 ? -26.327 -8.660 -20.974 1.00 57.09 211 GLY A N 1
ATOM 1689 C CA . GLY A 1 211 ? -25.484 -7.611 -20.412 1.00 57.09 211 GLY A CA 1
ATOM 1690 C C . GLY A 1 211 ? -26.037 -7.060 -19.101 1.00 57.09 211 GLY A C 1
ATOM 1691 O O . GLY A 1 211 ? -25.586 -6.000 -18.655 1.00 57.09 211 GLY A O 1
ATOM 1692 N N . GLU A 1 212 ? -26.957 -7.792 -18.464 1.00 60.88 212 GLU A N 1
ATOM 1693 C CA . GLU A 1 212 ? -27.301 -7.628 -17.060 1.00 60.88 212 GLU A CA 1
ATOM 1694 C C . GLU A 1 212 ? -26.084 -8.071 -16.241 1.00 60.88 212 GLU A C 1
ATOM 1696 O O . GLU A 1 212 ? -26.004 -9.151 -15.658 1.00 60.88 212 GLU A O 1
ATOM 1701 N N . LEU A 1 213 ? -25.068 -7.203 -16.214 1.00 53.53 213 LEU A N 1
ATOM 1702 C CA . LEU A 1 213 ? -24.136 -7.175 -15.100 1.00 53.53 213 LEU A CA 1
ATOM 1703 C C . LEU A 1 213 ? -25.004 -7.182 -13.846 1.00 53.53 213 LEU A C 1
ATOM 1705 O O . LEU A 1 213 ? -25.951 -6.389 -13.835 1.00 53.53 213 LEU A O 1
ATOM 1709 N N . PRO A 1 214 ? -24.704 -8.018 -12.830 1.00 49.34 214 PRO A N 1
ATOM 1710 C CA . PRO A 1 214 ? -25.437 -7.982 -11.577 1.00 49.34 214 PRO A CA 1
ATOM 1711 C C . PRO A 1 214 ? -25.573 -6.514 -11.212 1.00 49.34 214 PRO A C 1
ATOM 1713 O O . PRO A 1 214 ? -24.560 -5.814 -11.049 1.00 49.34 214 PRO A O 1
ATOM 1716 N N . SER A 1 215 ? -26.821 -6.038 -11.249 1.00 43.78 215 SER A N 1
ATOM 1717 C CA . SER A 1 215 ? -27.201 -4.701 -10.828 1.00 43.78 215 SER A CA 1
ATOM 1718 C C . SER A 1 215 ? -26.406 -4.463 -9.564 1.00 43.78 215 SER A C 1
ATOM 1720 O O . SER A 1 215 ? -26.372 -5.351 -8.718 1.00 43.78 215 SER A O 1
ATOM 1722 N N . ARG A 1 216 ? -25.629 -3.369 -9.569 1.00 45.06 216 ARG A N 1
ATOM 1723 C CA . ARG A 1 216 ? -24.690 -2.911 -8.532 1.00 45.06 216 ARG A CA 1
ATOM 1724 C C . ARG A 1 216 ? -24.645 -3.809 -7.284 1.00 45.06 216 ARG A C 1
ATOM 1726 O O . ARG A 1 216 ? -25.694 -4.017 -6.688 1.00 45.06 216 ARG A O 1
ATOM 1733 N N . PRO A 1 217 ? -23.466 -4.174 -6.745 1.00 49.44 217 PRO A N 1
ATOM 1734 C CA . PRO A 1 217 ? -23.344 -4.989 -5.521 1.00 49.44 217 PRO A CA 1
ATOM 1735 C C . PRO A 1 217 ? -24.133 -4.495 -4.279 1.00 49.44 217 PRO A C 1
ATOM 1737 O O . PRO A 1 217 ? -24.147 -5.177 -3.261 1.00 49.44 217 PRO A O 1
ATOM 1740 N N . ASP A 1 218 ? -24.799 -3.345 -4.360 1.00 48.97 218 ASP A N 1
ATOM 1741 C CA . ASP A 1 218 ? -25.786 -2.815 -3.425 1.00 48.97 218 ASP A CA 1
ATOM 1742 C C . ASP A 1 218 ? -27.127 -3.587 -3.358 1.00 48.97 218 ASP A C 1
ATOM 1744 O O . ASP A 1 218 ? -27.895 -3.335 -2.424 1.00 48.97 218 ASP A O 1
ATOM 1748 N N . GLU A 1 219 ? -27.428 -4.503 -4.291 1.00 43.78 219 GLU A N 1
ATOM 1749 C CA . GLU A 1 219 ? -28.734 -5.192 -4.376 1.00 43.78 219 GLU A CA 1
ATOM 1750 C C . GLU A 1 219 ? -28.660 -6.730 -4.389 1.00 43.78 219 GLU A C 1
ATOM 1752 O O . GLU A 1 219 ? -29.550 -7.387 -4.915 1.00 43.78 219 GLU A O 1
ATOM 1757 N N . VAL A 1 220 ? -27.649 -7.345 -3.762 1.00 50.19 220 VAL A N 1
ATOM 1758 C CA . VAL A 1 220 ? -27.787 -8.758 -3.355 1.00 50.19 220 VAL A CA 1
ATOM 1759 C C . VAL A 1 220 ? -28.700 -8.792 -2.122 1.00 50.19 220 VAL A C 1
ATOM 1761 O O . VAL A 1 220 ? -28.277 -8.323 -1.058 1.00 50.19 220 VAL A O 1
ATOM 1764 N N . PRO A 1 221 ? -29.937 -9.320 -2.207 1.00 44.38 221 PRO A N 1
ATOM 1765 C CA . PRO A 1 221 ? -30.834 -9.375 -1.061 1.00 44.38 221 PRO A CA 1
ATOM 1766 C C . PRO A 1 221 ? -30.216 -10.299 -0.007 1.00 44.38 221 PRO A C 1
ATOM 1768 O O . PRO A 1 221 ? -30.078 -11.499 -0.226 1.00 44.38 221 PRO A O 1
ATOM 1771 N N . GLY A 1 222 ? -29.796 -9.731 1.124 1.00 52.50 222 GLY A N 1
ATOM 1772 C CA . GLY A 1 222 ? -29.269 -10.484 2.266 1.00 52.50 222 GLY A CA 1
ATOM 1773 C C . GLY A 1 222 ? -27.771 -10.346 2.542 1.00 52.50 222 GLY A C 1
ATOM 1774 O O . GLY A 1 222 ? -27.322 -10.861 3.565 1.00 52.50 222 GLY A O 1
ATOM 1775 N N . LEU A 1 223 ? -26.990 -9.624 1.723 1.00 48.25 223 LEU A N 1
ATOM 1776 C CA . LEU A 1 223 ? -25.642 -9.234 2.149 1.00 48.25 223 LEU A CA 1
ATOM 1777 C C . LEU A 1 223 ? -25.753 -7.984 3.044 1.00 48.25 223 LEU A C 1
ATOM 1779 O O . LEU A 1 223 ? -26.255 -6.959 2.575 1.00 48.25 223 LEU A O 1
ATOM 1783 N N . PRO A 1 224 ? -25.335 -8.024 4.323 1.00 48.47 224 PRO A N 1
ATOM 1784 C CA . PRO A 1 224 ? -25.423 -6.862 5.201 1.00 48.47 224 PRO A CA 1
ATOM 1785 C C . PRO A 1 224 ? -24.669 -5.678 4.579 1.00 48.47 224 PRO A C 1
ATOM 1787 O O . PRO A 1 224 ? -23.464 -5.754 4.332 1.00 48.47 224 PRO A O 1
ATOM 1790 N N . LYS A 1 225 ? -25.408 -4.588 4.317 1.00 58.78 225 LYS A N 1
ATOM 1791 C CA . LYS A 1 225 ? -24.935 -3.342 3.679 1.00 58.78 225 LYS A CA 1
ATOM 1792 C C . LYS A 1 225 ? -23.780 -2.667 4.420 1.00 58.78 225 LYS A C 1
ATOM 1794 O O . LYS A 1 225 ? -23.077 -1.841 3.847 1.00 58.78 225 LYS A O 1
ATOM 1799 N N . GLU A 1 226 ? -23.544 -3.050 5.665 1.00 61.78 226 GLU A N 1
ATOM 1800 C CA . GLU A 1 226 ? -22.426 -2.589 6.464 1.00 61.78 226 GLU A CA 1
ATOM 1801 C C . GLU A 1 226 ? -21.699 -3.818 6.994 1.00 61.78 226 GLU A C 1
ATOM 1803 O O . GLU A 1 226 ? -22.239 -4.585 7.793 1.00 61.78 226 GLU A O 1
ATOM 1808 N N . ARG A 1 227 ? -20.462 -4.038 6.532 1.00 68.62 227 ARG A N 1
ATOM 1809 C CA . ARG A 1 227 ? -19.593 -4.982 7.234 1.00 68.62 227 ARG A CA 1
ATOM 1810 C C . ARG A 1 227 ? -19.448 -4.464 8.664 1.00 68.62 227 ARG A C 1
ATOM 1812 O O . ARG A 1 227 ? -19.130 -3.280 8.813 1.00 68.62 227 ARG A O 1
ATOM 1819 N N . PRO A 1 228 ? -19.659 -5.310 9.684 1.00 78.06 228 PRO A N 1
ATOM 1820 C CA . PRO A 1 228 ? -19.477 -4.887 11.060 1.00 78.06 228 PRO A CA 1
ATOM 1821 C C . PRO A 1 228 ? -18.083 -4.277 11.226 1.00 78.06 228 PRO A C 1
ATOM 1823 O O . PRO A 1 228 ? -17.107 -4.708 10.595 1.00 78.06 228 PRO A O 1
ATOM 1826 N N . LEU A 1 229 ? -18.009 -3.222 12.039 1.00 83.69 229 LEU A N 1
ATOM 1827 C CA . LEU A 1 229 ? -16.730 -2.656 12.445 1.00 83.69 229 LEU A CA 1
ATOM 1828 C C . LEU A 1 229 ? -15.884 -3.772 13.072 1.00 83.69 229 LEU A C 1
ATOM 1830 O O . LEU A 1 229 ? -16.427 -4.590 13.818 1.00 83.69 229 LEU A O 1
ATOM 1834 N N . PRO A 1 230 ? -14.587 -3.832 12.735 1.00 87.94 230 PRO A N 1
ATOM 1835 C CA . PRO A 1 230 ? -13.735 -4.897 13.224 1.00 87.94 230 PRO A CA 1
ATOM 1836 C C . PRO A 1 230 ? -13.607 -4.727 14.740 1.00 87.94 230 PRO A C 1
ATOM 1838 O O . PRO A 1 230 ? -13.377 -3.619 15.221 1.00 87.94 230 PRO A O 1
ATOM 1841 N N . GLN A 1 231 ? -13.800 -5.795 15.503 1.00 89.56 231 GLN A N 1
ATOM 1842 C CA . GLN A 1 231 ? -13.689 -5.726 16.964 1.00 89.56 231 GLN A CA 1
ATOM 1843 C C . GLN A 1 231 ? -12.250 -5.954 17.427 1.00 89.56 231 GLN A C 1
ATOM 1845 O O . GLN A 1 231 ? -11.845 -5.468 18.487 1.00 89.56 231 GLN A O 1
ATOM 1850 N N . THR A 1 232 ? -11.476 -6.678 16.619 1.00 93.81 232 THR A N 1
ATOM 1851 C CA . THR A 1 232 ? -10.113 -7.103 16.925 1.00 93.81 232 THR A CA 1
ATOM 1852 C C . THR A 1 232 ? -9.118 -6.605 15.877 1.00 93.81 232 THR A C 1
ATOM 1854 O O . THR A 1 232 ? -9.436 -6.449 14.695 1.00 93.81 232 THR A O 1
ATOM 1857 N N . GLY A 1 233 ? -7.866 -6.397 16.295 1.00 92.75 233 GLY A N 1
ATOM 1858 C CA . GLY A 1 233 ? -6.775 -6.079 15.370 1.00 92.75 233 GLY A CA 1
ATOM 1859 C C . GLY A 1 233 ? -6.538 -7.184 14.330 1.00 92.75 233 GLY A C 1
ATOM 1860 O O . GLY A 1 233 ? -6.191 -6.891 13.186 1.00 92.75 233 GLY A O 1
ATOM 1861 N N . GLN A 1 234 ? -6.823 -8.439 14.686 1.00 93.81 234 GLN A N 1
ATOM 1862 C CA . GLN A 1 234 ? -6.762 -9.582 13.775 1.00 93.81 234 GLN A CA 1
ATOM 1863 C C . GLN A 1 234 ? -7.762 -9.468 12.624 1.00 93.81 234 GLN A C 1
ATOM 1865 O O . GLN A 1 234 ? -7.399 -9.622 11.458 1.00 93.81 234 GLN A O 1
ATOM 1870 N N . GLU A 1 235 ? -9.015 -9.108 12.909 1.00 92.81 235 GLU A N 1
ATOM 1871 C CA . GLU A 1 235 ? -10.012 -8.851 11.863 1.00 92.81 235 GLU A CA 1
ATOM 1872 C C . GLU A 1 235 ? -9.572 -7.733 10.909 1.00 92.81 235 GLU A C 1
ATOM 1874 O O . GLU A 1 235 ? -9.811 -7.821 9.701 1.00 92.81 235 GLU A O 1
ATOM 1879 N N . MET A 1 236 ? -8.888 -6.701 11.420 1.00 93.94 236 MET A N 1
ATOM 1880 C CA . MET A 1 236 ? -8.290 -5.662 10.576 1.00 93.94 236 MET A CA 1
ATOM 1881 C C . MET A 1 236 ? -7.158 -6.212 9.704 1.00 93.94 236 MET A C 1
ATOM 1883 O O . MET A 1 236 ? -7.074 -5.872 8.522 1.00 93.94 236 MET A O 1
ATOM 1887 N N . LEU A 1 237 ? -6.322 -7.103 10.238 1.00 95.00 237 LEU A N 1
ATOM 1888 C CA . LEU A 1 237 ? -5.247 -7.755 9.490 1.00 95.00 237 LEU A CA 1
ATOM 1889 C C . LEU A 1 237 ? -5.786 -8.618 8.336 1.00 95.00 237 LEU A C 1
ATOM 1891 O O . LEU A 1 237 ? -5.204 -8.640 7.245 1.00 95.00 237 LEU A O 1
ATOM 1895 N N . TYR A 1 238 ? -6.940 -9.267 8.518 1.00 94.25 238 TYR A N 1
ATOM 1896 C CA . TYR A 1 238 ? -7.617 -10.025 7.460 1.00 94.25 238 TYR A CA 1
ATOM 1897 C C . TYR A 1 238 ? -8.169 -9.161 6.315 1.00 94.25 238 TYR A C 1
ATOM 1899 O O . TYR A 1 238 ? -8.464 -9.704 5.248 1.00 94.25 238 TYR A O 1
ATOM 1907 N N . ARG A 1 239 ? -8.251 -7.832 6.476 1.00 92.81 239 ARG A N 1
ATOM 1908 C CA . ARG A 1 239 ? -8.607 -6.900 5.386 1.00 92.81 239 ARG A CA 1
ATOM 1909 C C . ARG A 1 239 ? -7.485 -6.715 4.377 1.00 92.81 239 ARG A C 1
ATOM 1911 O O . ARG A 1 239 ? -7.753 -6.357 3.230 1.00 92.81 239 ARG A O 1
ATOM 1918 N N . ILE A 1 240 ? -6.243 -6.924 4.807 1.00 95.56 240 ILE A N 1
ATOM 1919 C CA . ILE A 1 240 ? -5.089 -6.858 3.921 1.00 95.56 240 ILE A CA 1
ATOM 1920 C C . ILE A 1 240 ? -5.153 -8.053 2.970 1.00 95.56 240 ILE A C 1
ATOM 1922 O O . ILE A 1 240 ? -5.370 -9.189 3.401 1.00 95.56 240 ILE A O 1
ATOM 1926 N N . ASP A 1 241 ? -4.924 -7.801 1.680 1.00 95.44 241 ASP A N 1
ATOM 1927 C CA . ASP A 1 241 ? -4.807 -8.851 0.671 1.00 95.44 241 ASP A CA 1
ATOM 1928 C C . ASP A 1 241 ? -3.857 -9.957 1.155 1.00 95.44 241 ASP A C 1
ATOM 1930 O O . ASP A 1 241 ? -2.760 -9.683 1.644 1.00 95.44 241 ASP A O 1
ATOM 1934 N N . GLY A 1 242 ? -4.258 -11.221 1.006 1.00 94.56 242 GLY A N 1
ATOM 1935 C CA . GLY A 1 242 ? -3.532 -12.344 1.602 1.00 94.56 242 GLY A CA 1
ATOM 1936 C C . GLY A 1 242 ? -2.077 -12.467 1.135 1.00 94.56 242 GLY A C 1
ATOM 1937 O O . GLY A 1 242 ? -1.226 -12.928 1.900 1.00 94.56 242 GLY A O 1
ATOM 1938 N N . ARG A 1 243 ? -1.750 -12.035 -0.094 1.00 95.88 243 ARG A N 1
ATOM 1939 C CA . ARG A 1 243 ? -0.360 -12.017 -0.578 1.00 95.88 243 ARG A CA 1
ATOM 1940 C C . ARG A 1 243 ? 0.404 -10.854 0.033 1.00 95.88 243 ARG A C 1
ATOM 1942 O O . ARG A 1 243 ? 1.535 -11.045 0.477 1.00 95.88 243 ARG A O 1
ATOM 1949 N N . LEU A 1 244 ? -0.213 -9.675 0.072 1.00 95.62 244 LEU A N 1
ATOM 1950 C CA . LEU A 1 244 ? 0.390 -8.486 0.663 1.00 95.62 244 LEU A CA 1
ATOM 1951 C C . LEU A 1 244 ? 0.640 -8.662 2.164 1.00 95.62 244 LEU A C 1
ATOM 1953 O O . LEU A 1 244 ? 1.724 -8.328 2.635 1.00 95.62 244 LEU A O 1
ATOM 1957 N N . ARG A 1 245 ? -0.302 -9.279 2.885 1.00 96.62 245 ARG A N 1
ATOM 1958 C CA . ARG A 1 245 ? -0.169 -9.626 4.302 1.00 96.62 245 ARG A CA 1
ATOM 1959 C C . ARG A 1 245 ? 1.105 -10.427 4.554 1.00 96.62 245 ARG A C 1
ATOM 1961 O O . ARG A 1 245 ? 1.944 -9.995 5.330 1.00 96.62 245 ARG A O 1
ATOM 1968 N N . ARG A 1 246 ? 1.327 -11.521 3.811 1.00 95.38 246 ARG A N 1
ATOM 1969 C CA . ARG A 1 246 ? 2.552 -12.343 3.933 1.00 95.38 246 ARG A CA 1
ATOM 1970 C C . ARG A 1 246 ? 3.832 -11.546 3.681 1.00 95.38 246 ARG A C 1
ATOM 1972 O O . ARG A 1 246 ? 4.831 -11.771 4.360 1.00 95.38 246 ARG A O 1
ATOM 1979 N N . VAL A 1 247 ? 3.817 -10.647 2.693 1.00 95.88 247 VAL A N 1
ATOM 1980 C CA . VAL A 1 247 ? 4.970 -9.789 2.380 1.00 95.88 247 VAL A CA 1
ATOM 1981 C C . VAL A 1 247 ? 5.272 -8.860 3.549 1.00 95.88 247 VAL A C 1
ATOM 1983 O O . VAL A 1 247 ? 6.428 -8.766 3.948 1.00 95.88 247 VAL A O 1
ATOM 1986 N N . VAL A 1 248 ? 4.251 -8.213 4.110 1.00 96.94 248 VAL A N 1
ATOM 1987 C CA . VAL A 1 248 ? 4.417 -7.269 5.218 1.00 96.94 248 VAL A CA 1
ATOM 1988 C C . VAL A 1 248 ? 4.828 -7.969 6.508 1.00 96.94 248 VAL A C 1
ATOM 1990 O O . VAL A 1 248 ? 5.812 -7.551 7.107 1.00 96.94 248 VAL A O 1
ATOM 1993 N N . THR A 1 249 ? 4.184 -9.079 6.878 1.00 96.06 249 THR A N 1
ATOM 1994 C CA . THR A 1 249 ? 4.584 -9.883 8.044 1.00 96.06 249 THR A CA 1
ATOM 1995 C C . THR A 1 249 ? 6.051 -10.302 7.934 1.00 96.06 249 THR A C 1
ATOM 1997 O O . THR A 1 249 ? 6.848 -10.052 8.834 1.00 96.06 249 THR A O 1
ATOM 2000 N N . LYS A 1 250 ? 6.461 -10.861 6.786 1.00 95.94 250 LYS A N 1
ATOM 2001 C CA . LYS A 1 250 ? 7.853 -11.281 6.574 1.00 95.94 250 LYS A CA 1
ATOM 2002 C C . LYS A 1 250 ? 8.832 -10.103 6.563 1.00 95.94 250 LYS A C 1
ATOM 2004 O O . LYS A 1 250 ? 9.951 -10.241 7.047 1.00 95.94 250 LYS A O 1
ATOM 2009 N N . ALA A 1 251 ? 8.436 -8.962 6.001 1.00 95.94 251 ALA A N 1
ATOM 2010 C CA . ALA A 1 251 ? 9.252 -7.754 5.985 1.00 95.94 251 ALA A CA 1
ATOM 2011 C C . ALA A 1 251 ? 9.512 -7.226 7.399 1.00 95.94 251 ALA A C 1
ATOM 2013 O O . ALA A 1 251 ? 10.664 -6.964 7.733 1.00 95.94 251 ALA A O 1
ATOM 2014 N N . CYS A 1 252 ? 8.467 -7.119 8.223 1.00 95.69 252 CYS A N 1
ATOM 2015 C CA . CYS A 1 252 ? 8.571 -6.656 9.604 1.00 95.69 252 CYS A CA 1
ATOM 2016 C C . CYS A 1 252 ? 9.413 -7.591 10.472 1.00 95.69 252 CYS A C 1
ATOM 2018 O O . CYS A 1 252 ? 10.267 -7.114 11.216 1.00 95.69 252 CYS A O 1
ATOM 2020 N N . ARG A 1 253 ? 9.231 -8.909 10.315 1.00 93.31 253 ARG A N 1
ATOM 2021 C CA . ARG A 1 253 ? 10.016 -9.928 11.029 1.00 93.31 253 ARG A CA 1
ATOM 2022 C C . ARG A 1 253 ? 11.503 -9.864 10.690 1.00 93.31 253 ARG A C 1
ATOM 2024 O O . ARG A 1 253 ? 12.356 -9.960 11.563 1.00 93.31 253 ARG A O 1
ATOM 2031 N N . ASN A 1 254 ? 11.827 -9.693 9.410 1.00 95.12 254 ASN A N 1
ATOM 2032 C CA . ASN A 1 254 ? 13.208 -9.808 8.943 1.00 95.12 254 ASN A CA 1
ATOM 2033 C C . ASN A 1 254 ? 13.978 -8.482 8.948 1.00 95.12 254 ASN A C 1
ATOM 2035 O O . ASN A 1 254 ? 15.200 -8.488 8.809 1.00 95.12 254 ASN A O 1
ATOM 2039 N N . SER A 1 255 ? 13.289 -7.339 9.005 1.00 94.44 255 SER A N 1
ATOM 2040 C CA . SER A 1 255 ? 13.897 -6.038 8.737 1.00 94.44 255 SER A CA 1
ATOM 2041 C C . SER A 1 255 ? 13.344 -4.951 9.652 1.00 94.44 255 SER A C 1
ATOM 2043 O O . SER A 1 255 ? 12.271 -4.393 9.425 1.00 94.44 255 SER A O 1
ATOM 2045 N N . MET A 1 256 ? 14.154 -4.559 10.640 1.00 93.56 256 MET A N 1
ATOM 2046 C CA . MET A 1 256 ? 13.885 -3.386 11.479 1.00 93.56 256 MET A CA 1
ATOM 2047 C C . MET A 1 256 ? 13.636 -2.098 10.671 1.00 93.56 256 MET A C 1
ATOM 2049 O O . MET A 1 256 ? 12.720 -1.354 11.033 1.00 93.56 256 MET A O 1
ATOM 2053 N N . PRO A 1 257 ? 14.374 -1.812 9.574 1.00 93.38 257 PRO A N 1
ATOM 2054 C CA . PRO A 1 257 ? 14.037 -0.704 8.683 1.00 93.38 257 PRO A CA 1
ATOM 2055 C C . PRO A 1 257 ? 12.601 -0.761 8.148 1.00 93.38 257 PRO A C 1
ATOM 2057 O O . PRO A 1 257 ? 11.898 0.242 8.216 1.00 93.38 257 PRO A O 1
ATOM 2060 N N . ALA A 1 258 ? 12.118 -1.924 7.696 1.00 94.81 258 ALA A N 1
ATOM 2061 C CA . ALA A 1 258 ? 10.754 -2.056 7.177 1.00 94.81 258 ALA A CA 1
ATOM 2062 C C . ALA A 1 258 ? 9.694 -1.755 8.250 1.00 94.81 258 ALA A C 1
ATOM 2064 O O . ALA A 1 258 ? 8.728 -1.038 7.981 1.00 94.81 258 ALA A O 1
ATOM 2065 N N . SER A 1 259 ? 9.909 -2.226 9.481 1.00 95.94 259 SER A N 1
ATOM 2066 C CA . SER A 1 259 ? 9.039 -1.912 10.621 1.00 95.94 259 SER A CA 1
ATOM 2067 C C . SER A 1 259 ? 9.019 -0.413 10.929 1.00 95.94 259 SER A C 1
ATOM 2069 O O . SER A 1 259 ? 7.953 0.156 11.153 1.00 95.94 259 SER A O 1
ATOM 2071 N N . ARG A 1 260 ? 10.169 0.274 10.863 1.00 94.12 260 ARG A N 1
ATOM 2072 C CA . ARG A 1 260 ? 10.223 1.741 11.013 1.00 94.12 260 ARG A CA 1
ATOM 2073 C C . ARG A 1 260 ? 9.446 2.456 9.911 1.00 94.12 260 ARG A C 1
ATOM 2075 O O . ARG A 1 260 ? 8.674 3.359 10.212 1.00 94.12 260 ARG A O 1
ATOM 2082 N N . VAL A 1 261 ? 9.600 2.024 8.659 1.00 94.44 261 VAL A N 1
ATOM 2083 C CA . VAL A 1 261 ? 8.872 2.590 7.514 1.00 94.44 261 VAL A CA 1
ATOM 2084 C C . VAL A 1 261 ? 7.360 2.460 7.697 1.00 94.44 261 VAL A C 1
ATOM 2086 O O . VAL A 1 261 ? 6.637 3.442 7.525 1.00 94.44 261 VAL A O 1
ATOM 2089 N N . ILE A 1 262 ? 6.876 1.282 8.102 1.00 96.00 262 ILE A N 1
ATOM 2090 C CA . ILE A 1 262 ? 5.451 1.065 8.385 1.00 96.00 262 ILE A CA 1
ATOM 2091 C C . ILE A 1 262 ? 4.983 1.958 9.526 1.00 96.00 262 ILE A C 1
ATOM 2093 O O . ILE A 1 262 ? 3.950 2.603 9.378 1.00 96.00 262 ILE A O 1
ATOM 2097 N N . LYS A 1 263 ? 5.753 2.064 10.616 1.00 94.50 263 LYS A N 1
ATOM 2098 C CA . LYS A 1 263 ? 5.409 2.927 11.755 1.00 94.50 263 LYS A CA 1
ATOM 2099 C C . LYS A 1 263 ? 5.226 4.377 11.315 1.00 94.50 263 LYS A C 1
ATOM 2101 O O . LYS A 1 263 ? 4.252 5.025 11.699 1.00 94.50 263 LYS A O 1
ATOM 2106 N N . THR A 1 264 ? 6.148 4.884 10.500 1.00 93.31 264 THR A N 1
ATOM 2107 C CA . THR A 1 264 ? 6.104 6.260 9.995 1.00 93.31 264 THR A CA 1
ATOM 2108 C C . THR A 1 264 ? 4.923 6.476 9.053 1.00 93.31 264 THR A C 1
ATOM 2110 O O . THR A 1 264 ? 4.186 7.451 9.213 1.00 93.31 264 THR A O 1
ATOM 2113 N N . PHE A 1 265 ? 4.694 5.561 8.104 1.00 95.06 265 PHE A N 1
ATOM 2114 C CA . PHE A 1 265 ? 3.541 5.633 7.206 1.00 95.06 265 PHE A CA 1
ATOM 2115 C C . PHE A 1 265 ? 2.217 5.565 7.960 1.00 95.06 265 PHE A C 1
ATOM 2117 O O . PHE A 1 265 ? 1.324 6.369 7.706 1.00 95.06 265 PHE A O 1
ATOM 2124 N N . GLU A 1 266 ? 2.096 4.639 8.902 1.00 95.12 266 GLU A N 1
ATOM 2125 C CA . GLU A 1 266 ? 0.902 4.458 9.714 1.00 95.12 266 GLU A CA 1
ATOM 2126 C C . GLU A 1 266 ? 0.618 5.678 10.587 1.00 95.12 266 GLU A C 1
ATOM 2128 O O . GLU A 1 266 ? -0.518 6.144 10.631 1.00 95.12 266 GLU A O 1
ATOM 2133 N N . THR A 1 267 ? 1.639 6.238 11.235 1.00 92.75 267 THR A N 1
ATOM 2134 C CA . THR A 1 267 ? 1.500 7.465 12.030 1.00 92.75 267 THR A CA 1
ATOM 2135 C C . THR A 1 267 ? 1.012 8.609 11.145 1.00 92.75 267 THR A C 1
ATOM 2137 O O . THR A 1 267 ? -0.039 9.187 11.415 1.00 92.75 267 THR A O 1
ATOM 2140 N N . PHE A 1 268 ? 1.683 8.848 10.012 1.00 92.31 268 PHE A N 1
ATOM 2141 C CA . PHE A 1 268 ? 1.299 9.902 9.075 1.00 92.31 268 PHE A CA 1
ATOM 2142 C C . PHE A 1 268 ? -0.143 9.761 8.573 1.00 92.31 268 PHE A C 1
ATOM 2144 O O . PHE A 1 268 ? -0.890 10.741 8.541 1.00 92.31 268 PHE A O 1
ATOM 2151 N N . VAL A 1 269 ? -0.533 8.556 8.153 1.00 93.12 269 VAL A N 1
ATOM 2152 C CA . VAL A 1 269 ? -1.864 8.282 7.606 1.00 93.12 269 VAL A CA 1
ATOM 2153 C C . VAL A 1 269 ? -2.931 8.437 8.689 1.00 93.12 269 VAL A C 1
ATOM 2155 O O . VAL A 1 269 ? -3.916 9.141 8.477 1.00 93.12 269 VAL A O 1
ATOM 2158 N N . VAL A 1 270 ? -2.731 7.852 9.869 1.00 91.94 270 VAL A N 1
ATOM 2159 C CA . VAL A 1 270 ? -3.700 7.955 10.967 1.00 91.94 270 VAL A CA 1
ATOM 2160 C C . VAL A 1 270 ? -3.878 9.408 11.408 1.00 91.94 270 VAL A C 1
ATOM 2162 O O . VAL A 1 270 ? -5.015 9.856 11.556 1.00 91.94 270 VAL A O 1
ATOM 2165 N N . ASP A 1 271 ? -2.796 10.172 11.542 1.00 90.25 271 ASP A N 1
ATOM 2166 C CA . ASP A 1 271 ? -2.870 11.572 11.971 1.00 90.25 271 ASP A CA 1
ATOM 2167 C C . ASP A 1 271 ? -3.520 12.458 10.903 1.00 90.25 271 ASP A C 1
ATOM 2169 O O . ASP A 1 271 ? -4.387 13.280 11.213 1.00 90.25 271 ASP A O 1
ATOM 2173 N N . SER A 1 272 ? -3.181 12.234 9.628 1.00 90.38 272 SER A N 1
ATOM 2174 C CA . SER A 1 272 ? -3.741 12.990 8.501 1.00 90.38 272 SER A CA 1
ATOM 2175 C C . SER A 1 272 ? -5.250 12.801 8.353 1.00 90.38 272 SER A C 1
ATOM 2177 O O . SER A 1 272 ? -5.952 13.747 7.998 1.00 90.38 272 SER A O 1
ATOM 2179 N N . PHE A 1 273 ? -5.758 11.596 8.622 1.00 90.31 273 PHE A N 1
ATOM 2180 C CA . PHE A 1 273 ? -7.172 11.264 8.434 1.00 90.31 273 PHE A CA 1
ATOM 2181 C C . PHE A 1 273 ? -8.017 11.389 9.716 1.00 90.31 273 PHE A C 1
ATOM 2183 O O . PHE A 1 273 ? -9.241 11.464 9.619 1.00 90.31 273 PHE A O 1
ATOM 2190 N N . ARG A 1 274 ? -7.406 11.507 10.908 1.00 85.31 274 ARG A N 1
ATOM 2191 C CA . ARG A 1 274 ? -8.109 11.761 12.186 1.00 85.31 274 ARG A CA 1
ATOM 2192 C C . ARG A 1 274 ? -8.494 13.224 12.435 1.00 85.31 274 ARG A C 1
ATOM 2194 O O . ARG A 1 274 ? -9.107 13.509 13.460 1.00 85.31 274 ARG A O 1
ATOM 2201 N N . LYS A 1 275 ? -8.129 14.158 11.546 1.00 72.25 275 LYS A N 1
ATOM 2202 C CA . LYS A 1 275 ? -8.279 15.616 11.755 1.00 72.25 275 LYS A CA 1
ATOM 2203 C C . LYS A 1 275 ? -7.622 16.128 13.055 1.00 72.25 275 LYS A C 1
ATOM 2205 O O . LYS A 1 275 ? -7.965 17.212 13.520 1.00 72.25 275 LYS A O 1
ATOM 2210 N N . LYS A 1 276 ? -6.694 15.372 13.657 1.00 71.12 276 LYS A N 1
ATOM 2211 C CA . LYS A 1 276 ? -5.908 15.861 14.797 1.00 71.12 276 LYS A CA 1
ATOM 2212 C C . LYS A 1 276 ? -4.954 16.963 14.313 1.00 71.12 276 LYS A C 1
ATOM 2214 O O . LYS A 1 276 ? -4.542 16.925 13.149 1.00 71.12 276 LYS A O 1
ATOM 2219 N N . PRO A 1 277 ? -4.622 17.956 15.161 1.00 61.59 277 PRO A N 1
ATOM 2220 C CA . PRO A 1 277 ? -3.599 18.937 14.819 1.00 61.59 277 PRO A CA 1
ATOM 2221 C C . PRO A 1 277 ? -2.324 18.187 14.434 1.00 61.59 277 PRO A C 1
ATOM 2223 O O . PRO A 1 277 ? -1.907 17.265 15.132 1.00 61.59 277 PRO A O 1
ATOM 2226 N N . ARG A 1 278 ? -1.772 18.525 13.264 1.00 63.72 278 ARG A N 1
ATOM 2227 C CA . ARG A 1 278 ? -0.621 17.826 12.693 1.00 63.72 278 ARG A CA 1
ATOM 2228 C C . ARG A 1 278 ? 0.559 17.970 13.644 1.00 63.72 278 ARG A C 1
ATOM 2230 O O . ARG A 1 278 ? 1.173 19.034 13.677 1.00 63.72 278 ARG A O 1
ATOM 2237 N N . GLU A 1 279 ? 0.928 16.898 14.333 1.00 61.03 279 GLU A N 1
ATOM 2238 C CA . GLU A 1 279 ? 2.315 16.761 14.748 1.00 61.03 279 GLU A CA 1
ATOM 2239 C C . GLU A 1 279 ? 3.120 16.668 13.456 1.00 61.03 279 GLU A C 1
ATOM 2241 O O . GLU A 1 279 ? 2.951 15.764 12.631 1.00 61.03 279 GLU A O 1
ATOM 2246 N N . THR A 1 280 ? 3.907 17.703 13.184 1.00 62.47 280 THR A N 1
ATOM 2247 C CA . THR A 1 280 ? 4.808 17.695 12.045 1.00 62.47 280 THR A CA 1
ATOM 2248 C C . THR A 1 280 ? 5.807 16.577 12.278 1.00 62.47 280 THR A C 1
ATOM 2250 O O . THR A 1 280 ? 6.758 16.756 13.035 1.00 62.47 280 THR A O 1
ATOM 2253 N N . LEU A 1 281 ? 5.590 15.429 11.628 1.00 66.12 281 LEU A N 1
ATOM 2254 C CA . LEU A 1 281 ? 6.626 14.409 11.511 1.00 66.12 281 LEU A CA 1
ATOM 2255 C C . LEU A 1 281 ? 7.926 15.099 11.076 1.00 66.12 281 LEU A C 1
ATOM 2257 O O . LEU A 1 281 ? 7.848 15.990 10.216 1.00 66.12 281 LEU A O 1
ATOM 2261 N N . PRO A 1 282 ? 9.083 14.717 11.650 1.00 68.75 282 PRO A N 1
ATOM 2262 C CA . PRO A 1 282 ? 10.365 15.333 11.335 1.00 68.75 282 PRO A CA 1
ATOM 2263 C C . PRO A 1 282 ? 10.532 15.422 9.818 1.00 68.75 282 PRO A C 1
ATOM 2265 O O . PRO A 1 282 ? 10.490 14.403 9.126 1.00 68.75 282 PRO A O 1
ATOM 2268 N N . GLY A 1 283 ? 10.618 16.650 9.295 1.00 65.81 283 GLY A N 1
ATOM 2269 C CA . GLY A 1 283 ? 10.509 16.926 7.857 1.00 65.81 283 GLY A CA 1
ATOM 2270 C C . GLY A 1 283 ? 11.536 16.174 7.011 1.00 65.81 283 GLY A C 1
ATOM 2271 O O . GLY A 1 283 ? 11.260 15.863 5.854 1.00 65.81 283 GLY A O 1
ATOM 2272 N N . ASP A 1 284 ? 12.661 15.812 7.621 1.00 71.19 284 ASP A N 1
ATOM 2273 C CA . ASP A 1 284 ? 13.807 15.222 6.940 1.00 71.19 284 ASP A CA 1
ATOM 2274 C C . ASP A 1 284 ? 13.683 13.707 6.740 1.00 71.19 284 ASP A C 1
ATOM 2276 O O . ASP A 1 284 ? 14.361 13.148 5.878 1.00 71.19 284 ASP A O 1
ATOM 2280 N N . TRP A 1 285 ? 12.787 13.032 7.470 1.00 79.81 285 TRP A N 1
ATOM 2281 C CA . TRP A 1 285 ? 12.691 11.568 7.426 1.00 79.81 285 TRP A CA 1
ATOM 2282 C C . TRP A 1 285 ? 12.321 11.038 6.034 1.00 79.81 285 TRP A C 1
ATOM 2284 O O . TRP A 1 285 ? 12.778 9.980 5.612 1.00 79.81 285 TRP A O 1
ATOM 2294 N N . TRP A 1 286 ? 11.505 11.789 5.292 1.00 83.50 286 TRP A N 1
ATOM 2295 C CA . TRP A 1 286 ? 11.056 11.395 3.954 1.00 83.50 286 TRP A CA 1
ATOM 2296 C C . TRP A 1 286 ? 12.195 11.371 2.928 1.00 83.50 286 TRP A C 1
ATOM 2298 O O . TRP A 1 286 ? 12.143 10.574 1.992 1.00 83.50 286 TRP A O 1
ATOM 2308 N N . ASN A 1 287 ? 13.215 12.211 3.138 1.00 77.00 287 ASN A N 1
ATOM 2309 C CA . ASN A 1 287 ? 14.324 12.417 2.211 1.00 77.00 287 ASN A CA 1
ATOM 2310 C C . ASN A 1 287 ? 15.584 11.633 2.617 1.00 77.00 287 ASN A C 1
ATOM 2312 O O . ASN A 1 287 ? 16.344 11.233 1.742 1.00 77.00 287 ASN A O 1
ATOM 2316 N N . GLN A 1 288 ? 15.814 11.413 3.920 1.00 70.69 288 GLN A N 1
ATOM 2317 C CA . GLN A 1 288 ? 17.042 10.785 4.435 1.00 70.69 288 GLN A CA 1
ATOM 2318 C C . GLN A 1 288 ? 17.210 9.320 4.005 1.00 70.69 288 GLN A C 1
ATOM 2320 O O . GLN A 1 288 ? 18.327 8.905 3.715 1.00 70.69 288 GLN A O 1
ATOM 2325 N N . ASP A 1 289 ? 16.111 8.569 3.901 1.00 71.88 289 ASP A N 1
ATOM 2326 C CA . ASP A 1 289 ? 16.131 7.139 3.554 1.00 71.88 289 ASP A CA 1
ATOM 2327 C C . ASP A 1 289 ? 15.693 6.862 2.101 1.00 71.88 289 ASP A C 1
ATOM 2329 O O . ASP A 1 289 ? 15.286 5.745 1.776 1.00 71.88 289 ASP A O 1
ATOM 2333 N N . GLU A 1 290 ? 15.695 7.885 1.231 1.00 80.88 290 GLU A N 1
ATOM 2334 C CA . GLU A 1 290 ? 15.163 7.800 -0.145 1.00 80.88 290 GLU A CA 1
ATOM 2335 C C . GLU A 1 290 ? 13.735 7.212 -0.192 1.00 80.88 290 GLU A C 1
ATOM 2337 O O . GLU A 1 290 ? 13.337 6.511 -1.129 1.00 80.88 290 GLU A O 1
ATOM 2342 N N . LEU A 1 291 ? 12.950 7.457 0.865 1.00 88.19 291 LEU A N 1
ATOM 2343 C CA . LEU A 1 291 ? 11.652 6.816 1.049 1.00 88.19 291 LEU A CA 1
ATOM 2344 C C . LEU A 1 291 ? 10.646 7.312 0.011 1.00 88.19 291 LEU A C 1
ATOM 2346 O O . LEU A 1 291 ? 9.893 6.520 -0.566 1.00 88.19 291 LEU A O 1
ATOM 2350 N N . LEU A 1 292 ? 10.638 8.629 -0.198 1.00 93.38 292 LEU A N 1
ATOM 2351 C CA . LEU A 1 292 ? 9.787 9.344 -1.135 1.00 93.38 292 LEU A CA 1
ATOM 2352 C C . LEU A 1 292 ? 10.615 10.383 -1.893 1.00 93.38 292 LEU A C 1
ATOM 2354 O O . LEU A 1 292 ? 11.605 10.897 -1.386 1.00 93.38 292 LEU A O 1
ATOM 2358 N N . LEU A 1 293 ? 10.166 10.725 -3.099 1.00 93.06 293 LEU A N 1
ATOM 2359 C CA . LEU A 1 293 ? 10.748 11.815 -3.889 1.00 93.06 293 LEU A CA 1
ATOM 2360 C C . LEU A 1 293 ? 10.425 13.195 -3.302 1.00 93.06 293 LEU A C 1
ATOM 2362 O O . LEU A 1 293 ? 11.160 14.153 -3.512 1.00 93.06 293 LEU A O 1
ATOM 2366 N N . GLU A 1 294 ? 9.286 13.303 -2.621 1.00 91.94 294 GLU A N 1
ATOM 2367 C CA . GLU A 1 294 ? 8.795 14.533 -2.014 1.00 91.94 294 GLU A CA 1
ATOM 2368 C C . GLU A 1 294 ? 7.999 14.200 -0.751 1.00 91.94 294 GLU A C 1
ATOM 2370 O O . GLU A 1 294 ? 7.431 13.108 -0.614 1.00 91.94 294 GLU A O 1
ATOM 2375 N N . ARG A 1 295 ? 7.915 15.169 0.164 1.00 91.12 295 ARG A N 1
ATOM 2376 C CA . ARG A 1 295 ? 7.035 15.098 1.328 1.00 91.12 295 ARG A CA 1
ATOM 2377 C C . ARG A 1 295 ? 5.593 14.790 0.885 1.00 91.12 295 ARG A C 1
ATOM 2379 O O . ARG A 1 295 ? 5.091 15.424 -0.045 1.00 91.12 295 ARG A O 1
ATOM 2386 N N . PRO A 1 296 ? 4.886 13.872 1.567 1.00 94.00 296 PRO A N 1
ATOM 2387 C CA . PRO A 1 296 ? 3.521 13.540 1.197 1.00 94.00 296 PRO A CA 1
ATOM 2388 C C . PRO A 1 296 ? 2.597 14.751 1.340 1.00 94.00 296 PRO A C 1
ATOM 2390 O O . PRO A 1 296 ? 2.622 15.473 2.341 1.00 94.00 296 PRO A O 1
ATOM 2393 N N . THR A 1 297 ? 1.758 14.960 0.329 1.00 92.44 297 THR A N 1
ATOM 2394 C CA . THR A 1 297 ? 0.836 16.097 0.266 1.00 92.44 297 THR A CA 1
ATOM 2395 C C . THR A 1 297 ? -0.566 15.648 0.651 1.00 92.44 297 THR A C 1
ATOM 2397 O O . THR A 1 297 ? -1.074 14.649 0.148 1.00 92.44 297 THR A O 1
ATOM 2400 N N . VAL A 1 298 ? -1.209 16.381 1.562 1.00 92.69 298 VAL A N 1
ATOM 2401 C CA . VAL A 1 298 ? -2.588 16.107 1.990 1.00 92.69 298 VAL A CA 1
ATOM 2402 C C . VAL A 1 298 ? -3.466 17.261 1.547 1.00 92.69 298 VAL A C 1
ATOM 2404 O O . VAL A 1 298 ? -3.285 18.396 1.986 1.00 92.69 298 VAL A O 1
ATOM 2407 N N . THR A 1 299 ? -4.428 16.948 0.690 1.00 92.94 299 THR A N 1
ATOM 2408 C CA . THR A 1 299 ? -5.390 17.896 0.132 1.00 92.94 299 THR A CA 1
ATOM 2409 C C . THR A 1 299 ? -6.773 17.602 0.700 1.00 92.94 299 THR A C 1
ATOM 2411 O O . THR A 1 299 ? -7.215 16.452 0.728 1.00 92.94 299 THR A O 1
ATOM 2414 N N . ALA A 1 300 ? -7.450 18.638 1.192 1.00 90.06 300 ALA A N 1
ATOM 2415 C CA . ALA A 1 300 ? -8.855 18.555 1.568 1.00 90.06 300 ALA A CA 1
ATOM 2416 C C . ALA A 1 300 ? -9.706 18.866 0.332 1.00 90.06 300 ALA A C 1
ATOM 2418 O O . ALA A 1 300 ? -9.520 19.897 -0.315 1.00 90.06 300 ALA A O 1
ATOM 2419 N N . ARG A 1 301 ? -10.620 17.964 -0.024 1.00 87.62 301 ARG A N 1
ATOM 2420 C CA . ARG A 1 301 ? -11.620 18.211 -1.067 1.00 87.62 301 ARG A CA 1
ATOM 2421 C C . ARG A 1 301 ? -12.760 19.058 -0.508 1.00 87.62 301 ARG A C 1
ATOM 2423 O O . ARG A 1 301 ? -13.010 19.052 0.695 1.00 87.62 301 ARG A O 1
ATOM 2430 N N . LYS A 1 302 ? -13.490 19.727 -1.407 1.00 87.69 302 LYS A N 1
ATOM 2431 C CA . LYS A 1 302 ? -14.690 20.515 -1.072 1.00 87.69 302 LYS A CA 1
ATOM 2432 C C . LYS A 1 302 ? -15.731 19.690 -0.301 1.00 87.69 302 LYS A C 1
ATOM 2434 O O . LYS A 1 302 ? -16.357 20.208 0.610 1.00 87.69 302 LYS A O 1
ATOM 2439 N N . ASP A 1 303 ? -15.806 18.390 -0.582 1.00 86.12 303 ASP A N 1
ATOM 2440 C CA . ASP A 1 303 ? -16.727 17.441 0.062 1.00 86.12 303 ASP A CA 1
ATOM 2441 C C . ASP A 1 303 ? -16.318 17.050 1.500 1.00 86.12 303 ASP A C 1
ATOM 2443 O O . ASP A 1 303 ? -16.824 16.073 2.050 1.00 86.12 303 ASP A O 1
ATOM 2447 N N . GLY A 1 304 ? -15.314 17.711 2.089 1.00 82.69 304 GLY A N 1
ATOM 2448 C CA . GLY A 1 304 ? -14.774 17.375 3.412 1.00 82.69 304 GLY A CA 1
ATOM 2449 C C . GLY A 1 304 ? -13.953 16.078 3.458 1.00 82.69 304 GLY A C 1
ATOM 2450 O O . GLY A 1 304 ? -13.502 15.672 4.530 1.00 82.69 304 GLY A O 1
ATOM 2451 N N . LYS A 1 305 ? -13.737 15.427 2.307 1.00 86.88 305 LYS A N 1
ATOM 2452 C CA . LYS A 1 305 ? -12.906 14.222 2.165 1.00 86.88 305 LYS A CA 1
ATOM 2453 C C . LYS A 1 305 ? -11.433 14.596 2.013 1.00 86.88 305 LYS A C 1
ATOM 2455 O O . LYS A 1 305 ? -11.095 15.506 1.260 1.00 86.88 305 LYS A O 1
ATOM 2460 N N . PHE A 1 306 ? -10.547 13.848 2.662 1.00 90.25 306 PHE A N 1
ATOM 2461 C CA . PHE A 1 306 ? -9.102 14.034 2.532 1.00 90.25 306 PHE A CA 1
ATOM 2462 C C . PHE A 1 306 ? -8.516 13.111 1.468 1.00 90.25 306 PHE A C 1
ATOM 2464 O O . PHE A 1 306 ? -8.982 11.991 1.246 1.00 90.25 306 PHE A O 1
ATOM 2471 N N . THR A 1 307 ? -7.492 13.601 0.781 1.00 94.06 307 THR A N 1
ATOM 2472 C CA . THR A 1 307 ? -6.693 12.831 -0.169 1.00 94.06 307 THR A CA 1
ATOM 2473 C C . THR A 1 307 ? -5.222 13.068 0.130 1.00 94.06 307 THR A C 1
ATOM 2475 O O . THR A 1 307 ? -4.759 14.207 0.055 1.00 94.06 307 THR A O 1
ATOM 2478 N N . ALA A 1 308 ? -4.494 12.001 0.451 1.00 95.44 308 ALA A N 1
ATOM 2479 C CA . ALA A 1 308 ? -3.046 12.035 0.616 1.00 95.44 308 ALA A CA 1
ATOM 2480 C C . ALA A 1 308 ? -2.363 11.488 -0.643 1.00 95.44 308 ALA A C 1
ATOM 2482 O O . ALA A 1 308 ? -2.830 10.507 -1.225 1.00 95.44 308 ALA A O 1
ATOM 2483 N N . GLN A 1 309 ? -1.278 12.122 -1.080 1.00 96.31 309 GLN A N 1
ATOM 2484 C CA . GLN A 1 309 ? -0.499 11.707 -2.243 1.00 96.31 309 GLN A CA 1
ATOM 2485 C C . GLN A 1 309 ? 0.958 11.487 -1.847 1.00 96.31 309 GLN A C 1
ATOM 2487 O O . GLN A 1 309 ? 1.570 12.327 -1.187 1.00 96.31 309 GLN A O 1
ATOM 2492 N N . PHE A 1 310 ? 1.493 10.350 -2.277 1.00 96.62 310 PHE A N 1
ATOM 2493 C CA . PHE A 1 310 ? 2.863 9.914 -2.033 1.00 96.62 310 PHE A CA 1
ATOM 2494 C C . PHE A 1 310 ? 3.541 9.670 -3.375 1.00 96.62 310 PHE A C 1
ATOM 2496 O O . PHE A 1 310 ? 2.941 9.046 -4.254 1.00 96.62 310 PHE A O 1
ATOM 2503 N N . TYR A 1 311 ? 4.782 10.121 -3.529 1.00 96.31 311 TYR A N 1
ATOM 2504 C CA . TYR A 1 311 ? 5.540 9.980 -4.769 1.00 96.31 311 TYR A CA 1
ATOM 2505 C C . TYR A 1 311 ? 6.783 9.132 -4.535 1.00 96.31 311 TYR A C 1
ATOM 2507 O O . TYR A 1 311 ? 7.666 9.510 -3.772 1.00 96.31 311 TYR A O 1
ATOM 2515 N N . PHE A 1 312 ? 6.847 7.987 -5.208 1.00 95.69 312 PHE A N 1
ATOM 2516 C CA . PHE A 1 312 ? 7.964 7.051 -5.141 1.00 95.69 312 PHE A CA 1
ATOM 2517 C C . PHE A 1 312 ? 8.779 7.098 -6.436 1.00 95.69 312 PHE A C 1
ATOM 2519 O O . PHE A 1 312 ? 8.217 7.281 -7.524 1.00 95.69 312 PHE A O 1
ATOM 2526 N N . ASP A 1 313 ? 10.086 6.864 -6.332 1.00 94.19 313 ASP A N 1
ATOM 2527 C CA . ASP A 1 313 ? 10.962 6.721 -7.494 1.00 94.19 313 ASP A CA 1
ATOM 2528 C C . ASP A 1 313 ? 10.536 5.496 -8.337 1.00 94.19 313 ASP A C 1
ATOM 2530 O O . ASP A 1 313 ? 10.409 4.384 -7.806 1.00 94.19 313 ASP A O 1
ATOM 2534 N N . PRO A 1 314 ? 10.263 5.657 -9.648 1.00 92.56 314 PRO A N 1
ATOM 2535 C CA . PRO A 1 314 ? 9.887 4.551 -10.514 1.00 92.56 314 PRO A CA 1
ATOM 2536 C C . PRO A 1 314 ? 11.037 3.592 -10.833 1.00 92.56 314 PRO A C 1
ATOM 2538 O O . PRO A 1 314 ? 10.743 2.455 -11.218 1.00 92.56 314 PRO A O 1
ATOM 2541 N N . GLN A 1 315 ? 12.291 4.032 -10.714 1.00 91.50 315 GLN A N 1
ATOM 2542 C CA . GLN A 1 315 ? 13.480 3.240 -11.040 1.00 91.50 315 GLN A CA 1
ATOM 2543 C C . GLN A 1 315 ? 14.037 2.506 -9.818 1.00 91.50 315 GLN A C 1
ATOM 2545 O O . GLN A 1 315 ? 14.614 1.429 -9.962 1.00 91.50 315 GLN A O 1
ATOM 2550 N N . ASN A 1 316 ? 13.807 3.033 -8.614 1.00 90.88 316 ASN A N 1
ATOM 2551 C CA . ASN A 1 316 ? 14.273 2.409 -7.383 1.00 90.88 316 ASN A CA 1
ATOM 2552 C C . ASN A 1 316 ? 13.361 1.237 -6.959 1.00 90.88 316 ASN A C 1
ATOM 2554 O O . ASN A 1 316 ? 12.151 1.390 -6.741 1.00 90.88 316 ASN A O 1
ATOM 2558 N N . SER A 1 317 ? 13.940 0.043 -6.799 1.00 90.44 317 SER A N 1
ATOM 2559 C CA . SER A 1 317 ? 13.230 -1.129 -6.266 1.00 90.44 317 SER A CA 1
ATOM 2560 C C . SER A 1 317 ? 12.716 -0.894 -4.846 1.00 90.44 317 SER A C 1
ATOM 2562 O O . SER A 1 317 ? 11.630 -1.364 -4.500 1.00 90.44 317 SER A O 1
ATOM 2564 N N . THR A 1 318 ? 13.461 -0.121 -4.057 1.00 91.81 318 THR A N 1
ATOM 2565 C CA . THR A 1 318 ? 13.144 0.223 -2.670 1.00 91.81 318 THR A CA 1
ATOM 2566 C C . THR A 1 318 ? 11.863 1.052 -2.591 1.00 91.81 318 THR A C 1
ATOM 2568 O O . THR A 1 318 ? 10.959 0.712 -1.831 1.00 91.81 318 THR A O 1
ATOM 2571 N N . GLY A 1 319 ? 11.686 2.035 -3.483 1.00 91.06 319 GLY A N 1
ATOM 2572 C CA . GLY A 1 319 ? 10.433 2.792 -3.599 1.00 91.06 319 GLY A CA 1
ATOM 2573 C C . GLY A 1 319 ? 9.238 1.908 -3.978 1.00 91.06 319 GLY A C 1
ATOM 2574 O O . GLY A 1 319 ? 8.138 2.060 -3.444 1.00 91.06 319 GLY A O 1
ATOM 2575 N N . GLY A 1 320 ? 9.452 0.915 -4.849 1.00 92.12 320 GLY A N 1
ATOM 2576 C CA . GLY A 1 320 ? 8.440 -0.096 -5.167 1.00 92.12 320 GLY A CA 1
ATOM 2577 C C . GLY A 1 320 ? 8.013 -0.926 -3.952 1.00 92.12 320 GLY A C 1
ATOM 2578 O O . GLY A 1 320 ? 6.818 -1.163 -3.770 1.00 92.12 320 GLY A O 1
ATOM 2579 N N . PHE A 1 321 ? 8.973 -1.333 -3.122 1.00 95.38 321 PHE A N 1
ATOM 2580 C CA . PHE A 1 321 ? 8.732 -2.077 -1.888 1.00 95.38 321 PHE A CA 1
ATOM 2581 C C . PHE A 1 321 ? 8.017 -1.226 -0.829 1.00 95.38 321 PHE A C 1
ATOM 2583 O O . PHE A 1 321 ? 6.975 -1.639 -0.327 1.00 95.38 321 PHE A O 1
ATOM 2590 N N . HIS A 1 322 ? 8.483 -0.004 -0.559 1.00 95.56 322 HIS A N 1
ATOM 2591 C CA . HIS A 1 322 ? 7.842 0.918 0.387 1.00 95.56 322 HIS A CA 1
ATOM 2592 C C . HIS A 1 322 ? 6.400 1.249 0.002 1.00 95.56 322 HIS A C 1
ATOM 2594 O O . HIS A 1 322 ? 5.520 1.308 0.861 1.00 95.56 322 HIS A O 1
ATOM 2600 N N . ARG A 1 323 ? 6.122 1.370 -1.300 1.00 95.75 323 ARG A N 1
ATOM 2601 C CA . ARG A 1 323 ? 4.758 1.533 -1.808 1.00 95.75 323 ARG A CA 1
ATOM 2602 C C . ARG A 1 323 ? 3.856 0.346 -1.454 1.00 95.75 323 ARG A C 1
ATOM 2604 O O . ARG A 1 323 ? 2.684 0.558 -1.153 1.00 95.75 323 ARG A O 1
ATOM 2611 N N . LEU A 1 324 ? 4.370 -0.888 -1.489 1.00 96.75 324 LEU A N 1
ATOM 2612 C CA . LEU A 1 324 ? 3.613 -2.071 -1.057 1.00 96.75 324 LEU A CA 1
ATOM 2613 C C . LEU A 1 324 ? 3.331 -2.027 0.448 1.00 96.75 324 LEU A C 1
ATOM 2615 O O . LEU A 1 324 ? 2.199 -2.280 0.852 1.00 96.75 324 LEU A O 1
ATOM 2619 N N . LEU A 1 325 ? 4.319 -1.646 1.263 1.00 97.31 325 LEU A N 1
ATOM 2620 C CA . LEU A 1 325 ? 4.124 -1.498 2.709 1.00 97.31 325 LEU A CA 1
ATOM 2621 C C . LEU A 1 325 ? 3.025 -0.470 3.020 1.00 97.31 325 LEU A C 1
ATOM 2623 O O . LEU A 1 325 ? 2.124 -0.744 3.809 1.00 97.31 325 LEU A O 1
ATOM 2627 N N . LEU A 1 326 ? 3.039 0.679 2.335 1.00 97.38 326 LEU A N 1
ATOM 2628 C CA . LEU A 1 326 ? 2.006 1.703 2.488 1.00 97.38 326 LEU A CA 1
ATOM 2629 C C . LEU A 1 326 ? 0.621 1.214 2.031 1.00 97.38 326 LEU A C 1
ATOM 2631 O O . LEU A 1 326 ? -0.373 1.506 2.688 1.00 97.38 326 LEU A O 1
ATOM 2635 N N . HIS A 1 327 ? 0.536 0.420 0.957 1.00 97.38 327 HIS A N 1
ATOM 2636 C CA . HIS A 1 327 ? -0.725 -0.215 0.553 1.00 97.38 327 HIS A CA 1
ATOM 2637 C C . HIS A 1 327 ? -1.323 -1.086 1.665 1.00 97.38 327 HIS A C 1
ATOM 2639 O O . HIS A 1 327 ? -2.537 -1.065 1.860 1.00 97.38 327 HIS A O 1
ATOM 2645 N N . ALA A 1 328 ? -0.488 -1.831 2.391 1.00 97.75 328 ALA A N 1
ATOM 2646 C CA . ALA A 1 328 ? -0.943 -2.692 3.476 1.00 97.75 328 ALA A CA 1
ATOM 2647 C C . ALA A 1 328 ? -1.473 -1.871 4.654 1.00 97.75 328 ALA A C 1
ATOM 2649 O O . ALA A 1 328 ? -2.554 -2.163 5.158 1.00 97.75 328 ALA A O 1
ATOM 2650 N N . VAL A 1 329 ? -0.763 -0.797 5.023 1.00 97.44 329 VAL A N 1
ATOM 2651 C CA . VAL A 1 329 ? -1.223 0.177 6.026 1.00 97.44 329 VAL A CA 1
ATOM 2652 C C . VAL A 1 329 ? -2.586 0.744 5.631 1.00 97.44 329 VAL A C 1
ATOM 2654 O O . VAL A 1 329 ? -3.503 0.776 6.447 1.00 97.44 329 VAL A O 1
ATOM 2657 N N . CYS A 1 330 ? -2.762 1.151 4.371 1.00 96.81 330 CYS A N 1
ATOM 2658 C CA . CYS A 1 330 ? -4.046 1.663 3.905 1.00 96.81 330 CYS A CA 1
ATOM 2659 C C . CYS A 1 330 ? -5.161 0.613 4.012 1.00 96.81 330 CYS A C 1
ATOM 2661 O O . CYS A 1 330 ? -6.215 0.926 4.554 1.00 96.81 330 CYS A O 1
ATOM 2663 N N . GLN A 1 331 ? -4.932 -0.624 3.557 1.00 95.44 331 GLN A N 1
ATOM 2664 C CA . GLN A 1 331 ? -5.937 -1.694 3.632 1.00 95.44 331 GLN A CA 1
ATOM 2665 C C . GLN A 1 331 ? -6.315 -2.048 5.075 1.00 95.44 331 GLN A C 1
ATOM 2667 O O . GLN A 1 331 ? -7.498 -2.232 5.361 1.00 95.44 331 GLN A O 1
ATOM 2672 N N . PHE A 1 332 ? -5.334 -2.088 5.980 1.00 96.38 332 PHE A N 1
ATOM 2673 C CA . PHE A 1 332 ? -5.552 -2.328 7.406 1.00 96.38 332 PHE A CA 1
ATOM 2674 C C . PHE A 1 332 ? -6.519 -1.293 8.004 1.00 96.38 332 PHE A C 1
ATOM 2676 O O . PHE A 1 332 ? -7.540 -1.659 8.582 1.00 96.38 332 PHE A O 1
ATOM 2683 N N . HIS A 1 333 ? -6.274 -0.003 7.745 1.00 94.69 333 HIS A N 1
ATOM 2684 C CA . HIS A 1 333 ? -7.103 1.124 8.215 1.00 94.69 333 HIS A CA 1
ATOM 2685 C C . HIS A 1 333 ? -8.374 1.377 7.378 1.00 94.69 333 HIS A C 1
ATOM 2687 O O . HIS A 1 333 ? -9.038 2.404 7.539 1.00 94.69 333 HIS A O 1
ATOM 2693 N N . GLY A 1 334 ? -8.716 0.477 6.447 1.00 92.81 334 GLY A N 1
ATOM 2694 C CA . GLY A 1 334 ? -9.901 0.604 5.588 1.00 92.81 334 GLY A CA 1
ATOM 2695 C C . GLY A 1 334 ? -9.836 1.747 4.566 1.00 92.81 334 GLY A C 1
ATOM 2696 O O . GLY A 1 334 ? -10.864 2.163 4.033 1.00 92.81 334 GLY A O 1
ATOM 2697 N N . LEU A 1 335 ? -8.642 2.264 4.281 1.00 94.19 335 LEU A N 1
ATOM 2698 C CA . LEU A 1 335 ? -8.408 3.324 3.308 1.00 94.19 335 LEU A CA 1
ATOM 2699 C C . LEU A 1 335 ? -8.214 2.749 1.903 1.00 94.19 335 LEU A C 1
ATOM 2701 O O . LEU A 1 335 ? -7.527 1.748 1.690 1.00 94.19 335 LEU A O 1
ATOM 2705 N N . LEU A 1 336 ? -8.758 3.449 0.912 1.00 94.62 336 LEU A N 1
ATOM 2706 C CA . LEU A 1 336 ? -8.568 3.134 -0.494 1.00 94.62 336 LEU A CA 1
ATOM 2707 C C . LEU A 1 336 ? -7.245 3.726 -0.984 1.00 94.62 336 LEU A C 1
ATOM 2709 O O . LEU A 1 336 ? -7.063 4.945 -0.984 1.00 94.62 336 LEU A O 1
ATOM 2713 N N . ALA A 1 337 ? -6.350 2.862 -1.459 1.00 96.38 337 ALA A N 1
ATOM 2714 C CA . ALA A 1 337 ? -5.071 3.245 -2.043 1.00 96.38 337 ALA A CA 1
ATOM 2715 C C . ALA A 1 337 ? -5.040 2.923 -3.545 1.00 96.38 337 ALA A C 1
ATOM 2717 O O . ALA A 1 337 ? -5.147 1.765 -3.948 1.00 96.38 337 ALA A O 1
ATOM 2718 N N . LEU A 1 338 ? -4.865 3.951 -4.375 1.00 95.94 338 LEU A N 1
ATOM 2719 C CA . LEU A 1 338 ? -4.786 3.856 -5.832 1.00 95.94 338 LEU A CA 1
ATOM 2720 C C . LEU A 1 338 ? -3.375 4.201 -6.295 1.00 95.94 338 LEU A C 1
ATOM 2722 O O . LEU A 1 338 ? -2.909 5.327 -6.105 1.00 95.94 338 LEU A O 1
ATOM 2726 N N . SER A 1 339 ? -2.691 3.246 -6.927 1.00 94.56 339 SER A N 1
ATOM 2727 C CA . SER A 1 339 ? -1.364 3.487 -7.492 1.00 94.56 339 SER A CA 1
ATOM 2728 C C . SER A 1 339 ? -1.431 3.773 -8.986 1.00 94.56 339 SER A C 1
ATOM 2730 O O . SER A 1 339 ? -2.117 3.077 -9.731 1.00 94.56 339 SER A O 1
ATOM 2732 N N . ARG A 1 340 ? -0.681 4.782 -9.430 1.00 94.31 340 ARG A N 1
ATOM 2733 C CA . ARG A 1 340 ? -0.553 5.166 -10.840 1.00 94.31 340 ARG A CA 1
ATOM 2734 C C . ARG A 1 340 ? 0.848 5.695 -11.126 1.00 94.31 340 ARG A C 1
ATOM 2736 O O . ARG A 1 340 ? 1.503 6.231 -10.237 1.00 94.31 340 ARG A O 1
ATOM 2743 N N . VAL A 1 341 ? 1.308 5.561 -12.363 1.00 92.69 341 VAL A N 1
ATOM 2744 C CA . VAL A 1 341 ? 2.518 6.254 -12.828 1.00 92.69 341 VAL A CA 1
ATOM 2745 C C . VAL A 1 341 ? 2.097 7.630 -13.333 1.00 92.69 341 VAL A C 1
ATOM 2747 O O . VAL A 1 341 ? 1.131 7.727 -14.086 1.00 92.69 341 VAL A O 1
ATOM 2750 N N . VAL A 1 342 ? 2.781 8.686 -12.896 1.00 93.38 342 VAL A N 1
ATOM 2751 C CA . VAL A 1 342 ? 2.487 10.068 -13.296 1.00 93.38 342 VAL A CA 1
ATOM 2752 C C . VAL A 1 342 ? 3.760 10.718 -13.828 1.00 93.38 342 VAL A C 1
ATOM 2754 O O . VAL A 1 342 ? 4.852 10.487 -13.311 1.00 93.38 342 VAL A O 1
ATOM 2757 N N . GLN A 1 343 ? 3.623 11.522 -14.879 1.00 93.38 343 GLN A N 1
ATOM 2758 C CA . GLN A 1 343 ? 4.701 12.362 -15.396 1.00 93.38 343 GLN A CA 1
ATOM 2759 C C . GLN A 1 343 ? 4.712 13.669 -14.599 1.00 93.38 343 GLN A C 1
ATOM 2761 O O . GLN A 1 343 ? 3.918 14.569 -14.860 1.00 93.38 343 GLN A O 1
ATOM 2766 N N . ILE A 1 344 ? 5.554 13.735 -13.571 1.00 91.56 344 ILE A N 1
ATOM 2767 C CA . ILE A 1 344 ? 5.758 14.927 -12.742 1.00 91.56 344 ILE A CA 1
ATOM 2768 C C . ILE A 1 344 ? 7.262 15.115 -12.610 1.00 91.56 344 ILE A C 1
ATOM 2770 O O . ILE A 1 344 ? 7.986 14.149 -12.361 1.00 91.56 344 ILE A O 1
ATOM 2774 N N . LYS A 1 345 ? 7.722 16.357 -12.775 1.00 92.44 345 LYS A N 1
ATOM 2775 C CA . LYS A 1 345 ? 9.119 16.721 -12.563 1.00 92.44 345 LYS A CA 1
ATOM 2776 C C . LYS A 1 345 ? 9.343 17.021 -11.079 1.00 92.44 345 LYS A C 1
ATOM 2778 O O . LYS A 1 345 ? 8.981 18.100 -10.622 1.00 92.44 345 LYS A O 1
ATOM 2783 N N . ILE A 1 346 ? 9.917 16.068 -10.345 1.00 90.56 346 ILE A N 1
ATOM 2784 C CA . ILE A 1 346 ? 10.299 16.223 -8.931 1.00 90.56 346 ILE A CA 1
ATOM 2785 C C . ILE A 1 346 ? 11.821 16.096 -8.855 1.00 90.56 346 ILE A C 1
ATOM 2787 O O . ILE A 1 346 ? 12.376 15.016 -9.064 1.00 90.56 346 ILE A O 1
ATOM 2791 N N . GLY A 1 347 ? 12.509 17.218 -8.628 1.00 89.00 347 GLY A N 1
ATOM 2792 C CA . GLY A 1 347 ? 13.970 17.274 -8.696 1.00 89.00 347 GLY A CA 1
ATOM 2793 C C . GLY A 1 347 ? 14.498 16.825 -10.066 1.00 89.00 347 GLY A C 1
ATOM 2794 O O . GLY A 1 347 ? 14.154 17.409 -11.097 1.00 89.00 347 GLY A O 1
ATOM 2795 N N . ALA A 1 348 ? 15.325 15.775 -10.075 1.00 90.12 348 ALA A N 1
ATOM 2796 C CA . ALA A 1 348 ? 15.895 15.179 -11.286 1.00 90.12 348 ALA A CA 1
ATOM 2797 C C . ALA A 1 348 ? 14.975 14.145 -11.972 1.00 90.12 348 ALA A C 1
ATOM 2799 O O . ALA A 1 348 ? 15.238 13.740 -13.106 1.00 90.12 348 ALA A O 1
ATOM 2800 N N . HIS A 1 349 ? 13.893 13.713 -11.319 1.00 89.88 349 HIS A N 1
ATOM 2801 C CA . HIS A 1 349 ? 13.016 12.660 -11.830 1.00 89.88 349 HIS A CA 1
ATOM 2802 C C . HIS A 1 349 ? 11.911 13.258 -12.709 1.00 89.88 349 HIS A C 1
ATOM 2804 O O . HIS A 1 349 ? 11.244 14.208 -12.308 1.00 89.88 349 HIS A O 1
ATOM 2810 N N . GLN A 1 350 ? 11.697 12.696 -13.905 1.00 92.75 350 GLN A N 1
ATOM 2811 C CA . GLN A 1 350 ? 10.633 13.112 -14.842 1.00 92.75 350 GLN A CA 1
ATOM 2812 C C . GLN A 1 350 ? 9.347 12.274 -14.720 1.00 92.75 350 GLN A C 1
ATOM 2814 O O . GLN A 1 350 ? 8.314 12.599 -15.307 1.00 92.75 350 GLN A O 1
ATOM 2819 N N . GLN A 1 351 ? 9.417 11.160 -13.994 1.00 93.31 351 GLN A N 1
ATOM 2820 C CA . GLN A 1 351 ? 8.307 10.246 -13.760 1.00 93.31 351 GLN A CA 1
ATOM 2821 C C . GLN A 1 351 ? 8.307 9.838 -12.291 1.00 93.31 351 GLN A C 1
ATOM 2823 O O . GLN A 1 351 ? 9.369 9.660 -11.696 1.00 93.31 351 GLN A O 1
ATOM 2828 N N . SER A 1 352 ? 7.120 9.645 -11.722 1.00 94.38 352 SER A N 1
ATOM 2829 C CA . SER A 1 352 ? 6.943 9.147 -10.361 1.00 94.38 352 SER A CA 1
ATOM 2830 C C . SER A 1 352 ? 5.874 8.060 -10.305 1.00 94.38 352 SER A C 1
ATOM 2832 O O . SER A 1 352 ? 4.896 8.056 -11.061 1.00 94.38 352 SER A O 1
ATOM 2834 N N . ARG A 1 353 ? 6.048 7.096 -9.399 1.00 95.06 353 ARG A N 1
ATOM 2835 C CA . ARG A 1 353 ? 4.972 6.184 -8.999 1.00 95.06 353 ARG A CA 1
ATOM 2836 C C . ARG A 1 353 ? 4.191 6.884 -7.900 1.00 95.06 353 ARG A C 1
ATOM 2838 O O . ARG A 1 353 ? 4.639 6.927 -6.761 1.00 95.06 353 ARG A O 1
ATOM 2845 N N . ALA A 1 354 ? 3.033 7.429 -8.240 1.00 95.38 354 ALA A N 1
ATOM 2846 C CA . ALA A 1 354 ? 2.152 8.041 -7.264 1.00 95.38 354 ALA A CA 1
ATOM 2847 C C . ALA A 1 354 ? 1.303 6.971 -6.564 1.00 95.38 354 ALA A C 1
ATOM 2849 O O . ALA A 1 354 ? 0.797 6.034 -7.198 1.00 95.38 354 ALA A O 1
ATOM 2850 N N . LEU A 1 355 ? 1.114 7.133 -5.259 1.00 97.12 355 LEU A N 1
ATOM 2851 C CA . LEU A 1 355 ? 0.076 6.458 -4.496 1.00 97.12 355 LEU A CA 1
ATOM 2852 C C . LEU A 1 355 ? -0.877 7.505 -3.933 1.00 97.12 355 LEU A C 1
ATOM 2854 O O . LEU A 1 355 ? -0.465 8.394 -3.193 1.00 97.12 355 LEU A O 1
ATOM 2858 N N . MET A 1 356 ? -2.147 7.398 -4.304 1.00 96.94 356 MET A N 1
ATOM 2859 C CA . MET A 1 356 ? -3.212 8.259 -3.814 1.00 96.94 356 MET A CA 1
ATOM 2860 C C . MET A 1 356 ? -4.036 7.496 -2.788 1.00 96.94 356 MET A C 1
ATOM 2862 O O . MET A 1 356 ? -4.559 6.428 -3.093 1.00 96.94 356 MET A O 1
ATOM 2866 N N . VAL A 1 357 ? -4.157 8.050 -1.589 1.00 96.94 357 VAL A N 1
ATOM 2867 C CA . VAL A 1 357 ? -4.888 7.453 -0.472 1.00 96.94 357 VAL A CA 1
ATOM 2868 C C . VAL A 1 357 ? -6.115 8.303 -0.178 1.00 96.94 357 VAL A C 1
ATOM 2870 O O . VAL A 1 357 ? -6.013 9.524 -0.037 1.00 96.94 357 VAL A O 1
ATOM 2873 N N . THR A 1 358 ? -7.278 7.663 -0.105 1.00 95.06 358 THR A N 1
ATOM 2874 C CA . THR A 1 358 ? -8.579 8.298 0.144 1.00 95.06 358 THR A CA 1
ATOM 2875 C C . THR A 1 358 ? -9.457 7.398 1.002 1.00 95.06 358 THR A C 1
ATOM 2877 O O . THR A 1 358 ? -9.270 6.187 1.022 1.00 95.06 358 THR A O 1
ATOM 2880 N N . GLY A 1 359 ? -10.450 7.975 1.671 1.00 89.44 359 GLY A N 1
ATOM 2881 C CA . GLY A 1 359 ? -11.444 7.225 2.438 1.00 89.44 359 GLY A CA 1
ATOM 2882 C C . GLY A 1 359 ? -11.524 7.674 3.895 1.00 89.44 359 GLY A C 1
ATOM 2883 O O . GLY A 1 359 ? -10.702 8.478 4.339 1.00 89.44 359 GLY A O 1
ATOM 2884 N N . PRO A 1 360 ? -12.542 7.209 4.631 1.00 85.12 360 PRO A N 1
ATOM 2885 C CA . PRO A 1 360 ? -12.584 7.368 6.075 1.00 85.12 360 PRO A CA 1
ATOM 2886 C C . PRO A 1 360 ? -11.540 6.438 6.703 1.00 85.12 360 PRO A C 1
ATOM 2888 O O . PRO A 1 360 ? -11.478 5.264 6.352 1.00 85.12 360 PRO A O 1
ATOM 2891 N N . ALA A 1 361 ? -10.722 6.943 7.628 1.00 78.56 361 ALA A N 1
ATOM 2892 C CA . ALA A 1 361 ? -9.903 6.061 8.454 1.00 78.56 361 ALA A CA 1
ATOM 2893 C C . ALA A 1 361 ? -10.840 5.329 9.421 1.00 78.56 361 ALA A C 1
ATOM 2895 O O . ALA A 1 361 ? -11.344 5.926 10.376 1.00 78.56 361 ALA A O 1
ATOM 2896 N N . VAL A 1 362 ? -11.128 4.065 9.113 1.00 71.81 362 VAL A N 1
ATOM 2897 C CA . VAL A 1 362 ? -12.008 3.223 9.920 1.00 71.81 362 VAL A CA 1
ATOM 2898 C C . VAL A 1 362 ? -11.162 2.581 11.000 1.00 71.81 362 VAL A C 1
ATOM 2900 O O . VAL A 1 362 ? -10.220 1.870 10.683 1.00 71.81 362 VAL A O 1
ATOM 2903 N N . ASP A 1 363 ? -11.550 2.822 12.248 1.00 66.50 363 ASP A N 1
ATOM 2904 C CA . ASP A 1 363 ? -10.962 2.235 13.447 1.00 66.50 363 ASP A CA 1
ATOM 2905 C C . ASP A 1 363 ? -9.436 2.370 13.555 1.00 66.50 363 ASP A C 1
ATOM 2907 O O . ASP A 1 363 ? -8.631 1.626 13.018 1.00 66.50 363 ASP A O 1
ATOM 2911 N N . THR A 1 364 ? -9.034 3.360 14.327 1.00 79.44 364 THR A N 1
ATOM 2912 C CA . THR A 1 364 ? -7.634 3.741 14.524 1.00 79.44 364 THR A CA 1
ATOM 2913 C C . THR A 1 364 ? -7.165 3.367 15.932 1.00 79.44 364 THR A C 1
ATOM 2915 O O . THR A 1 364 ? -6.209 3.953 16.456 1.00 79.44 364 THR A O 1
ATOM 2918 N N . LYS A 1 365 ? -7.904 2.464 16.595 1.00 89.44 365 LYS A N 1
ATOM 2919 C CA . LYS A 1 365 ? -7.568 1.928 17.915 1.00 89.44 365 LYS A CA 1
ATOM 2920 C C . LYS A 1 365 ? -6.379 0.978 17.828 1.00 89.44 365 LYS A C 1
ATOM 2922 O O . LYS A 1 365 ? -5.503 1.038 18.683 1.00 89.44 365 LYS A O 1
ATOM 2927 N N . PHE A 1 366 ? -6.339 0.150 16.789 1.00 94.12 366 PHE A N 1
ATOM 2928 C CA . PHE A 1 366 ? -5.270 -0.815 16.565 1.00 94.12 366 PHE A CA 1
ATOM 2929 C C . PHE A 1 366 ? -4.194 -0.242 15.640 1.00 94.12 366 PHE A C 1
ATOM 2931 O O . PHE A 1 366 ? -4.480 0.545 14.732 1.00 94.12 366 PHE A O 1
ATOM 2938 N N . ARG A 1 367 ? -2.943 -0.640 15.878 1.00 95.31 367 ARG A N 1
ATOM 2939 C CA . ARG A 1 367 ? -1.809 -0.363 14.993 1.00 95.31 367 ARG A CA 1
ATOM 2940 C C . ARG A 1 367 ? -1.380 -1.653 14.313 1.00 95.31 367 ARG A C 1
ATOM 2942 O O . ARG A 1 367 ? -1.335 -2.700 14.952 1.00 95.31 367 ARG A O 1
ATOM 2949 N N . LEU A 1 368 ? -1.029 -1.572 13.036 1.00 96.12 368 LEU A N 1
ATOM 2950 C CA . LEU A 1 368 ? -0.627 -2.719 12.230 1.00 96.12 368 LEU A CA 1
ATOM 2951 C C . LEU A 1 368 ? 0.590 -3.428 12.837 1.00 96.12 368 LEU A C 1
ATOM 2953 O O . LEU A 1 368 ? 0.608 -4.650 12.908 1.00 96.12 368 LEU A O 1
ATOM 2957 N N . LEU A 1 369 ? 1.595 -2.673 13.290 1.00 95.38 369 LEU A N 1
ATOM 2958 C CA . LEU A 1 369 ? 2.808 -3.262 13.873 1.00 95.38 369 LEU A CA 1
ATOM 2959 C C . LEU A 1 369 ? 2.556 -3.983 15.194 1.00 95.38 369 LEU A C 1
ATOM 2961 O O . LEU A 1 369 ? 3.179 -5.013 15.438 1.00 95.38 369 LEU A O 1
ATOM 2965 N N . ASP A 1 370 ? 1.651 -3.462 16.018 1.00 95.44 370 ASP A N 1
ATOM 2966 C CA . ASP A 1 370 ? 1.325 -4.073 17.304 1.00 95.44 370 ASP A CA 1
ATOM 2967 C C . ASP A 1 370 ? 0.642 -5.430 17.073 1.00 95.44 370 ASP A C 1
ATOM 2969 O O . ASP A 1 370 ? 1.026 -6.423 17.681 1.00 95.44 370 ASP A O 1
ATOM 2973 N N . VAL A 1 371 ? -0.286 -5.501 16.109 1.00 95.44 371 VAL A N 1
ATOM 2974 C CA . VAL A 1 371 ? -0.965 -6.756 15.734 1.00 95.44 371 VAL A CA 1
ATOM 2975 C C . VAL A 1 371 ? 0.010 -7.763 15.120 1.00 95.44 371 VAL A C 1
ATOM 2977 O O . VAL A 1 371 ? -0.004 -8.933 15.484 1.00 95.44 371 VAL A O 1
ATOM 2980 N N . LEU A 1 372 ? 0.893 -7.313 14.221 1.00 94.06 372 LEU A N 1
ATOM 2981 C CA . LEU A 1 372 ? 1.894 -8.187 13.598 1.00 94.06 372 LEU A CA 1
ATOM 2982 C C . LEU A 1 372 ? 2.900 -8.762 14.602 1.00 94.06 372 LEU A C 1
ATOM 2984 O O . LEU A 1 372 ? 3.477 -9.805 14.322 1.00 94.06 372 LEU A O 1
ATOM 2988 N N . SER A 1 373 ? 3.134 -8.074 15.723 1.00 91.50 373 SER A N 1
ATOM 2989 C CA . SER A 1 373 ? 4.046 -8.545 16.773 1.00 91.50 373 SER A CA 1
ATOM 2990 C C . SER A 1 373 ? 3.376 -9.571 17.695 1.00 91.50 373 SER A C 1
ATOM 2992 O O . SER A 1 373 ? 4.050 -10.467 18.184 1.00 91.50 373 SER A O 1
ATOM 2994 N N . GLN A 1 374 ? 2.056 -9.476 17.897 1.00 89.31 374 GLN A N 1
ATOM 2995 C CA . GLN A 1 374 ? 1.280 -10.448 18.684 1.00 89.31 374 GLN A CA 1
ATOM 2996 C C . GLN A 1 374 ? 1.187 -11.813 17.989 1.00 89.31 374 GLN A C 1
ATOM 2998 O O . GLN A 1 374 ? 1.357 -12.840 18.637 1.00 89.31 374 GLN A O 1
ATOM 3003 N N . ASP A 1 375 ? 1.021 -11.821 16.660 1.00 77.19 375 ASP A N 1
ATOM 3004 C CA . ASP A 1 375 ? 1.037 -13.048 15.842 1.00 77.19 375 ASP A CA 1
ATOM 3005 C C . ASP A 1 375 ? 2.317 -13.883 16.018 1.00 77.19 375 ASP A C 1
ATOM 3007 O O . ASP A 1 375 ? 2.316 -15.091 15.771 1.00 77.19 375 ASP A O 1
ATOM 3011 N N . ASP A 1 376 ? 3.431 -13.240 16.373 1.00 75.12 376 ASP A N 1
ATOM 3012 C CA . ASP A 1 376 ? 4.719 -13.909 16.550 1.00 75.12 376 ASP A CA 1
ATOM 3013 C C . ASP A 1 376 ? 4.785 -14.623 17.900 1.00 75.12 376 ASP A C 1
ATOM 3015 O O . ASP A 1 376 ? 5.230 -15.769 17.954 1.00 75.12 376 ASP A O 1
ATOM 3019 N N . GLU A 1 377 ? 4.299 -13.972 18.958 1.00 78.69 377 GLU A N 1
ATOM 3020 C CA . GLU A 1 377 ? 4.243 -14.546 20.304 1.00 78.69 377 GLU A CA 1
ATOM 3021 C C . GLU A 1 377 ? 3.291 -15.746 20.339 1.00 78.69 377 GLU A C 1
ATOM 3023 O O . GLU A 1 377 ? 3.666 -16.813 20.825 1.00 78.69 377 GLU A O 1
ATOM 3028 N N . ASP A 1 378 ? 2.104 -15.617 19.738 1.00 78.25 378 ASP A N 1
ATOM 3029 C CA . ASP A 1 378 ? 1.114 -16.697 19.699 1.00 78.25 378 ASP A CA 1
ATOM 3030 C C . ASP A 1 378 ? 1.629 -17.909 18.900 1.00 78.25 378 ASP A C 1
ATOM 3032 O O . ASP A 1 378 ? 1.508 -19.052 19.347 1.00 78.25 378 ASP A O 1
ATOM 3036 N N . ALA A 1 379 ? 2.276 -17.675 17.751 1.00 79.88 379 ALA A N 1
ATOM 3037 C CA . ALA A 1 379 ? 2.843 -18.747 16.932 1.00 79.88 379 ALA A CA 1
ATOM 3038 C C . ALA A 1 379 ? 4.045 -19.438 17.600 1.00 79.88 379 ALA A C 1
ATOM 3040 O O . ALA A 1 379 ? 4.254 -20.639 17.408 1.00 79.88 379 ALA A O 1
ATOM 3041 N N . GLU A 1 380 ? 4.856 -18.704 18.368 1.00 80.50 380 GLU A N 1
ATOM 3042 C CA . GLU A 1 380 ? 5.969 -19.282 19.126 1.00 80.50 380 GLU A CA 1
ATOM 3043 C C . GLU A 1 380 ? 5.463 -20.116 20.308 1.00 80.50 380 GLU A C 1
ATOM 3045 O O . GLU A 1 380 ? 5.958 -21.224 20.526 1.00 80.50 380 GLU A O 1
ATOM 3050 N N . VAL A 1 381 ? 4.436 -19.641 21.020 1.00 81.50 381 VAL A N 1
ATOM 3051 C CA . VAL A 1 381 ? 3.784 -20.387 22.105 1.00 81.50 381 VAL A CA 1
ATOM 3052 C C . VAL A 1 381 ? 3.134 -21.668 21.579 1.00 81.50 381 VAL A C 1
ATOM 3054 O O . VAL A 1 381 ? 3.331 -22.730 22.171 1.00 81.50 381 VAL A O 1
ATOM 3057 N N . GLU A 1 382 ? 2.431 -21.612 20.445 1.00 86.44 382 GLU A N 1
ATOM 3058 C CA . GLU A 1 382 ? 1.837 -22.795 19.806 1.00 86.44 382 GLU A CA 1
ATOM 3059 C C . GLU A 1 382 ? 2.916 -23.801 19.365 1.00 86.44 382 GLU A C 1
ATOM 3061 O O . GLU A 1 382 ? 2.809 -25.000 19.632 1.00 86.44 382 GLU A O 1
ATOM 3066 N N . ALA A 1 383 ? 4.014 -23.323 18.768 1.00 83.88 383 ALA A N 1
ATOM 3067 C CA . ALA A 1 383 ? 5.131 -24.178 18.367 1.00 83.88 383 ALA A CA 1
ATOM 3068 C C . ALA A 1 383 ? 5.862 -24.815 19.565 1.00 83.88 383 ALA A C 1
ATOM 3070 O O . ALA A 1 383 ? 6.328 -25.954 19.469 1.00 83.88 383 ALA A O 1
ATOM 3071 N N . LEU A 1 384 ? 5.982 -24.101 20.689 1.00 85.75 384 LEU A N 1
ATOM 3072 C CA . LEU A 1 384 ? 6.530 -24.640 21.935 1.00 85.75 384 LEU A CA 1
ATOM 3073 C C . LEU A 1 384 ? 5.588 -25.671 22.567 1.00 85.75 384 LEU A C 1
ATOM 3075 O O . LEU A 1 384 ? 6.067 -26.702 23.038 1.00 85.75 384 LEU A O 1
ATOM 3079 N N . GLY A 1 385 ? 4.275 -25.430 22.523 1.00 86.31 385 GLY A N 1
ATOM 3080 C CA . GLY A 1 385 ? 3.252 -26.384 22.951 1.00 86.31 385 GLY A CA 1
ATOM 3081 C C . GLY A 1 385 ? 3.337 -27.701 22.178 1.00 86.31 385 GLY A C 1
ATOM 3082 O O . GLY A 1 385 ? 3.490 -28.755 22.791 1.00 86.31 385 GLY A O 1
ATOM 3083 N N . ALA A 1 386 ? 3.374 -27.638 20.844 1.00 86.62 386 ALA A N 1
ATOM 3084 C CA . ALA A 1 386 ? 3.490 -28.825 19.990 1.00 86.62 386 ALA A CA 1
ATOM 3085 C C . ALA A 1 386 ? 4.782 -29.626 20.249 1.00 86.62 386 ALA A C 1
ATOM 3087 O O . ALA A 1 386 ? 4.766 -30.853 20.304 1.00 86.62 386 ALA A O 1
ATOM 3088 N N . ARG A 1 387 ? 5.914 -28.941 20.475 1.00 87.88 387 ARG A N 1
ATOM 3089 C CA . ARG A 1 387 ? 7.187 -29.604 20.822 1.00 87.88 387 ARG A CA 1
ATOM 3090 C C . ARG A 1 387 ? 7.153 -30.288 22.182 1.00 87.88 387 ARG A C 1
ATOM 3092 O O . ARG A 1 387 ? 7.823 -31.303 22.364 1.00 87.88 387 ARG A O 1
ATOM 3099 N N . LEU A 1 388 ? 6.441 -29.707 23.146 1.00 85.56 388 LEU A N 1
ATOM 3100 C CA . LEU A 1 388 ? 6.264 -30.331 24.448 1.00 85.56 388 LEU A CA 1
ATOM 3101 C C . LEU A 1 388 ? 5.397 -31.579 24.301 1.00 85.56 388 LEU A C 1
ATOM 3103 O O . LEU A 1 388 ? 5.826 -32.626 24.770 1.00 85.56 388 LEU A O 1
ATOM 3107 N N . GLU A 1 389 ? 4.265 -31.520 23.602 1.00 84.38 389 GLU A N 1
ATOM 3108 C CA . GLU A 1 389 ? 3.387 -32.683 23.396 1.00 84.38 389 GLU A CA 1
ATOM 3109 C C . GLU A 1 389 ? 4.117 -33.883 22.766 1.00 84.38 389 GLU A C 1
ATOM 3111 O O . GLU A 1 389 ? 4.024 -34.988 23.301 1.00 84.38 389 GLU A O 1
ATOM 3116 N N . ASP A 1 390 ? 4.956 -33.659 21.747 1.00 81.56 390 ASP A N 1
ATOM 3117 C CA . ASP A 1 390 ? 5.783 -34.715 21.139 1.00 81.56 390 ASP A CA 1
ATOM 3118 C C . ASP A 1 390 ? 6.773 -35.356 22.136 1.00 81.56 390 ASP A C 1
ATOM 3120 O O . ASP A 1 390 ? 7.114 -36.537 22.017 1.00 81.56 390 ASP A O 1
ATOM 3124 N N . SER A 1 391 ? 7.233 -34.601 23.142 1.00 76.88 391 SER A N 1
ATOM 3125 C CA . SER A 1 391 ? 8.166 -35.099 24.163 1.00 76.88 391 SER A CA 1
ATOM 3126 C C . SER A 1 391 ? 7.505 -35.976 25.234 1.00 76.88 391 SER A C 1
ATOM 3128 O O . SER A 1 391 ? 8.185 -36.812 25.828 1.00 76.88 391 SER A O 1
ATOM 3130 N N . TRP A 1 392 ? 6.190 -35.842 25.452 1.00 74.00 392 TRP A N 1
ATOM 3131 C CA . TRP A 1 392 ? 5.441 -36.660 26.417 1.00 74.00 392 TRP A CA 1
ATOM 3132 C C . TRP A 1 392 ? 4.962 -37.996 25.834 1.00 74.00 392 TRP A C 1
ATOM 3134 O O . TRP A 1 392 ? 4.697 -38.923 26.591 1.00 74.00 392 TRP A O 1
ATOM 3144 N N . THR A 1 393 ? 4.898 -38.141 24.508 1.00 71.69 393 THR A N 1
ATOM 3145 C CA . THR A 1 393 ? 4.494 -39.389 23.828 1.00 71.69 393 THR A CA 1
ATOM 3146 C C . THR A 1 393 ? 5.587 -40.462 23.709 1.00 71.69 393 THR A C 1
ATOM 3148 O O . THR A 1 393 ? 5.336 -41.518 23.132 1.00 71.69 393 THR A O 1
ATOM 3151 N N . VAL A 1 394 ? 6.798 -40.220 24.226 1.00 60.56 394 VAL A N 1
ATOM 3152 C CA . VAL A 1 394 ? 7.956 -41.142 24.115 1.00 60.56 394 VAL A CA 1
ATOM 3153 C C . VAL A 1 394 ? 8.281 -41.861 25.443 1.00 60.56 394 VAL A C 1
ATOM 3155 O O . VAL A 1 394 ? 9.294 -42.552 25.545 1.00 60.56 394 VAL A O 1
ATOM 3158 N N . VAL A 1 395 ? 7.417 -41.752 26.455 1.00 50.81 395 VAL A N 1
ATOM 3159 C CA . VAL A 1 395 ? 7.500 -42.504 27.725 1.00 50.81 395 VAL A CA 1
ATOM 3160 C C . VAL A 1 395 ? 6.310 -43.443 27.822 1.00 50.81 395 VAL A C 1
ATOM 3162 O O . VAL A 1 395 ? 6.530 -44.612 28.211 1.00 50.81 395 VAL A O 1
#

Secondary structure (DSSP, 8-state):
--HHHHHHHHHHHHHHHHHHHHHTTS--------------TTHHHHTTS--S-------HHHHHTS-------PPPP-PPPS--TTGGGS-SS--------------------------------------TTSPSPHHHHHHHHHS-HHHHHHHHTTT-HHHHHHHHHHHHHHHHTGGG--TTSS---HHHHHHHH-GGGHHHHHHHHTT---S-GGG-TTS-SSPPPPSSHHHHHTTS-HHHHHHHHHHHHH-HHHHHHHHHHHHHHHHHHTT-------TTHHHHTT--SSPPEEEE-TTS-EEEEEEE-SS-HHHHHHHHHHHHHHHHTT-EEEEEEE---BTTBS-EEEEEEES-----SS-HHHHHHHHHHHHHHHHHHHHHHHHHTT-

Sequence (395 aa):
MSEESQELKAQRQRQREILSVAALRRSSSQHTPTRTIRLTEQEHQQAAREQTPPTHRVTLESLQQRPRSNQRNRTPLRNESPLDPDEFRRETSRGRSNVSEGGRITIRPGAGTAVGTVAPMRIREESPERSAKQGPSHRKVRRWNNDHFDKLAAEIAPSSKAAAVALLKGKQDAYLYRDVINPAEDNKSESMTRFMQDGTLHDVRNQFFEGELPSRPDEVPGLPKERPLPQTGQEMLYRIDGRLRRVVTKACRNSMPASRVIKTFETFVVDSFRKKPRETLPGDWWNQDELLLERPTVTARKDGKFTAQFYFDPQNSTGGFHRLLLHAVCQFHGLLALSRVVQIKIGAHQQSRALMVTGPAVDTKFRLLDVLSQDDEDAEVEALGARLEDSWTVV

Foldseek 3Di:
DDPVVVVVVVVVVVVVVVVVVVVVPPPDDDDDDPDDDDDDPVVVVVVVPDPDDDPDDDDPVNVVPPPPPDDDPDDPPDPDDPDDPVVVVPPPDDDDDDDDDDDDPDDDDDDDDDDDDDDDDPPPPPDPDPPPPDDDDPVRLVVLVVPPLQVVLVVCCVPDVPVSVVSVVVVVVSVVVVVVDPPVDDCPPVVNVCCVVDPVCVVVVCCVVVVVPPPPPCPPPPD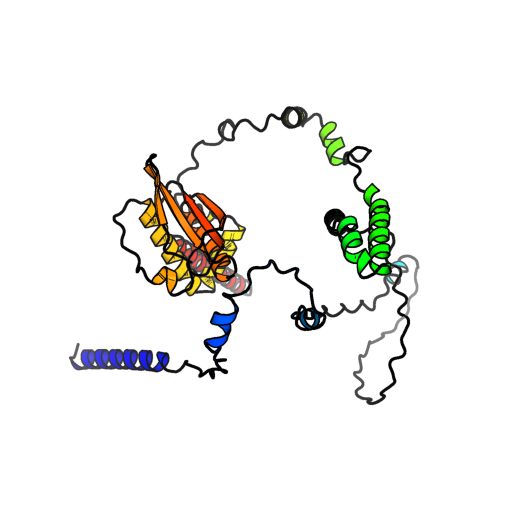PPDDPFDPDLVVLLVLFDPVLSVLLLVCVVPDPVSLVLLVVLLVVVCCLQVPHDDPPDPLCPCPPVLQFLHDWDWDQDPVRWIKIKTWHDPPDVNNVSSLSSSSSSCSSQVKDKDWDKDQDDRPPDRITTMIMITDHRRDPPDGNSVVSVVVVVVVVVVVVVVVVVVVVVPD

Radius of gyration: 34.6 Å; chains: 1; bounding box: 77×99×97 Å